Protein AF-A0A8S8Y258-F1 (afdb_monomer)

Foldseek 3Di:
DPPVVVVVVVVVVVVVVVVVVVVVVVVVVVVVVVVVVVVVVVLVQLCVVFNQWDPDDDLVLCVDLLVVLLVLLVVLLVVLVQLVDPPGPLLVDDLVLLPDDPVRLVVQLVVLVCCVVVDPDPSNSVSSNVVSVSSNVSSVQSVCVVVVHDDDDDCVVVVVSVVSSVVSVLLSRLDDTTRRVSCQARPPFAQSVRPPPDDDPPRVPDTDHNVVVVVLLVLLLVLLCVQQLCLQLVLLLCLQQPDDPVVVVPVLVVLVVLLVDDVVVLLVCLLVPVLVVVQVVQCVCVVVVVDPDRDDSPDSNSSNNSLNVSLNSQLNNQLNVLLNVDDCCQVVVCVVVVDDSVCSSPVPRCVNSVVRSVVSSVVSSCVSNVDDRD

Nearest PDB structures (foldseek):
  2onk-assembly2_I  TM=7.856E-01  e=3.856E-03  Archaeoglobus fulgidus
  8y5f-assembly1_C  TM=7.071E-01  e=2.733E-02  Escherichia coli
  3d31-assembly1_C  TM=7.090E-01  e=6.658E-02  unclassified
  8hpr-assembly1_B  TM=5.576E-01  e=3.733E-02  Mycolicibacterium smegmatis MC2 155

Structure (mmCIF, N/CA/C/O backbone):
data_AF-A0A8S8Y258-F1
#
_entry.id   AF-A0A8S8Y258-F1
#
loop_
_atom_site.group_PDB
_atom_site.id
_atom_site.type_symbol
_atom_site.label_atom_id
_atom_site.label_alt_id
_atom_site.label_comp_id
_atom_site.label_asym_id
_atom_site.label_entity_id
_atom_site.label_seq_id
_atom_site.pdbx_PDB_ins_code
_atom_site.Cartn_x
_atom_site.Cartn_y
_atom_site.Cartn_z
_atom_site.occupancy
_atom_site.B_iso_or_equiv
_atom_site.auth_seq_id
_atom_site.auth_comp_id
_atom_site.auth_asym_id
_atom_site.auth_atom_id
_atom_site.pdbx_PDB_model_num
ATOM 1 N N . MET A 1 1 ? 6.209 30.764 51.365 1.00 47.53 1 MET A N 1
ATOM 2 C CA . MET A 1 1 ? 7.335 30.220 50.572 1.00 47.53 1 MET A CA 1
ATOM 3 C C . MET A 1 1 ? 6.901 29.320 49.404 1.00 47.53 1 MET A C 1
ATOM 5 O O . MET A 1 1 ? 7.716 29.102 48.525 1.00 47.53 1 MET A O 1
ATOM 9 N N . ASN A 1 2 ? 5.632 28.879 49.316 1.00 54.19 2 ASN A N 1
ATOM 10 C CA . ASN A 1 2 ? 5.162 28.019 48.209 1.00 54.19 2 ASN A CA 1
ATOM 11 C C . ASN A 1 2 ? 4.767 28.771 46.917 1.00 54.19 2 ASN A C 1
ATOM 13 O O . ASN A 1 2 ? 4.946 28.239 45.833 1.00 54.19 2 ASN A O 1
ATOM 17 N N . SER A 1 3 ? 4.318 30.029 46.998 1.00 56.97 3 SER A N 1
ATOM 18 C CA . SER A 1 3 ? 3.810 30.787 45.831 1.00 56.97 3 SER A CA 1
ATOM 19 C C . SER A 1 3 ? 4.901 31.278 44.851 1.00 56.97 3 SER A C 1
ATOM 21 O O . SER A 1 3 ? 4.662 31.396 43.651 1.00 56.97 3 SER A O 1
ATOM 23 N N . ILE A 1 4 ? 6.133 31.506 45.328 1.00 52.44 4 ILE A N 1
ATOM 24 C CA . ILE A 1 4 ? 7.259 31.953 44.483 1.00 52.44 4 ILE A CA 1
ATOM 25 C C . ILE A 1 4 ? 7.882 30.770 43.726 1.00 52.44 4 ILE A C 1
ATOM 27 O O . ILE A 1 4 ? 8.189 30.902 42.544 1.00 52.44 4 ILE A O 1
ATOM 31 N N . PHE A 1 5 ? 7.992 29.601 44.368 1.00 52.62 5 PHE A N 1
ATOM 32 C CA . PHE A 1 5 ? 8.496 28.372 43.740 1.00 52.62 5 PHE A CA 1
ATOM 33 C C . PHE A 1 5 ? 7.560 27.858 42.636 1.00 52.62 5 PHE A C 1
ATOM 35 O O . PHE A 1 5 ? 8.025 27.373 41.610 1.00 52.62 5 PHE A O 1
ATOM 42 N N . GLU A 1 6 ? 6.249 28.032 42.796 1.00 55.16 6 GLU A N 1
ATOM 43 C CA . GLU A 1 6 ? 5.246 27.646 41.797 1.00 55.16 6 GLU A CA 1
ATOM 44 C C . GLU A 1 6 ? 5.285 28.547 40.546 1.00 55.16 6 GLU A C 1
ATOM 46 O O . GLU A 1 6 ? 5.158 28.068 39.418 1.00 55.16 6 GLU A O 1
ATOM 51 N N . LYS A 1 7 ? 5.562 29.849 40.726 1.00 53.09 7 LYS A N 1
ATOM 52 C CA . LYS A 1 7 ? 5.806 30.795 39.622 1.00 53.09 7 LYS A CA 1
ATOM 53 C C . LYS A 1 7 ? 7.143 30.552 38.913 1.00 53.09 7 LYS A C 1
ATOM 55 O O . LYS A 1 7 ? 7.197 30.676 37.694 1.00 53.09 7 LYS A O 1
ATOM 60 N N . PHE A 1 8 ? 8.195 30.180 39.647 1.00 48.56 8 PHE A N 1
ATOM 61 C CA . PHE A 1 8 ? 9.517 29.872 39.080 1.00 48.56 8 PHE A CA 1
ATOM 62 C C . PHE A 1 8 ? 9.543 28.515 38.348 1.00 48.56 8 PHE A C 1
ATOM 64 O O . PHE A 1 8 ? 10.131 28.392 37.276 1.00 48.56 8 PHE A O 1
ATOM 71 N N . SER A 1 9 ? 8.846 27.508 38.884 1.00 54.06 9 SER A N 1
ATOM 72 C CA . SER A 1 9 ? 8.715 26.164 38.299 1.00 54.06 9 SER A CA 1
ATOM 73 C C . SER A 1 9 ? 7.989 26.170 36.944 1.00 54.06 9 SER A C 1
ATOM 75 O O . SER A 1 9 ? 8.401 25.469 36.013 1.00 54.06 9 SER A O 1
ATOM 77 N N . LYS A 1 10 ? 6.961 27.021 36.791 1.00 56.47 10 LYS A N 1
ATOM 78 C CA . LYS A 1 10 ? 6.221 27.182 35.526 1.00 56.47 10 LYS A CA 1
ATOM 79 C C . LYS A 1 10 ? 7.085 27.719 34.377 1.00 56.47 10 LYS A C 1
ATOM 81 O O . LYS A 1 10 ? 6.880 27.308 33.240 1.00 56.47 10 LYS A O 1
ATOM 86 N N . ASP A 1 11 ? 8.056 28.586 34.667 1.00 64.94 11 ASP A N 1
ATOM 87 C CA . ASP A 1 11 ? 8.903 29.229 33.651 1.00 64.94 11 ASP A CA 1
ATOM 88 C C . ASP A 1 11 ? 10.159 28.396 33.311 1.00 64.94 11 ASP A C 1
ATOM 90 O O . ASP A 1 11 ? 10.604 28.354 32.164 1.00 64.94 11 ASP A O 1
ATOM 94 N N . ILE A 1 12 ? 10.700 27.647 34.282 1.00 78.19 12 ILE A N 1
ATOM 95 C CA . ILE A 1 12 ? 11.830 26.727 34.055 1.00 78.19 12 ILE A CA 1
ATOM 96 C C . ILE A 1 12 ? 11.398 25.526 33.211 1.00 78.19 12 ILE A C 1
ATOM 98 O O . ILE 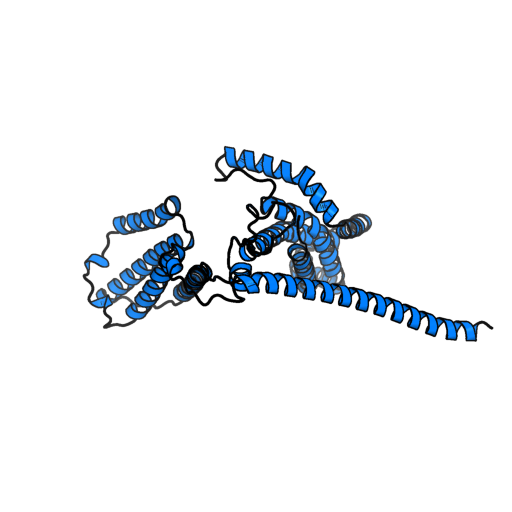A 1 12 ? 12.093 25.165 32.265 1.00 78.19 12 ILE A O 1
ATOM 102 N N . SER A 1 13 ? 10.238 24.936 33.508 1.00 80.56 13 SER A N 1
ATOM 103 C CA . SER A 1 13 ? 9.746 23.763 32.775 1.00 80.56 13 SER A CA 1
ATOM 104 C C . SER A 1 13 ? 9.507 24.079 31.295 1.00 80.56 13 SER A C 1
ATOM 106 O O . SER A 1 13 ? 9.905 23.304 30.429 1.00 80.56 13 SER A O 1
ATOM 108 N N . GLY A 1 14 ? 8.942 25.255 30.990 1.00 84.50 14 GLY A N 1
ATOM 109 C CA . GLY A 1 14 ? 8.751 25.720 29.613 1.00 84.50 14 GLY A CA 1
ATOM 110 C C . GLY A 1 14 ? 10.070 25.938 28.867 1.00 84.50 14 GLY A C 1
ATOM 111 O O . GLY A 1 14 ? 10.207 25.502 27.727 1.00 84.50 14 GLY A O 1
ATOM 112 N N . LYS A 1 15 ? 11.073 26.536 29.523 1.00 87.00 15 LYS A N 1
ATOM 113 C CA . LYS A 1 15 ? 12.413 26.736 28.942 1.00 87.00 15 LYS A CA 1
ATOM 114 C C . LYS A 1 15 ? 13.147 25.416 28.705 1.00 87.00 15 LYS A C 1
ATOM 116 O O . LYS A 1 15 ? 13.771 25.257 27.661 1.00 87.00 15 LYS A O 1
ATOM 121 N N . VAL A 1 16 ? 13.040 24.457 29.624 1.00 90.12 16 VAL A N 1
ATOM 122 C CA . VAL A 1 16 ? 13.630 23.117 29.468 1.00 90.12 16 VAL A CA 1
ATOM 123 C C . VAL A 1 16 ? 12.968 22.356 28.318 1.00 90.12 16 VAL A C 1
ATOM 125 O O . VAL A 1 16 ? 13.675 21.819 27.468 1.00 90.12 16 VAL A O 1
ATOM 128 N N . LEU A 1 17 ? 11.633 22.358 28.232 1.00 88.31 17 LEU A N 1
ATOM 129 C CA . LEU A 1 17 ? 10.907 21.731 27.121 1.00 88.31 17 LEU A CA 1
ATOM 130 C C . LEU A 1 17 ? 11.237 22.397 25.782 1.00 88.31 17 LEU A C 1
ATOM 132 O O . LEU A 1 17 ? 11.435 21.700 24.788 1.00 88.31 17 LEU A O 1
ATOM 136 N N . PHE A 1 18 ? 11.369 23.726 25.763 1.00 90.88 18 PHE A N 1
ATOM 137 C CA . PHE A 1 18 ? 11.802 24.457 24.578 1.00 90.88 18 PHE A CA 1
ATOM 138 C C . PHE A 1 18 ? 13.207 24.027 24.138 1.00 90.88 18 PHE A C 1
ATOM 140 O O . PHE A 1 18 ? 13.374 23.642 22.985 1.00 90.88 18 PHE A O 1
ATOM 147 N N . ILE A 1 19 ? 14.190 23.998 25.046 1.00 93.69 19 ILE A N 1
ATOM 148 C CA . ILE A 1 19 ? 15.569 23.579 24.737 1.00 93.69 19 ILE A CA 1
ATOM 149 C C . ILE A 1 19 ? 15.619 22.127 24.248 1.00 93.69 19 ILE A C 1
ATOM 151 O O . ILE A 1 19 ? 16.308 21.841 23.271 1.00 93.69 19 ILE A O 1
ATOM 155 N N . LEU A 1 20 ? 14.872 21.217 24.880 1.00 92.69 20 LEU A N 1
ATOM 156 C CA . LEU A 1 20 ? 14.794 19.819 24.449 1.00 92.69 20 LEU A CA 1
ATOM 157 C C . LEU A 1 20 ? 14.180 19.696 23.051 1.00 92.69 20 LEU A C 1
ATOM 159 O O . LEU A 1 20 ? 14.751 19.024 22.194 1.00 92.69 20 LEU A O 1
ATOM 163 N N . SER A 1 21 ? 13.063 20.381 22.789 1.00 92.00 21 SER A N 1
ATOM 164 C CA . SER A 1 21 ? 12.434 20.376 21.463 1.00 92.00 21 SER A CA 1
ATOM 165 C C . SER A 1 21 ? 13.351 20.977 20.393 1.00 92.00 21 SER A C 1
ATOM 167 O O . SER A 1 21 ? 13.509 20.396 19.322 1.00 92.00 21 SER A O 1
ATOM 169 N N . LEU A 1 22 ? 14.032 22.084 20.710 1.00 93.75 22 LEU A N 1
ATOM 170 C CA . LEU A 1 22 ? 14.977 22.747 19.820 1.00 93.75 22 LEU A CA 1
ATOM 171 C C . LEU A 1 22 ? 16.178 21.844 19.526 1.00 93.75 22 LEU A C 1
ATOM 173 O O . LEU A 1 22 ? 16.613 21.762 18.383 1.00 93.75 22 LEU A O 1
ATOM 177 N N . SER A 1 23 ? 16.683 21.127 20.532 1.00 94.00 23 SER A N 1
ATOM 178 C CA . SER A 1 23 ? 17.769 20.161 20.364 1.00 94.00 23 SER A CA 1
ATOM 179 C C . SER A 1 23 ? 17.372 19.030 19.415 1.00 94.00 23 SER A C 1
ATOM 181 O O . SER A 1 23 ? 18.127 18.737 18.492 1.00 94.00 23 SER A O 1
ATOM 183 N N . VAL A 1 24 ? 16.176 18.451 19.573 1.00 94.56 24 VAL A N 1
ATOM 184 C CA . VAL A 1 24 ? 15.671 17.409 18.662 1.00 94.56 24 VAL A CA 1
ATOM 185 C C . VAL A 1 24 ? 15.540 17.947 17.238 1.00 94.56 24 VAL A C 1
ATOM 187 O O . VAL A 1 24 ? 16.014 17.303 16.303 1.00 94.56 24 VAL A O 1
ATOM 190 N N . ILE A 1 25 ? 14.975 19.146 17.066 1.00 92.75 25 ILE A N 1
ATOM 191 C CA . ILE A 1 25 ? 14.845 19.786 15.750 1.00 92.75 25 ILE A CA 1
ATOM 192 C C . ILE A 1 25 ? 16.226 19.982 15.109 1.00 92.75 25 ILE A C 1
ATOM 194 O O . ILE A 1 25 ? 16.427 19.584 13.964 1.00 92.75 25 ILE A O 1
ATOM 198 N N . LEU A 1 26 ? 17.202 20.517 15.846 1.00 94.44 26 LEU A N 1
ATOM 199 C CA . LEU A 1 26 ? 18.560 20.729 15.337 1.00 94.44 26 LEU A CA 1
ATOM 200 C C . LEU A 1 26 ? 19.265 19.416 14.975 1.00 94.44 26 LEU A C 1
ATOM 202 O O . LEU A 1 26 ? 19.935 19.362 13.948 1.00 94.44 26 LEU A O 1
ATOM 206 N N . ILE A 1 27 ? 19.079 18.351 15.762 1.00 94.94 27 ILE A N 1
ATOM 207 C CA . ILE A 1 27 ? 19.613 17.019 15.441 1.00 94.94 27 ILE A CA 1
ATOM 208 C C . ILE A 1 27 ? 18.991 16.502 14.141 1.00 94.94 27 ILE A C 1
ATOM 210 O O . ILE A 1 27 ? 19.718 16.055 13.257 1.00 94.94 27 ILE A O 1
ATOM 214 N N . THR A 1 28 ? 17.666 16.596 13.984 1.00 91.75 28 THR A N 1
ATOM 215 C CA . THR A 1 28 ? 17.000 16.151 12.749 1.00 91.75 28 THR A CA 1
ATOM 216 C C . THR A 1 28 ? 17.456 16.948 11.530 1.00 91.75 28 THR A C 1
ATOM 218 O O . THR A 1 28 ? 17.736 16.358 10.490 1.00 91.75 28 THR A O 1
ATOM 221 N N . LEU A 1 29 ? 17.612 18.266 11.670 1.00 93.00 29 LEU A N 1
ATOM 222 C CA . LEU A 1 29 ? 18.082 19.140 10.599 1.00 93.00 29 LEU A CA 1
ATOM 223 C C . LEU A 1 29 ? 19.538 18.816 10.234 1.00 93.00 29 LEU A C 1
ATOM 225 O O . LEU A 1 29 ? 19.855 18.709 9.054 1.00 93.00 29 LEU A O 1
ATOM 229 N N . GLY A 1 30 ? 20.389 18.551 11.229 1.00 93.31 30 GLY A N 1
ATOM 230 C CA . GLY A 1 30 ? 21.766 18.105 11.023 1.00 93.31 30 GLY A CA 1
ATOM 231 C C . GLY A 1 30 ? 21.858 16.763 10.294 1.00 93.31 30 GLY A C 1
ATOM 232 O O . GLY A 1 30 ? 22.644 16.634 9.362 1.00 93.31 30 GLY A O 1
ATOM 233 N N . ILE A 1 31 ? 21.021 15.781 10.649 1.00 91.44 31 ILE A N 1
ATOM 234 C CA . ILE A 1 31 ? 20.959 14.490 9.940 1.00 91.44 31 ILE A CA 1
ATOM 235 C C . ILE A 1 31 ? 20.536 14.697 8.482 1.00 91.44 31 ILE A C 1
ATOM 237 O O . ILE A 1 31 ? 21.194 14.179 7.582 1.00 91.44 31 ILE A O 1
ATOM 241 N N . ILE A 1 32 ? 19.469 15.469 8.242 1.00 90.44 32 ILE A N 1
ATOM 242 C CA . ILE A 1 32 ? 18.978 15.761 6.886 1.00 90.44 32 ILE A CA 1
ATOM 243 C C . ILE A 1 32 ? 20.065 16.456 6.066 1.00 90.44 32 ILE A C 1
ATOM 245 O O . ILE A 1 32 ? 20.312 16.064 4.929 1.00 90.44 32 ILE A O 1
ATOM 249 N N . GLN A 1 33 ? 20.736 17.453 6.644 1.00 92.31 33 GLN A N 1
ATOM 250 C CA . GLN A 1 33 ? 21.816 18.176 5.986 1.00 92.31 33 GLN A CA 1
ATOM 251 C C . GLN A 1 33 ? 22.970 17.238 5.618 1.00 92.31 33 GLN A C 1
ATOM 253 O O . GLN A 1 33 ? 23.396 17.245 4.468 1.00 92.31 33 GLN A O 1
ATOM 258 N N . THR A 1 34 ? 23.452 16.413 6.552 1.00 93.12 34 THR A N 1
ATOM 259 C CA . THR A 1 34 ? 24.541 15.461 6.287 1.00 93.12 34 THR A CA 1
ATOM 260 C C . THR A 1 34 ? 24.171 14.484 5.175 1.00 93.12 34 THR A C 1
ATOM 262 O O . THR A 1 34 ? 24.946 14.311 4.242 1.00 93.12 34 THR A O 1
ATOM 265 N N . LEU A 1 35 ? 22.972 13.894 5.223 1.00 86.19 35 LEU A N 1
ATOM 266 C CA . LEU A 1 35 ? 22.509 12.973 4.180 1.00 86.19 35 LEU A CA 1
ATOM 267 C C . LEU A 1 35 ? 22.389 13.656 2.816 1.00 86.19 35 LEU A C 1
ATOM 269 O O . LEU A 1 35 ? 22.737 13.062 1.798 1.00 86.19 35 LEU A O 1
ATOM 273 N N . LEU A 1 36 ? 21.911 14.901 2.790 1.00 87.50 36 LEU A N 1
ATOM 274 C CA . LEU A 1 36 ? 21.783 15.680 1.565 1.00 87.50 36 LEU A CA 1
ATOM 275 C C . LEU A 1 36 ? 23.156 16.004 0.967 1.00 87.50 36 LEU A C 1
ATOM 277 O O . LEU A 1 36 ? 23.340 15.821 -0.232 1.00 87.50 36 LEU A O 1
ATOM 281 N N . PHE A 1 37 ? 24.125 16.421 1.786 1.00 88.31 37 PHE A N 1
ATOM 282 C CA . PHE A 1 37 ? 25.491 16.674 1.322 1.00 88.31 37 PHE A CA 1
ATOM 283 C C . PHE A 1 37 ? 26.167 15.402 0.806 1.00 88.31 37 PHE A C 1
ATOM 285 O O . PHE A 1 37 ? 26.692 15.436 -0.299 1.00 88.31 37 PHE A O 1
ATOM 292 N N . GLU A 1 38 ? 26.091 14.288 1.540 1.00 81.25 38 GLU A N 1
ATOM 293 C CA . GLU A 1 38 ? 26.632 12.991 1.096 1.00 81.25 38 GLU A CA 1
ATOM 294 C C . GLU A 1 38 ? 25.980 12.500 -0.205 1.00 81.25 38 GLU A C 1
ATOM 296 O O . GLU A 1 38 ? 26.636 11.926 -1.071 1.00 81.25 38 GLU A O 1
ATOM 301 N N . SER A 1 39 ? 24.680 12.756 -0.384 1.00 79.44 39 SER A N 1
ATOM 302 C CA . SER A 1 39 ? 23.989 12.417 -1.632 1.00 79.44 39 SER A CA 1
ATOM 303 C C . SER A 1 39 ? 24.499 13.267 -2.799 1.00 79.44 39 SER A C 1
ATOM 305 O O . SER A 1 39 ? 24.748 12.737 -3.880 1.00 79.44 39 SER A O 1
ATOM 307 N N . ILE A 1 40 ? 24.678 14.577 -2.595 1.00 81.62 40 ILE A N 1
ATOM 308 C CA . ILE A 1 40 ? 25.197 15.482 -3.631 1.00 81.62 40 ILE A CA 1
ATOM 309 C C . ILE A 1 40 ? 26.625 15.095 -4.016 1.00 81.62 40 ILE A C 1
ATOM 311 O O . ILE A 1 40 ? 26.892 14.945 -5.205 1.00 81.62 40 ILE A O 1
ATOM 315 N N . THR A 1 41 ? 27.516 14.887 -3.042 1.00 80.12 41 THR A N 1
ATOM 316 C CA . THR A 1 41 ? 28.917 14.519 -3.305 1.00 80.12 41 THR A CA 1
ATOM 317 C C . THR A 1 41 ? 29.019 13.185 -4.038 1.00 80.12 41 THR A C 1
ATOM 319 O O . THR A 1 41 ? 29.823 13.052 -4.959 1.00 80.12 41 THR A O 1
ATOM 322 N N . PHE A 1 42 ? 28.173 12.213 -3.689 1.00 75.00 42 PHE A N 1
A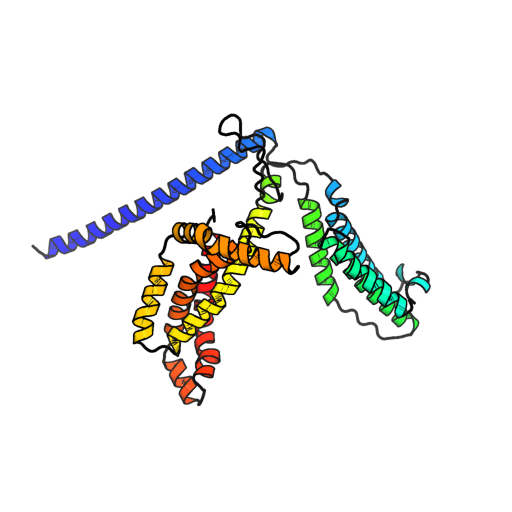TOM 323 C CA . PHE A 1 42 ? 28.082 10.938 -4.396 1.00 75.00 42 PHE A CA 1
ATOM 324 C C . PHE A 1 42 ? 27.695 11.114 -5.874 1.00 75.00 42 PHE A C 1
ATOM 326 O O . PHE A 1 42 ? 28.378 10.590 -6.757 1.00 75.00 42 PHE A O 1
ATOM 333 N N . PHE A 1 43 ? 26.629 11.868 -6.170 1.00 71.00 43 PHE A N 1
ATOM 334 C CA . PHE A 1 43 ? 26.204 12.101 -7.556 1.00 71.00 43 PHE A CA 1
ATOM 335 C C . PHE A 1 43 ? 27.187 12.978 -8.338 1.00 71.00 43 PHE A C 1
ATOM 337 O O . PHE A 1 43 ? 27.363 12.753 -9.534 1.00 71.00 43 PHE A O 1
ATOM 344 N N . GLU A 1 44 ? 27.861 13.923 -7.682 1.00 76.12 44 GLU A N 1
ATOM 345 C CA . GLU A 1 44 ? 28.895 14.763 -8.292 1.00 76.12 44 GLU A CA 1
ATOM 346 C C . GLU A 1 44 ? 30.091 13.923 -8.769 1.00 76.12 44 GLU A C 1
ATOM 348 O O . GLU A 1 44 ? 30.512 14.069 -9.915 1.00 76.12 44 GLU A O 1
ATOM 353 N N . GLN A 1 45 ? 30.555 12.957 -7.964 1.00 75.19 45 GLN A N 1
ATOM 354 C CA . GLN A 1 45 ? 31.621 12.020 -8.355 1.00 75.19 45 GLN A CA 1
ATOM 355 C C . GLN A 1 45 ? 31.241 11.148 -9.561 1.00 75.19 45 GLN A C 1
ATOM 357 O O . GLN A 1 45 ? 32.069 10.864 -10.428 1.00 75.19 45 GLN A O 1
ATOM 362 N N . ILE A 1 46 ? 29.983 10.708 -9.641 1.00 66.50 46 ILE A N 1
ATOM 363 C CA . ILE A 1 46 ? 29.499 9.920 -10.785 1.00 66.50 46 ILE A CA 1
ATOM 364 C C . ILE A 1 46 ? 29.383 10.807 -12.032 1.00 66.50 46 ILE A C 1
ATOM 366 O O . ILE A 1 46 ? 29.759 10.392 -13.133 1.00 66.50 46 ILE A O 1
ATOM 370 N N . ALA A 1 47 ? 28.883 12.032 -11.863 1.00 66.56 47 ALA A N 1
ATOM 371 C CA . ALA A 1 47 ? 28.715 12.993 -12.941 1.00 66.56 47 ALA A CA 1
ATOM 372 C C . ALA A 1 47 ? 30.052 13.492 -13.510 1.00 66.56 47 ALA A C 1
ATOM 374 O O . ALA A 1 47 ? 30.107 13.788 -14.701 1.00 66.56 47 ALA A O 1
ATOM 375 N N . GLU A 1 48 ? 31.131 13.539 -12.726 1.00 71.94 48 GLU A N 1
ATOM 376 C CA . GLU A 1 48 ? 32.466 13.920 -13.212 1.00 71.94 48 GLU A CA 1
ATOM 377 C C . GLU A 1 48 ? 32.979 12.967 -14.309 1.00 71.94 48 GLU A C 1
ATOM 379 O O . GLU A 1 48 ? 33.600 13.404 -15.276 1.00 71.94 48 GLU A O 1
ATOM 384 N N . ASN A 1 49 ? 32.626 11.678 -14.226 1.00 64.06 49 ASN A N 1
ATOM 385 C CA . ASN A 1 49 ? 33.035 10.662 -15.199 1.00 64.06 49 ASN A CA 1
ATOM 386 C C . ASN A 1 49 ? 32.054 10.471 -16.371 1.00 64.06 49 ASN A C 1
ATOM 388 O O . ASN A 1 49 ? 32.460 9.992 -17.429 1.00 64.06 49 ASN A O 1
ATOM 392 N N . ARG A 1 50 ? 30.761 10.788 -16.195 1.00 60.84 50 ARG A N 1
ATOM 393 C CA . ARG A 1 50 ? 29.690 10.464 -17.169 1.00 60.84 50 ARG A CA 1
ATOM 394 C C . ARG A 1 50 ? 28.835 11.643 -17.632 1.00 60.84 50 ARG A C 1
ATOM 396 O O . ARG A 1 50 ? 28.017 11.485 -18.535 1.00 60.84 50 ARG A O 1
ATOM 403 N N . GLY A 1 51 ? 28.993 12.810 -17.019 1.00 65.06 51 GLY A N 1
ATOM 404 C CA . GLY A 1 51 ? 28.069 13.933 -17.141 1.00 65.06 51 GLY A CA 1
ATOM 405 C C . GLY A 1 51 ? 26.787 13.746 -16.316 1.00 65.06 51 GLY A C 1
ATOM 406 O O . GLY A 1 51 ? 26.316 12.632 -16.072 1.00 65.06 51 GLY A O 1
ATOM 407 N N . TRP A 1 52 ? 26.193 14.864 -15.887 1.00 66.12 52 TRP A N 1
ATOM 408 C CA . TRP A 1 52 ? 24.909 14.885 -15.165 1.00 66.12 52 TRP A CA 1
ATOM 409 C C . TRP A 1 52 ? 23.748 14.346 -16.016 1.00 66.12 52 TRP A C 1
ATOM 411 O O . TRP A 1 52 ? 22.864 13.651 -15.514 1.00 66.12 52 TRP A O 1
ATOM 421 N N . PHE A 1 53 ? 23.798 14.640 -17.316 1.00 61.00 53 PHE A N 1
ATOM 422 C CA . PHE A 1 53 ? 22.866 14.200 -18.348 1.00 61.00 53 PHE A CA 1
ATOM 423 C C . PHE A 1 53 ? 23.679 13.877 -19.603 1.00 61.00 53 PHE A C 1
ATOM 425 O O . PHE A 1 53 ? 24.541 14.679 -19.973 1.00 61.00 53 PHE A O 1
ATOM 432 N N . SER A 1 54 ? 23.416 12.754 -20.275 1.00 57.72 54 SER A N 1
ATOM 433 C CA . SER A 1 54 ? 23.913 12.585 -21.637 1.00 57.72 54 SER A CA 1
ATOM 434 C C . SER A 1 54 ? 22.976 13.285 -22.621 1.00 57.72 54 SER A C 1
ATOM 436 O O . SER A 1 54 ? 21.758 13.353 -22.439 1.00 57.72 54 SER A O 1
ATOM 438 N N . LEU A 1 55 ? 23.567 13.826 -23.682 1.00 56.44 55 LEU A N 1
ATOM 439 C CA . LEU A 1 55 ? 22.849 14.303 -24.865 1.00 56.44 55 LEU A CA 1
ATOM 440 C C . LEU A 1 55 ? 22.990 13.308 -26.028 1.00 56.44 55 LEU A C 1
ATOM 442 O O . LEU A 1 55 ? 22.658 13.633 -27.167 1.00 56.44 55 LEU A O 1
ATOM 446 N N . GLU A 1 56 ? 23.502 12.105 -25.755 1.00 55.09 56 GLU A N 1
ATOM 447 C CA . GLU A 1 56 ? 23.662 11.047 -26.746 1.00 55.09 56 GLU A CA 1
ATOM 448 C C . GLU A 1 56 ? 22.342 10.294 -26.897 1.00 55.09 56 GLU A C 1
ATOM 450 O O . GLU A 1 56 ? 22.038 9.342 -26.182 1.00 55.09 56 GLU A O 1
ATOM 455 N N . TRP A 1 57 ? 21.524 10.751 -27.841 1.00 56.22 57 TRP A N 1
ATOM 456 C CA . TRP A 1 57 ? 20.270 10.091 -28.178 1.00 56.22 57 TRP A CA 1
ATOM 457 C C . TRP A 1 57 ? 20.546 8.795 -28.945 1.00 56.22 57 TRP A C 1
ATOM 459 O O . TRP A 1 57 ? 20.905 8.824 -30.123 1.00 56.22 57 TRP A O 1
ATOM 469 N N . ASN A 1 58 ? 20.339 7.644 -28.301 1.00 57.72 58 ASN A N 1
ATOM 470 C CA . ASN A 1 58 ? 20.372 6.349 -28.977 1.00 57.72 58 ASN A CA 1
ATOM 471 C C . ASN A 1 58 ? 18.960 5.936 -29.426 1.00 57.72 58 ASN A C 1
ATOM 473 O O . ASN A 1 58 ? 18.142 5.459 -28.635 1.00 57.72 58 ASN A O 1
ATOM 477 N N . PHE A 1 59 ? 18.697 6.058 -30.730 1.00 61.12 59 PHE A N 1
ATOM 478 C CA . PHE A 1 59 ? 17.430 5.671 -31.364 1.00 61.12 59 PHE A CA 1
ATOM 479 C C . PHE A 1 59 ? 17.156 4.153 -31.376 1.00 61.12 59 PHE A C 1
ATOM 481 O O . PHE A 1 59 ? 16.110 3.732 -31.866 1.00 61.12 59 PHE A O 1
ATOM 488 N N . GLY A 1 60 ? 18.037 3.316 -30.817 1.00 61.34 60 GLY A N 1
ATOM 489 C CA . GLY A 1 60 ? 17.835 1.868 -30.706 1.00 61.34 60 GLY A CA 1
ATOM 490 C C . GLY A 1 60 ? 16.546 1.475 -29.971 1.00 61.34 60 GLY A C 1
ATOM 491 O O . GLY A 1 60 ? 15.922 0.485 -30.342 1.00 61.34 60 GLY A O 1
ATOM 492 N N . GLY A 1 61 ? 16.080 2.292 -29.017 1.00 63.88 61 GLY A N 1
ATOM 493 C CA . GLY A 1 61 ? 14.797 2.105 -28.322 1.00 63.88 61 GLY A CA 1
ATOM 494 C C . GLY A 1 61 ? 13.566 2.208 -29.234 1.00 63.88 61 GLY A C 1
ATOM 495 O O . GLY A 1 61 ? 12.528 1.639 -28.926 1.00 63.88 61 GLY A O 1
ATOM 496 N N . ILE A 1 62 ? 13.678 2.848 -30.405 1.00 65.31 62 ILE A N 1
ATOM 497 C CA . ILE A 1 62 ? 12.610 2.861 -31.425 1.00 65.31 62 ILE A CA 1
ATOM 498 C C . ILE A 1 62 ? 12.490 1.491 -32.110 1.00 65.31 62 ILE A C 1
ATOM 500 O O . ILE A 1 62 ? 11.398 1.090 -32.509 1.00 65.31 62 ILE A O 1
ATOM 504 N N . ILE A 1 63 ? 13.605 0.764 -32.228 1.00 67.56 63 ILE A N 1
ATOM 505 C CA . ILE A 1 63 ? 13.674 -0.570 -32.842 1.00 67.56 63 ILE A CA 1
ATOM 506 C C . ILE A 1 63 ? 13.397 -1.671 -31.794 1.00 67.56 63 ILE A C 1
ATOM 508 O O . ILE A 1 63 ? 13.264 -2.841 -32.143 1.00 67.56 63 ILE A O 1
ATOM 512 N N . SER A 1 64 ? 13.262 -1.322 -30.508 1.00 73.12 64 SER A N 1
ATOM 513 C CA . SER A 1 64 ? 12.880 -2.275 -29.460 1.00 73.12 64 SER A CA 1
ATOM 514 C C . SER A 1 64 ? 11.423 -2.739 -29.614 1.00 73.12 64 SER A C 1
ATOM 516 O O . SER A 1 64 ? 10.631 -2.149 -30.354 1.00 73.12 64 SER A O 1
ATOM 518 N N . SER A 1 65 ? 11.041 -3.797 -28.893 1.00 72.94 65 SER A N 1
ATOM 519 C CA . SER A 1 65 ? 9.655 -4.289 -28.864 1.00 72.94 65 SER A CA 1
ATOM 520 C C . SER A 1 65 ? 8.664 -3.200 -28.422 1.00 72.94 65 SER A C 1
ATOM 522 O O . SER A 1 65 ? 7.595 -3.067 -29.021 1.00 72.94 65 SER A O 1
ATOM 524 N N . SER A 1 66 ? 9.042 -2.366 -27.449 1.00 74.12 66 SER A N 1
ATOM 525 C CA . SER A 1 66 ? 8.258 -1.216 -26.980 1.00 74.12 66 SER A CA 1
ATOM 526 C C . SER A 1 66 ? 8.194 -0.081 -28.007 1.00 74.12 66 SER A C 1
ATOM 528 O O . SER A 1 66 ? 7.134 0.516 -28.200 1.00 74.12 66 SER A O 1
ATOM 530 N N . GLY A 1 67 ? 9.287 0.179 -28.733 1.00 77.44 67 GLY A N 1
ATOM 531 C CA . GLY A 1 67 ? 9.314 1.155 -29.827 1.00 77.44 67 GLY A CA 1
ATOM 532 C C . GLY A 1 67 ? 8.427 0.749 -31.008 1.00 77.44 67 GLY A C 1
ATOM 533 O O . GLY A 1 67 ? 7.623 1.548 -31.496 1.00 77.44 67 GLY A O 1
ATOM 534 N N . MET A 1 68 ? 8.481 -0.523 -31.408 1.00 81.06 68 MET A N 1
ATOM 535 C CA . MET A 1 68 ? 7.585 -1.079 -32.427 1.00 81.06 68 MET A CA 1
ATOM 536 C C . MET A 1 68 ? 6.115 -1.031 -31.988 1.00 81.06 68 MET A C 1
ATOM 538 O O . MET A 1 68 ? 5.251 -0.668 -32.788 1.00 81.06 68 MET A O 1
ATOM 542 N N . ALA A 1 69 ? 5.827 -1.324 -30.716 1.00 82.62 69 ALA A N 1
ATOM 543 C CA . ALA A 1 69 ? 4.490 -1.189 -30.140 1.00 82.62 69 ALA A CA 1
ATOM 544 C C . ALA A 1 69 ? 3.963 0.253 -30.255 1.00 82.62 69 ALA A C 1
ATOM 546 O O . ALA A 1 69 ? 2.851 0.476 -30.743 1.00 82.62 69 ALA A O 1
ATOM 547 N N . ALA A 1 70 ? 4.784 1.242 -29.889 1.00 83.00 70 ALA A N 1
ATOM 548 C CA . ALA A 1 70 ? 4.440 2.656 -30.002 1.00 83.00 70 ALA A CA 1
ATOM 549 C C . ALA A 1 70 ? 4.149 3.068 -31.455 1.00 83.00 70 ALA A C 1
ATOM 551 O O . ALA A 1 70 ? 3.134 3.717 -31.717 1.00 83.00 70 ALA A O 1
ATOM 552 N N . LEU A 1 71 ? 4.985 2.651 -32.412 1.00 85.38 71 LEU A N 1
ATOM 553 C CA . LEU A 1 71 ? 4.781 2.940 -33.836 1.00 85.38 71 LEU A CA 1
ATOM 554 C C . LEU A 1 71 ? 3.469 2.351 -34.368 1.00 85.38 71 LEU A C 1
ATOM 556 O O . LEU A 1 71 ? 2.727 3.046 -35.068 1.00 85.38 71 LEU A O 1
ATOM 560 N N . ILE A 1 72 ? 3.150 1.104 -34.002 1.00 85.19 72 ILE A N 1
ATOM 561 C CA . ILE A 1 72 ? 1.883 0.457 -34.367 1.00 85.19 72 ILE A CA 1
ATOM 562 C C . ILE A 1 72 ? 0.707 1.264 -33.810 1.00 85.19 72 ILE A C 1
ATOM 564 O O . ILE A 1 72 ? -0.209 1.600 -34.556 1.00 85.19 72 ILE A O 1
ATOM 568 N N . LEU A 1 73 ? 0.730 1.630 -32.527 1.00 84.69 73 LEU A N 1
ATOM 569 C CA . LEU A 1 73 ? -0.373 2.365 -31.904 1.00 84.69 73 LEU A CA 1
ATOM 570 C C . LEU A 1 73 ? -0.566 3.772 -32.494 1.00 84.69 73 LEU A C 1
ATOM 572 O O . LEU A 1 73 ? -1.705 4.173 -32.747 1.00 84.69 73 LEU A O 1
ATOM 576 N N . ILE A 1 74 ? 0.520 4.497 -32.789 1.00 85.94 74 ILE A N 1
ATOM 577 C CA . ILE A 1 74 ? 0.461 5.795 -33.482 1.00 85.94 74 ILE A CA 1
ATOM 578 C C . ILE A 1 74 ? -0.181 5.627 -34.862 1.00 85.94 74 ILE A C 1
ATOM 580 O O . ILE A 1 74 ? -1.079 6.393 -35.226 1.00 85.94 74 ILE A O 1
ATOM 584 N N . PHE A 1 75 ? 0.226 4.599 -35.611 1.00 86.38 75 PHE A N 1
ATOM 585 C CA . PHE A 1 75 ? -0.360 4.287 -36.911 1.00 86.38 75 PHE A CA 1
ATOM 586 C C . PHE A 1 75 ? -1.859 3.970 -36.805 1.00 86.38 75 PHE A C 1
ATOM 588 O O . PHE A 1 75 ? -2.646 4.444 -37.623 1.00 86.38 75 PHE A O 1
ATOM 595 N N . LEU A 1 76 ? -2.290 3.239 -35.773 1.00 84.50 76 LEU A N 1
ATOM 596 C CA . LEU A 1 76 ? -3.706 2.935 -35.543 1.00 84.50 76 LEU A CA 1
ATOM 597 C C . LEU A 1 76 ? -4.534 4.174 -35.191 1.00 84.50 76 LEU A C 1
ATOM 599 O O . LEU A 1 76 ? -5.658 4.306 -35.677 1.00 84.50 76 LEU A O 1
ATOM 603 N N . ILE A 1 77 ? -3.999 5.091 -34.377 1.00 83.69 77 ILE A N 1
ATOM 604 C CA . ILE A 1 77 ? -4.662 6.367 -34.064 1.00 83.69 77 ILE A CA 1
ATOM 605 C C . ILE A 1 77 ? -4.814 7.201 -35.336 1.00 83.69 77 ILE A C 1
ATOM 607 O O . ILE A 1 77 ? -5.885 7.763 -35.585 1.00 83.69 77 ILE A O 1
ATOM 611 N N . PHE A 1 78 ? -3.769 7.248 -36.163 1.00 83.81 78 PHE A N 1
ATOM 612 C CA . PHE A 1 78 ? -3.817 7.924 -37.452 1.00 83.81 78 PHE A CA 1
ATOM 613 C C . PHE A 1 78 ? -4.860 7.286 -38.382 1.00 83.81 78 PHE A C 1
ATOM 615 O O . PHE A 1 78 ? -5.687 8.000 -38.947 1.00 83.81 78 PHE A O 1
ATOM 622 N N . ALA A 1 79 ? -4.902 5.953 -38.472 1.00 80.56 79 ALA A N 1
ATOM 623 C CA . ALA A 1 79 ? -5.888 5.225 -39.266 1.00 80.56 79 ALA A CA 1
ATOM 624 C C . ALA A 1 79 ? -7.334 5.454 -38.778 1.00 80.56 79 ALA A C 1
ATOM 626 O O . ALA A 1 79 ? -8.210 5.706 -39.605 1.00 80.56 79 ALA A O 1
ATOM 627 N N . ASP A 1 80 ? -7.603 5.434 -37.463 1.00 80.19 80 ASP A N 1
ATOM 628 C CA . ASP A 1 80 ? -8.931 5.772 -36.909 1.00 80.19 80 ASP A CA 1
ATOM 629 C C . ASP A 1 80 ? -9.302 7.227 -37.228 1.00 80.19 80 ASP A C 1
ATOM 631 O O . ASP A 1 80 ? -10.444 7.485 -37.601 1.00 80.19 80 ASP A O 1
ATOM 635 N N . SER A 1 81 ? -8.351 8.165 -37.160 1.00 79.69 81 SER A N 1
ATOM 636 C CA . SER A 1 81 ? -8.586 9.577 -37.490 1.00 79.69 81 SER A CA 1
ATOM 637 C C . SER A 1 81 ? -8.937 9.776 -38.968 1.00 79.69 81 SER A C 1
ATOM 639 O O . SER A 1 81 ? -9.982 10.347 -39.278 1.00 79.69 81 SER A O 1
ATOM 641 N N . VAL A 1 82 ? -8.125 9.230 -39.881 1.00 79.69 82 VAL A N 1
ATOM 642 C CA . VAL A 1 82 ? -8.351 9.305 -41.337 1.00 79.69 82 VAL A CA 1
ATOM 643 C C . VAL A 1 82 ? -9.632 8.576 -41.739 1.00 79.69 82 VAL A C 1
ATOM 645 O O . VAL A 1 82 ? -10.300 8.976 -42.687 1.00 79.69 82 VAL A O 1
ATOM 648 N N . SER A 1 83 ? -10.028 7.535 -41.003 1.00 73.62 83 SER A N 1
ATOM 649 C CA . SER A 1 83 ? -11.262 6.806 -41.297 1.00 73.62 83 SER A CA 1
ATOM 650 C C . SER A 1 83 ? -12.529 7.610 -41.051 1.00 73.62 83 SER A C 1
ATOM 652 O O . SER A 1 83 ? -13.571 7.240 -41.581 1.00 73.62 83 SER A O 1
ATOM 654 N N . ARG A 1 84 ? -12.473 8.684 -40.256 1.00 72.62 84 ARG A N 1
ATOM 655 C CA . ARG A 1 84 ? -13.635 9.551 -40.008 1.00 72.62 84 ARG A CA 1
ATOM 656 C C . ARG A 1 84 ? -13.973 10.406 -41.217 1.00 72.62 84 ARG A C 1
ATOM 658 O O . ARG A 1 84 ? -15.134 10.763 -41.365 1.00 72.62 84 ARG A O 1
ATOM 665 N N . ASP A 1 85 ? -12.990 10.665 -42.071 1.00 72.62 85 ASP A N 1
ATOM 666 C CA . ASP A 1 85 ? -13.186 11.400 -43.310 1.00 72.62 85 ASP A CA 1
ATOM 667 C C . ASP A 1 85 ? -13.951 10.540 -44.335 1.00 72.62 85 ASP A C 1
ATOM 669 O O . ASP A 1 85 ? -13.745 9.318 -44.437 1.00 72.62 85 ASP A O 1
ATOM 673 N N . GLU A 1 86 ? -14.880 11.162 -45.057 1.00 63.56 86 GLU A N 1
ATOM 674 C CA . GLU A 1 86 ? -15.734 10.483 -46.042 1.00 63.56 86 GLU A CA 1
ATOM 675 C C . GLU A 1 86 ? -14.964 10.219 -47.346 1.00 63.56 86 GLU A C 1
ATOM 677 O O . GLU A 1 86 ? -15.005 9.098 -47.861 1.00 63.56 86 GLU A O 1
ATOM 682 N N . ASP A 1 87 ? -14.141 11.178 -47.784 1.00 62.53 87 ASP A N 1
ATOM 683 C CA . ASP A 1 87 ? -13.337 11.120 -49.019 1.00 62.53 87 ASP A CA 1
ATOM 684 C C . ASP A 1 87 ? -11.880 10.656 -48.794 1.00 62.53 87 ASP A C 1
ATOM 686 O O . ASP A 1 87 ? -11.022 10.733 -49.683 1.00 62.53 87 ASP A O 1
ATOM 690 N N . GLY A 1 88 ? -11.581 10.165 -47.590 1.00 63.22 88 GLY A N 1
ATOM 691 C CA . GLY A 1 88 ? -10.229 9.814 -47.158 1.00 63.22 88 GLY A CA 1
ATOM 692 C C . GLY A 1 88 ? -9.606 8.622 -47.901 1.00 63.22 88 GLY A C 1
ATOM 693 O O . GLY A 1 88 ? -10.286 7.759 -48.447 1.00 63.22 88 GLY A O 1
ATOM 694 N N . LEU A 1 89 ? -8.273 8.509 -47.846 1.00 63.72 89 LEU A N 1
ATOM 695 C CA . LEU A 1 89 ? -7.472 7.448 -48.492 1.00 63.72 89 LEU A CA 1
ATOM 696 C C . LEU A 1 89 ? -7.957 6.009 -48.214 1.00 63.72 89 LEU A C 1
ATOM 698 O O . LEU A 1 89 ? -7.742 5.117 -49.031 1.00 63.72 89 LEU A O 1
ATOM 702 N N . ILE A 1 90 ? -8.624 5.783 -47.080 1.00 66.81 90 ILE A N 1
ATOM 703 C CA . ILE A 1 90 ? -9.110 4.467 -46.641 1.00 66.81 90 ILE A CA 1
ATOM 704 C C . ILE A 1 90 ? -10.314 3.988 -47.474 1.00 66.81 90 ILE A C 1
ATOM 706 O O . ILE A 1 90 ? -10.469 2.780 -47.654 1.00 66.81 90 ILE A O 1
ATOM 710 N N . SER A 1 91 ? -11.124 4.894 -48.037 1.00 64.31 91 SER A N 1
ATOM 711 C CA . SER A 1 91 ? -12.271 4.528 -48.889 1.00 64.31 91 SER A CA 1
ATOM 712 C C . SER A 1 91 ? -11.857 4.024 -50.278 1.00 64.31 91 SER A C 1
ATOM 714 O O . SER A 1 91 ? -12.649 3.379 -50.959 1.00 64.31 91 SER A O 1
ATOM 716 N N . LYS A 1 92 ? -10.602 4.266 -50.687 1.00 72.19 92 LYS A N 1
ATOM 717 C CA . LYS A 1 92 ? -10.029 3.828 -51.974 1.00 72.19 92 LYS A CA 1
ATOM 718 C C . LYS A 1 92 ? -9.347 2.455 -51.915 1.00 72.19 92 LYS A C 1
ATOM 720 O O . LYS A 1 92 ? -8.837 1.986 -52.931 1.00 72.19 92 LYS A O 1
ATOM 725 N N . LEU A 1 93 ? -9.291 1.824 -50.740 1.00 75.62 93 LEU A N 1
ATOM 726 C CA . LEU A 1 93 ? -8.675 0.506 -50.563 1.00 75.62 93 LEU A CA 1
ATOM 727 C C . LEU A 1 93 ? -9.559 -0.611 -51.148 1.00 75.62 93 LEU A C 1
ATOM 729 O O . LEU A 1 93 ? -10.784 -0.500 -51.105 1.00 75.62 93 LEU A O 1
ATOM 733 N N . PRO A 1 94 ? -8.965 -1.701 -51.676 1.00 75.56 94 PRO A N 1
ATOM 734 C CA . PRO A 1 94 ? -9.726 -2.758 -52.330 1.00 75.56 94 PRO A CA 1
ATOM 735 C C . PRO A 1 94 ? -10.640 -3.495 -51.344 1.00 75.56 94 PRO A C 1
ATOM 737 O O . PRO A 1 94 ? -10.259 -3.790 -50.211 1.00 75.56 94 PRO A O 1
ATOM 740 N N . ASP A 1 95 ? -11.840 -3.845 -51.812 1.00 68.00 95 ASP A N 1
ATOM 741 C CA . ASP A 1 95 ? -12.904 -4.462 -51.005 1.00 68.00 95 ASP A CA 1
ATOM 742 C C . ASP A 1 95 ? -12.479 -5.773 -50.313 1.00 68.00 95 ASP A C 1
ATOM 744 O O . ASP A 1 95 ? -12.984 -6.111 -49.239 1.00 68.00 95 ASP A O 1
ATOM 748 N N . SER A 1 96 ? -11.506 -6.487 -50.890 1.00 72.38 96 SER A N 1
ATOM 749 C CA . SER A 1 96 ? -10.966 -7.746 -50.366 1.00 72.38 96 SER A CA 1
ATOM 750 C C . SER A 1 96 ? -10.347 -7.626 -48.969 1.00 72.38 96 SER A C 1
ATOM 752 O O . SER A 1 96 ? -10.321 -8.609 -48.233 1.00 72.38 96 SER A O 1
ATOM 754 N N . LEU A 1 97 ? -9.873 -6.437 -48.583 1.00 73.19 97 LEU A N 1
ATOM 755 C CA . LEU A 1 97 ? -9.286 -6.172 -47.263 1.00 73.19 97 LEU A CA 1
ATOM 756 C C . LEU A 1 97 ? -10.332 -6.082 -46.142 1.00 73.19 97 LEU A C 1
ATOM 758 O O . LEU A 1 97 ? -9.996 -6.279 -44.972 1.00 73.19 97 LEU A O 1
ATOM 762 N N . TRP A 1 98 ? -11.589 -5.789 -46.481 1.00 75.50 98 TRP A N 1
ATOM 763 C CA . TRP A 1 98 ? -12.653 -5.532 -45.506 1.00 75.50 98 TRP A CA 1
ATOM 764 C C . TRP A 1 98 ? -13.638 -6.696 -45.382 1.00 75.50 98 TRP A C 1
ATOM 766 O O . TRP A 1 98 ? -14.179 -6.941 -44.300 1.00 75.50 98 TRP A O 1
ATOM 776 N N . SER A 1 99 ? -13.863 -7.441 -46.466 1.00 73.75 99 SER A N 1
ATOM 777 C CA . SER A 1 99 ? -14.818 -8.551 -46.523 1.00 73.75 99 SER A CA 1
ATOM 778 C C . SER A 1 99 ? -14.176 -9.902 -46.177 1.00 73.75 99 SER A C 1
ATOM 780 O O . SER A 1 99 ? -14.150 -10.821 -46.996 1.00 73.75 99 SER A O 1
ATOM 782 N N . VAL A 1 100 ? -13.643 -10.039 -44.961 1.00 78.44 100 VAL A N 1
ATOM 783 C CA . VAL A 1 100 ? -13.047 -11.308 -44.505 1.00 78.44 100 VAL A CA 1
ATOM 784 C C . VAL A 1 100 ? -14.139 -12.270 -44.001 1.00 78.44 100 VAL A C 1
ATOM 786 O O . VAL A 1 100 ? -14.994 -11.852 -43.213 1.00 78.44 100 VAL A O 1
ATOM 789 N N . PRO A 1 101 ? -14.128 -13.561 -44.400 1.00 81.00 101 PRO A N 1
ATOM 790 C CA . PRO A 1 101 ? -15.093 -14.549 -43.921 1.00 81.00 101 PRO A CA 1
ATOM 791 C C . PRO A 1 101 ? -15.093 -14.685 -42.388 1.00 81.00 101 PRO A C 1
ATOM 793 O O . PRO A 1 101 ? -14.035 -14.551 -41.767 1.00 81.00 101 PRO A O 1
ATOM 796 N N . PRO A 1 102 ? -16.223 -15.059 -41.753 1.00 80.81 102 PRO A N 1
ATOM 797 C CA . PRO A 1 102 ? -16.315 -15.204 -40.295 1.00 80.81 102 PRO A CA 1
ATOM 798 C C . PRO A 1 102 ? -15.269 -16.158 -39.702 1.00 80.81 102 PRO A C 1
ATOM 800 O O . PRO A 1 102 ? -14.778 -15.940 -38.596 1.00 80.81 102 PRO A O 1
ATOM 803 N N . VAL A 1 103 ? -14.903 -17.200 -40.455 1.00 82.44 103 VAL A N 1
ATOM 804 C CA . VAL A 1 103 ? -13.849 -18.156 -40.086 1.00 82.44 103 VAL A CA 1
ATOM 805 C C . VAL A 1 103 ? -12.473 -17.485 -40.088 1.00 82.44 103 VAL A C 1
ATOM 807 O O . VAL A 1 103 ? -11.727 -17.637 -39.128 1.00 82.44 103 VAL A O 1
ATOM 810 N N . GLY A 1 104 ? -12.168 -16.673 -41.105 1.00 81.94 104 GLY A N 1
ATOM 811 C CA . GLY A 1 104 ? -10.912 -15.922 -41.189 1.00 81.94 104 GLY A CA 1
ATOM 812 C C . GLY A 1 104 ? -10.749 -14.915 -40.050 1.00 81.94 104 GLY A C 1
ATOM 813 O O . GLY A 1 104 ? -9.665 -14.792 -39.492 1.00 81.94 104 GLY A O 1
ATOM 814 N N . VAL A 1 105 ? -11.838 -14.265 -39.625 1.00 83.62 105 VAL A N 1
ATOM 815 C CA . VAL A 1 105 ? -11.825 -13.354 -38.466 1.00 83.62 105 VAL A CA 1
ATOM 816 C C . VAL A 1 105 ? -11.497 -14.100 -37.169 1.00 83.62 105 VAL A C 1
ATOM 818 O O . VAL A 1 105 ? -10.709 -13.606 -36.366 1.00 83.62 105 VAL A O 1
ATOM 821 N N . ARG A 1 106 ? -12.061 -15.300 -36.964 1.00 83.88 106 ARG A N 1
ATOM 822 C CA . ARG A 1 106 ? -11.753 -16.139 -35.791 1.00 83.88 106 ARG A CA 1
ATOM 823 C C . ARG A 1 106 ? -10.314 -16.648 -35.812 1.00 83.88 106 ARG A C 1
ATOM 825 O O . ARG A 1 106 ? -9.682 -16.662 -34.764 1.00 83.88 106 ARG A O 1
ATOM 832 N N . ILE A 1 107 ? -9.798 -17.020 -36.985 1.00 83.94 107 ILE A N 1
ATOM 833 C CA . ILE A 1 107 ? -8.401 -17.440 -37.162 1.00 83.94 107 ILE A CA 1
ATOM 834 C C . ILE A 1 107 ? -7.449 -16.277 -36.863 1.00 83.94 107 ILE A C 1
ATOM 836 O O . ILE A 1 107 ? -6.507 -16.459 -36.106 1.00 83.94 107 ILE A O 1
ATOM 840 N N . LEU A 1 108 ? -7.710 -15.075 -37.384 1.00 82.81 108 LEU A N 1
ATOM 841 C CA . LEU A 1 108 ? -6.888 -13.891 -37.108 1.00 82.81 108 LEU A CA 1
ATOM 842 C C . LEU A 1 108 ? -6.907 -13.502 -35.625 1.00 82.81 108 LEU A C 1
ATOM 844 O O . LEU A 1 108 ? -5.857 -13.199 -35.067 1.00 82.81 108 LEU A O 1
ATOM 848 N N . LEU A 1 109 ? -8.072 -13.572 -34.975 1.00 85.06 109 LEU A N 1
ATOM 849 C CA . LEU A 1 109 ? -8.181 -13.356 -33.532 1.00 85.06 109 LEU A CA 1
ATOM 850 C C . LEU A 1 109 ? -7.396 -14.420 -32.751 1.00 85.06 109 LEU A C 1
ATOM 852 O O . LEU A 1 109 ? -6.632 -14.074 -31.854 1.00 85.06 109 LEU A O 1
ATOM 856 N N . ALA A 1 110 ? -7.523 -15.696 -33.125 1.00 83.06 110 ALA A N 1
ATOM 857 C CA . ALA A 1 110 ? -6.762 -16.780 -32.513 1.00 83.06 110 ALA A CA 1
ATOM 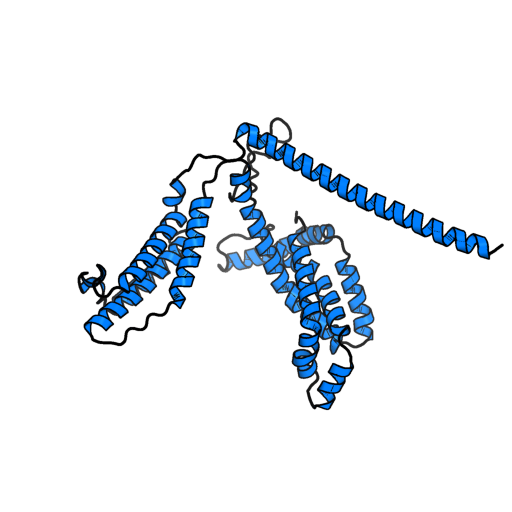858 C C . ALA A 1 110 ? -5.250 -16.591 -32.700 1.00 83.06 110 ALA A C 1
ATOM 860 O O . ALA A 1 110 ? -4.517 -16.763 -31.739 1.00 83.06 110 ALA A O 1
ATOM 861 N N . ILE A 1 111 ? -4.787 -16.160 -33.879 1.00 83.62 111 ILE A N 1
ATOM 862 C CA . ILE A 1 111 ? -3.374 -15.841 -34.137 1.00 83.62 111 ILE A CA 1
ATOM 863 C C . ILE A 1 111 ? -2.914 -14.669 -33.259 1.00 83.62 111 ILE A C 1
ATOM 865 O O . ILE A 1 111 ? -1.869 -14.771 -32.626 1.00 83.62 111 ILE A O 1
ATOM 869 N N . SER A 1 112 ? -3.700 -13.591 -33.163 1.00 80.19 112 SER A N 1
ATOM 870 C CA . SER A 1 112 ? -3.357 -12.431 -32.322 1.00 80.19 112 SER A CA 1
ATOM 871 C C . SER A 1 112 ? -3.307 -12.756 -30.824 1.00 80.19 112 SER A C 1
ATOM 873 O O . SER A 1 112 ? -2.509 -12.176 -30.097 1.00 80.19 112 SER A O 1
ATOM 875 N N . LEU A 1 113 ? -4.123 -13.709 -30.360 1.00 81.75 113 LEU A N 1
ATOM 876 C CA . LEU A 1 113 ? -4.089 -14.201 -28.981 1.00 81.75 113 LEU A CA 1
ATOM 877 C C . LEU A 1 113 ? -2.949 -15.198 -28.761 1.00 81.75 113 LEU A C 1
ATOM 879 O O . LEU A 1 113 ? -2.291 -15.154 -27.731 1.00 81.75 113 LEU A O 1
ATOM 883 N N . LEU A 1 114 ? -2.683 -16.070 -29.733 1.00 81.88 114 LEU A N 1
ATOM 884 C CA . LEU A 1 114 ? -1.625 -17.076 -29.665 1.00 81.88 114 LEU A CA 1
ATOM 885 C C . LEU A 1 114 ? -0.232 -16.432 -29.625 1.00 81.88 114 LEU A C 1
ATOM 887 O O . LEU A 1 114 ? 0.673 -16.986 -29.014 1.00 81.88 114 LEU A O 1
ATOM 891 N N . GLN A 1 115 ? -0.068 -15.230 -30.182 1.00 78.62 115 GLN A N 1
ATOM 892 C CA . GLN A 1 115 ? 1.173 -14.457 -30.072 1.00 78.62 115 GLN A CA 1
ATOM 893 C C . GLN A 1 115 ? 1.574 -14.118 -28.628 1.00 78.62 115 GLN A C 1
ATOM 895 O O . GLN A 1 115 ? 2.770 -14.022 -28.370 1.00 78.62 115 GLN A O 1
ATOM 900 N N . PHE A 1 116 ? 0.632 -14.049 -27.675 1.00 77.69 116 PHE A N 1
ATOM 901 C CA . PHE A 1 116 ? 0.964 -13.866 -26.252 1.00 77.69 116 PHE A CA 1
ATOM 902 C C . PHE A 1 116 ? 1.814 -15.002 -25.673 1.00 77.69 116 PHE A C 1
ATOM 904 O O . PHE A 1 116 ? 2.466 -14.797 -24.658 1.00 77.69 116 PHE A O 1
ATOM 911 N N . VAL A 1 117 ? 1.797 -16.180 -26.301 1.00 73.56 117 VAL A N 1
ATOM 912 C CA . VAL A 1 117 ? 2.548 -17.360 -25.852 1.00 73.56 117 VAL A CA 1
ATOM 913 C C . VAL A 1 117 ? 3.964 -17.392 -26.437 1.00 73.56 117 VAL A C 1
ATOM 915 O O . VAL A 1 117 ? 4.855 -17.982 -25.842 1.00 73.56 117 VAL A O 1
ATOM 918 N N . PHE A 1 118 ? 4.178 -16.784 -27.609 1.00 69.50 118 PHE A N 1
ATOM 919 C CA . PHE A 1 118 ? 5.414 -16.954 -28.387 1.00 69.50 118 PHE A CA 1
ATOM 920 C C . PHE A 1 118 ? 6.277 -15.693 -28.495 1.00 69.50 118 PHE A C 1
ATOM 922 O O . PHE A 1 118 ? 7.421 -15.794 -28.932 1.00 69.50 118 PHE A O 1
ATOM 929 N N . VAL A 1 119 ? 5.738 -14.513 -28.177 1.00 71.31 119 VAL A N 1
ATOM 930 C CA . VAL A 1 119 ? 6.441 -13.234 -28.331 1.00 71.31 119 VAL A CA 1
ATOM 931 C C . VAL A 1 119 ? 6.632 -12.574 -26.972 1.00 71.31 119 VAL A C 1
ATOM 933 O O . VAL A 1 119 ? 5.659 -12.196 -26.315 1.00 71.31 119 VAL A O 1
ATOM 936 N N . ASP A 1 120 ? 7.892 -12.361 -26.601 1.00 61.84 120 ASP A N 1
ATOM 937 C CA . ASP A 1 120 ? 8.268 -11.616 -25.404 1.00 61.84 120 ASP A CA 1
ATOM 938 C C . ASP A 1 120 ? 7.994 -10.116 -25.600 1.00 61.84 120 ASP A C 1
ATOM 940 O O . ASP A 1 120 ? 8.545 -9.465 -26.492 1.00 61.84 120 ASP A O 1
ATOM 944 N N . GLY A 1 121 ? 7.122 -9.549 -24.763 1.00 71.00 121 GLY A N 1
ATOM 945 C CA . GLY A 1 121 ? 6.793 -8.121 -24.792 1.00 71.00 121 GLY A CA 1
ATOM 946 C C . GLY A 1 121 ? 5.299 -7.842 -24.680 1.00 71.00 121 GLY A C 1
ATOM 947 O O . GLY A 1 121 ? 4.579 -7.754 -25.676 1.00 71.00 121 GLY A O 1
ATOM 948 N N . LEU A 1 122 ? 4.842 -7.605 -23.450 1.00 75.31 122 LEU A N 1
ATOM 949 C CA . LEU A 1 122 ? 3.437 -7.336 -23.131 1.00 75.31 122 LEU A CA 1
ATOM 950 C C . LEU A 1 122 ? 2.861 -6.146 -23.923 1.00 75.31 122 LEU A C 1
ATOM 952 O O . LEU A 1 122 ? 1.750 -6.232 -24.443 1.00 75.31 122 LEU A O 1
ATOM 956 N N . LEU A 1 123 ? 3.624 -5.059 -24.079 1.00 77.00 123 LEU A N 1
ATOM 957 C CA . LEU A 1 123 ? 3.185 -3.867 -24.817 1.00 77.00 123 LEU A CA 1
ATOM 958 C C . LEU A 1 123 ? 3.007 -4.125 -26.321 1.00 77.00 123 LEU A C 1
ATOM 960 O O . LEU A 1 123 ? 2.049 -3.627 -26.921 1.00 77.00 123 LEU A O 1
ATOM 964 N N . LEU A 1 124 ? 3.883 -4.926 -26.930 1.00 80.75 124 LEU A N 1
ATOM 965 C CA . LEU A 1 124 ? 3.792 -5.290 -28.345 1.00 80.75 124 LEU A CA 1
ATOM 966 C C . LEU A 1 124 ? 2.570 -6.179 -28.603 1.00 80.75 124 LEU A C 1
ATOM 968 O O . LEU A 1 124 ? 1.781 -5.896 -29.505 1.00 80.75 124 LEU A O 1
ATOM 972 N N . ASN A 1 125 ? 2.352 -7.178 -27.747 1.00 83.38 125 ASN A N 1
ATOM 973 C CA . ASN A 1 125 ? 1.210 -8.088 -27.834 1.00 83.38 125 ASN A CA 1
ATOM 974 C C . ASN A 1 125 ? -0.133 -7.355 -27.664 1.00 83.38 125 ASN A C 1
ATOM 976 O O . ASN A 1 125 ? -1.068 -7.552 -28.447 1.00 83.38 125 ASN A O 1
ATOM 980 N N . ILE A 1 126 ? -0.216 -6.425 -26.706 1.00 81.81 126 ILE A N 1
ATOM 981 C CA . ILE A 1 126 ? -1.386 -5.549 -26.530 1.00 81.81 126 ILE A CA 1
ATOM 982 C C . ILE A 1 126 ? -1.613 -4.669 -27.769 1.00 81.81 126 ILE A C 1
ATOM 984 O O . ILE A 1 126 ? -2.752 -4.496 -28.207 1.00 81.81 126 ILE A O 1
ATOM 988 N N . SER A 1 127 ? -0.545 -4.146 -28.374 1.00 83.06 127 SER A N 1
ATOM 989 C CA . SER A 1 127 ? -0.640 -3.292 -29.565 1.00 83.06 127 SER A CA 1
ATOM 990 C C . SER A 1 127 ? -1.164 -4.044 -30.788 1.00 83.06 127 SER A C 1
ATOM 992 O O . SER A 1 127 ? -1.973 -3.502 -31.543 1.00 83.06 127 SER A O 1
ATOM 994 N N . ILE A 1 128 ? -0.780 -5.311 -30.961 1.00 83.75 128 ILE A N 1
ATOM 995 C CA . ILE A 1 128 ? -1.270 -6.160 -32.056 1.00 83.75 128 ILE A CA 1
ATOM 996 C C . ILE A 1 128 ? -2.746 -6.537 -31.851 1.00 83.75 128 ILE A C 1
ATOM 998 O O . ILE A 1 128 ? -3.533 -6.482 -32.802 1.00 83.75 128 ILE A O 1
ATOM 1002 N N . LEU A 1 129 ? -3.172 -6.832 -30.618 1.00 84.00 129 LEU A N 1
ATOM 1003 C CA . LEU A 1 129 ? -4.597 -7.019 -30.315 1.00 84.00 129 LEU A CA 1
ATOM 1004 C C . LEU A 1 129 ? -5.413 -5.762 -30.615 1.00 84.00 129 LEU A C 1
ATOM 1006 O O . LEU A 1 129 ? -6.489 -5.842 -31.215 1.00 84.00 129 LEU A O 1
ATOM 1010 N N . PHE A 1 130 ? -4.901 -4.588 -30.248 1.00 83.06 130 PHE A N 1
ATOM 1011 C CA . PHE A 1 130 ? -5.562 -3.335 -30.592 1.00 83.06 130 PHE A CA 1
ATOM 1012 C C . PHE A 1 130 ? -5.594 -3.087 -32.100 1.00 83.06 130 PHE A C 1
ATOM 1014 O O . PHE A 1 130 ? -6.618 -2.613 -32.597 1.00 83.06 130 PHE A O 1
ATOM 1021 N N . ALA A 1 131 ? -4.566 -3.491 -32.849 1.00 84.38 131 ALA A N 1
ATOM 1022 C CA . ALA A 1 131 ? -4.589 -3.444 -34.309 1.00 84.38 131 ALA A CA 1
ATOM 1023 C C . ALA A 1 131 ? -5.736 -4.282 -34.888 1.00 84.38 131 ALA A C 1
ATOM 1025 O O . ALA A 1 131 ? -6.464 -3.808 -35.764 1.00 84.38 131 ALA A O 1
ATOM 1026 N N . PHE A 1 132 ? -5.966 -5.482 -34.348 1.00 84.75 132 PHE A N 1
ATOM 1027 C CA . PHE A 1 132 ? -7.093 -6.326 -34.741 1.00 84.75 132 PHE A CA 1
ATOM 1028 C C . PHE A 1 132 ? -8.450 -5.670 -34.432 1.00 84.75 132 PHE A C 1
ATOM 1030 O O . PHE A 1 132 ? -9.339 -5.640 -35.290 1.00 84.75 132 PHE A O 1
ATOM 1037 N N . VAL A 1 133 ? -8.617 -5.099 -33.233 1.00 83.12 133 VAL A N 1
ATOM 1038 C CA . VAL A 1 133 ? -9.859 -4.414 -32.825 1.00 83.12 133 VAL A CA 1
ATOM 1039 C C . VAL A 1 133 ? -10.148 -3.209 -33.725 1.00 83.12 133 VAL A C 1
ATOM 1041 O O . VAL A 1 133 ? -11.277 -3.046 -34.200 1.00 83.12 133 VAL A O 1
ATOM 1044 N N . VAL A 1 134 ? -9.133 -2.385 -34.000 1.00 81.06 134 VAL A N 1
ATOM 1045 C CA . VAL A 1 134 ? -9.249 -1.218 -34.883 1.00 81.06 134 VAL A CA 1
ATOM 1046 C C . VAL A 1 134 ? -9.572 -1.653 -36.305 1.00 81.06 134 VAL A C 1
ATOM 1048 O O . VAL A 1 134 ? -10.522 -1.132 -36.885 1.00 81.06 134 VAL A O 1
ATOM 1051 N N . TRP A 1 135 ? -8.877 -2.655 -36.847 1.00 83.12 135 TRP A N 1
ATOM 1052 C CA . TRP A 1 135 ? -9.183 -3.194 -38.171 1.00 83.12 135 TRP A CA 1
ATOM 1053 C C . TRP A 1 135 ? -10.629 -3.696 -38.263 1.00 83.12 135 TRP A C 1
ATOM 1055 O O . TRP A 1 135 ? -11.340 -3.356 -39.210 1.00 83.12 135 TRP A O 1
ATOM 1065 N N . ARG A 1 136 ? -11.122 -4.425 -37.252 1.00 83.88 136 ARG A N 1
ATOM 1066 C CA . ARG A 1 136 ? -12.507 -4.916 -37.238 1.00 83.88 136 ARG A CA 1
ATOM 1067 C C . ARG A 1 136 ? -13.523 -3.775 -37.213 1.00 83.88 136 ARG A C 1
ATOM 1069 O O . ARG A 1 136 ? -14.540 -3.845 -37.912 1.00 83.88 136 ARG A O 1
ATOM 1076 N N . LYS A 1 137 ? -13.247 -2.730 -36.431 1.00 80.25 137 LYS A N 1
ATOM 1077 C CA . LYS A 1 137 ? -14.061 -1.512 -36.372 1.00 80.25 137 LYS A CA 1
ATOM 1078 C C . LYS A 1 137 ? -14.065 -0.797 -37.726 1.00 80.25 137 LYS A C 1
ATOM 1080 O O . LYS A 1 137 ? -15.145 -0.518 -38.245 1.00 80.25 137 LYS A O 1
ATOM 1085 N N . LEU A 1 138 ? -12.898 -0.582 -38.331 1.00 78.50 138 LEU A N 1
ATOM 1086 C CA . LEU A 1 138 ? -12.757 0.028 -39.657 1.00 78.50 138 LEU A CA 1
ATOM 1087 C C . LEU A 1 138 ? -13.507 -0.766 -40.732 1.00 78.50 138 LEU A C 1
ATOM 1089 O O . LEU A 1 138 ? -14.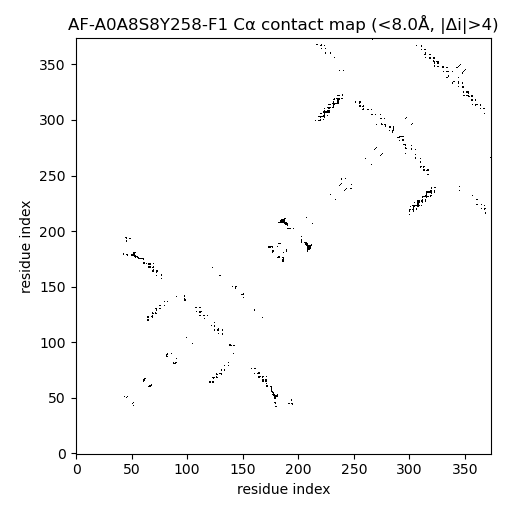300 -0.185 -41.469 1.00 78.50 138 LEU A O 1
ATOM 1093 N N . ALA A 1 139 ? -13.362 -2.093 -40.749 1.00 77.94 139 ALA A N 1
ATOM 1094 C CA . ALA A 1 139 ? -14.095 -2.972 -41.657 1.00 77.94 139 ALA A CA 1
ATOM 1095 C C . ALA A 1 139 ? -15.615 -2.808 -41.502 1.00 77.94 139 ALA A C 1
ATOM 1097 O O . ALA A 1 139 ? -16.339 -2.703 -42.490 1.00 77.94 139 ALA A O 1
ATOM 1098 N N . SER A 1 140 ? -16.112 -2.734 -40.262 1.00 78.75 140 SER A N 1
ATOM 1099 C CA . SER A 1 140 ? -17.540 -2.512 -40.009 1.00 78.75 140 SER A CA 1
ATOM 1100 C C . SER A 1 140 ? -18.026 -1.135 -40.477 1.00 78.75 140 SER A C 1
ATOM 1102 O O . SER A 1 140 ? -19.135 -1.037 -40.997 1.00 78.75 140 SER A O 1
ATOM 1104 N N . LEU A 1 141 ? -17.203 -0.089 -40.343 1.00 78.00 141 LEU A N 1
ATOM 1105 C CA . LEU A 1 141 ? -17.532 1.267 -40.786 1.00 78.00 141 LEU A CA 1
ATOM 1106 C C . LEU A 1 141 ? -17.582 1.355 -42.316 1.00 78.00 141 LEU A C 1
ATOM 1108 O O . LEU A 1 141 ? -18.538 1.903 -42.858 1.00 78.00 141 LEU A O 1
ATOM 1112 N N . GLN A 1 142 ? -16.610 0.759 -43.011 1.00 77.12 142 GLN A N 1
ATOM 1113 C CA . GLN A 1 142 ? -16.579 0.726 -44.478 1.00 77.12 142 GLN A CA 1
ATOM 1114 C C . GLN A 1 142 ? -17.750 -0.080 -45.057 1.00 77.12 142 GLN A C 1
ATOM 1116 O O . GLN A 1 142 ? -18.423 0.375 -45.981 1.00 77.12 142 GLN A O 1
ATOM 1121 N N . LEU A 1 143 ? -18.071 -1.236 -44.464 1.00 76.19 143 LEU A N 1
ATOM 1122 C CA . LEU A 1 143 ? -19.251 -2.011 -44.859 1.00 76.19 143 LEU A CA 1
ATOM 1123 C C . LEU A 1 143 ? -20.544 -1.215 -44.622 1.00 76.19 143 LEU A C 1
ATOM 1125 O O . LEU A 1 143 ? -21.395 -1.164 -45.506 1.00 76.19 143 LEU A O 1
ATOM 1129 N N . LYS A 1 144 ? -20.686 -0.532 -43.477 1.00 79.00 144 LYS A N 1
ATOM 1130 C CA . LYS A 1 144 ? -21.854 0.324 -43.208 1.00 79.00 144 LYS A CA 1
ATOM 1131 C C . LYS A 1 144 ? -21.987 1.475 -44.207 1.00 79.00 144 LYS A C 1
ATOM 1133 O O . LYS A 1 144 ? -23.102 1.718 -44.653 1.00 79.00 144 LYS A O 1
ATOM 1138 N N . ARG A 1 145 ? -20.885 2.123 -44.609 1.00 74.94 145 ARG A N 1
ATOM 1139 C CA . ARG A 1 145 ? -20.890 3.163 -45.659 1.00 74.94 145 ARG A CA 1
ATOM 1140 C C . ARG A 1 145 ? -21.408 2.628 -46.992 1.00 74.94 145 ARG A C 1
ATOM 1142 O O . ARG A 1 145 ? -22.226 3.277 -47.631 1.00 74.94 145 ARG A O 1
ATOM 1149 N N . LYS A 1 146 ? -20.984 1.423 -47.383 1.00 73.88 146 LYS A N 1
ATOM 1150 C CA . LYS A 1 146 ? -21.379 0.797 -48.655 1.00 73.88 146 LYS A CA 1
ATOM 1151 C C . LYS A 1 146 ? -22.830 0.301 -48.665 1.00 73.88 146 LYS A C 1
ATOM 1153 O O . LYS A 1 146 ? -23.484 0.363 -49.699 1.00 73.88 146 LYS A O 1
ATOM 1158 N N . PHE A 1 147 ? -23.327 -0.185 -47.526 1.00 76.75 147 PHE A N 1
ATOM 1159 C CA . PHE A 1 147 ? -24.677 -0.749 -47.385 1.00 76.75 147 PHE A CA 1
ATOM 1160 C C . PHE A 1 147 ? -25.702 0.216 -46.752 1.00 76.75 147 PHE A C 1
ATOM 1162 O O . PHE A 1 147 ? -26.819 -0.201 -46.459 1.00 76.75 147 PHE A O 1
ATOM 1169 N N . GLY A 1 148 ? -25.349 1.492 -46.544 1.00 69.62 148 GLY A N 1
ATOM 1170 C CA . GLY A 1 148 ? -26.270 2.535 -46.066 1.00 69.62 148 GLY A CA 1
ATOM 1171 C C . GLY A 1 148 ? -26.687 2.427 -44.591 1.00 69.62 148 GLY A C 1
ATOM 1172 O O . GLY A 1 148 ? -27.788 2.835 -44.234 1.00 69.62 148 GLY A O 1
ATOM 1173 N N . GLY A 1 149 ? -25.847 1.849 -43.727 1.00 72.81 149 GLY A N 1
ATOM 1174 C CA . GLY A 1 149 ? -26.119 1.718 -42.290 1.00 72.81 149 GLY A CA 1
ATOM 1175 C C . GLY A 1 149 ? -25.737 2.963 -41.478 1.00 72.81 149 GLY A C 1
ATOM 1176 O O . GLY A 1 149 ? -24.810 3.679 -41.845 1.00 72.81 149 GLY A O 1
ATOM 1177 N N . ASN A 1 150 ? -26.397 3.189 -40.333 1.00 72.88 150 ASN A N 1
ATOM 1178 C CA . ASN A 1 150 ? -26.084 4.321 -39.450 1.00 72.88 150 ASN A CA 1
ATOM 1179 C C . ASN A 1 150 ? -24.660 4.226 -38.856 1.00 72.88 150 ASN A C 1
ATOM 1181 O O . ASN A 1 150 ? -24.226 3.152 -38.400 1.00 72.88 150 ASN A O 1
ATOM 1185 N N . ILE A 1 151 ? -23.943 5.353 -38.858 1.00 70.56 151 ILE A N 1
ATOM 1186 C CA . ILE A 1 151 ? -22.535 5.462 -38.462 1.00 70.56 151 ILE A CA 1
ATOM 1187 C C . ILE A 1 151 ? -22.439 6.225 -37.140 1.00 70.56 151 ILE A C 1
ATOM 1189 O O . ILE A 1 151 ? -22.486 7.450 -37.114 1.00 70.56 151 ILE A O 1
ATOM 1193 N N . ASP A 1 152 ? -22.227 5.492 -36.050 1.00 70.75 152 ASP A N 1
ATOM 1194 C CA . ASP A 1 152 ? -21.987 6.085 -34.735 1.00 70.75 152 ASP A CA 1
ATOM 1195 C C . ASP A 1 152 ? -20.487 6.058 -34.407 1.00 70.75 152 ASP A C 1
ATOM 1197 O O . ASP A 1 152 ? -19.856 4.997 -34.360 1.00 70.75 152 ASP A O 1
ATOM 1201 N N . PHE A 1 153 ? -19.900 7.230 -34.152 1.00 66.94 153 PHE A N 1
ATOM 1202 C CA . PHE A 1 153 ? -18.498 7.355 -33.750 1.00 66.94 153 PHE A CA 1
ATOM 1203 C C . PHE A 1 153 ? -18.365 7.373 -32.224 1.00 66.94 153 PHE A C 1
ATOM 1205 O O . PHE A 1 153 ? -18.492 8.412 -31.582 1.00 66.94 153 PHE A O 1
ATOM 1212 N N . THR A 1 154 ? -18.053 6.227 -31.618 1.00 69.00 154 THR A N 1
ATOM 1213 C CA . THR A 1 154 ? -17.743 6.164 -30.180 1.00 69.00 154 THR A CA 1
ATOM 1214 C C . THR A 1 154 ? -16.263 6.482 -29.921 1.00 69.00 154 THR A C 1
ATOM 1216 O O . THR A 1 154 ? -15.375 5.877 -30.529 1.00 69.00 154 THR A O 1
ATOM 1219 N N . ASN A 1 155 ? -15.980 7.403 -28.991 1.00 69.69 155 ASN A N 1
ATOM 1220 C CA . ASN A 1 155 ? -14.611 7.813 -28.627 1.00 69.69 155 ASN A CA 1
ATOM 1221 C C . ASN A 1 155 ? -13.955 6.943 -27.535 1.00 69.69 155 ASN A C 1
ATOM 1223 O O . ASN A 1 155 ? -12.755 7.083 -27.309 1.00 69.69 155 ASN A O 1
ATOM 1227 N N . SER A 1 156 ? -14.695 6.042 -26.876 1.00 67.69 156 SER A N 1
ATOM 1228 C CA . SER A 1 156 ? -14.236 5.332 -25.668 1.00 67.69 156 SER A CA 1
ATOM 1229 C C . SER A 1 156 ? -12.915 4.576 -25.853 1.00 67.69 156 SER A C 1
ATOM 1231 O O . SER A 1 156 ? -12.045 4.632 -24.992 1.00 67.69 156 SER A O 1
ATOM 1233 N N . TRP A 1 157 ? -12.720 3.938 -27.008 1.00 69.94 157 TRP A N 1
ATOM 1234 C CA . TRP A 1 157 ? -11.500 3.180 -27.312 1.00 69.94 157 TRP A CA 1
ATOM 1235 C C . TRP A 1 157 ? -10.288 4.064 -27.619 1.00 69.94 157 TRP A C 1
ATOM 1237 O O . TRP A 1 157 ? -9.155 3.672 -27.363 1.00 69.94 157 TRP A O 1
ATOM 1247 N N . ARG A 1 158 ? -10.510 5.285 -28.119 1.00 72.81 158 ARG A N 1
ATOM 1248 C CA . ARG A 1 158 ? -9.426 6.181 -28.540 1.00 72.81 158 ARG A CA 1
ATOM 1249 C C . ARG A 1 158 ? -8.614 6.682 -27.349 1.00 72.81 158 ARG A C 1
ATOM 1251 O O . ARG A 1 158 ? -7.396 6.746 -27.433 1.00 72.81 158 ARG A O 1
ATOM 1258 N N . ASN A 1 159 ? -9.279 6.972 -26.232 1.00 76.88 159 ASN A N 1
ATOM 1259 C CA . ASN A 1 159 ? -8.606 7.403 -25.005 1.00 76.88 159 ASN A CA 1
ATOM 1260 C C . ASN A 1 159 ? -7.725 6.285 -24.428 1.00 76.88 159 ASN A C 1
ATOM 1262 O O . ASN A 1 159 ? -6.611 6.552 -23.986 1.00 76.88 159 ASN A O 1
ATOM 1266 N N . VAL A 1 160 ? -8.201 5.037 -24.493 1.00 77.69 160 VAL A N 1
ATOM 1267 C CA . VAL A 1 160 ? -7.427 3.856 -24.090 1.00 77.69 160 VAL A CA 1
ATOM 1268 C C . VAL A 1 160 ? -6.192 3.706 -24.982 1.00 77.69 160 VAL A C 1
ATOM 1270 O O . VAL A 1 160 ? -5.089 3.566 -24.467 1.00 77.69 160 VAL A O 1
ATOM 1273 N N . PHE A 1 161 ? -6.332 3.838 -26.306 1.00 78.88 161 PHE A N 1
ATOM 1274 C CA . PHE A 1 161 ? -5.183 3.774 -27.220 1.00 78.88 161 PHE A CA 1
ATOM 1275 C C . PHE A 1 161 ? -4.178 4.898 -26.983 1.00 78.88 161 PHE A C 1
ATOM 1277 O O . PHE A 1 161 ? -2.983 4.625 -26.939 1.00 78.88 161 PHE A O 1
ATOM 1284 N N . CYS A 1 162 ? -4.633 6.138 -26.782 1.00 79.12 162 CYS A N 1
ATOM 1285 C CA . CYS A 1 162 ? -3.746 7.261 -26.473 1.00 79.12 162 CYS A CA 1
ATOM 1286 C C . CYS A 1 162 ? -2.941 7.012 -25.190 1.00 79.12 162 CYS A C 1
ATOM 1288 O O . CYS A 1 162 ? -1.746 7.291 -25.168 1.00 79.12 162 CYS A O 1
ATOM 1290 N N . LEU A 1 163 ? -3.568 6.442 -24.155 1.00 81.31 163 LEU A N 1
ATOM 1291 C CA . LEU A 1 163 ? -2.887 6.086 -22.912 1.00 81.31 163 LEU A CA 1
ATOM 1292 C C . LEU A 1 163 ? -1.808 5.018 -23.144 1.00 81.31 163 LEU A C 1
ATOM 1294 O O . LEU A 1 163 ? -0.663 5.219 -22.752 1.00 81.31 163 LEU A O 1
ATOM 1298 N N . PHE A 1 164 ? -2.140 3.916 -23.824 1.00 77.94 164 PHE A N 1
ATOM 1299 C CA . PHE A 1 164 ? -1.164 2.861 -24.131 1.00 77.94 164 PHE A CA 1
ATOM 1300 C C . PHE A 1 164 ? -0.047 3.341 -25.063 1.00 77.94 164 PHE A C 1
ATOM 1302 O O . PHE A 1 164 ? 1.097 2.933 -24.900 1.00 77.94 164 PHE A O 1
ATOM 1309 N N . THR A 1 165 ? -0.351 4.251 -25.992 1.00 80.06 165 THR A N 1
ATOM 1310 C CA . THR A 1 165 ? 0.653 4.877 -26.866 1.00 80.06 165 THR A CA 1
ATOM 1311 C C . THR A 1 165 ? 1.613 5.733 -26.056 1.00 80.06 165 THR A C 1
ATOM 1313 O O . THR A 1 165 ? 2.816 5.674 -26.276 1.00 80.06 165 THR A O 1
ATOM 1316 N N . PHE A 1 166 ? 1.094 6.509 -25.101 1.00 78.25 166 PHE A N 1
ATOM 1317 C CA . PHE A 1 166 ? 1.914 7.315 -24.205 1.00 78.25 166 PHE A CA 1
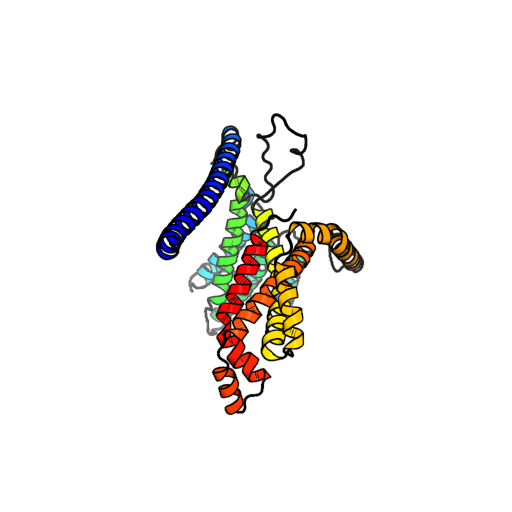ATOM 1318 C C . PHE A 1 166 ? 2.821 6.438 -23.337 1.00 78.25 166 PHE A C 1
ATOM 1320 O O . PHE A 1 166 ? 4.007 6.725 -23.232 1.00 78.25 166 PHE A O 1
ATOM 1327 N N . ILE A 1 167 ? 2.294 5.341 -22.785 1.00 76.44 167 ILE A N 1
ATOM 1328 C CA . ILE A 1 167 ? 3.074 4.372 -22.000 1.00 76.44 167 ILE A CA 1
ATOM 1329 C C . ILE A 1 167 ? 4.168 3.724 -22.861 1.00 76.44 167 ILE A C 1
ATOM 1331 O O . ILE A 1 167 ? 5.317 3.681 -22.439 1.00 76.44 167 ILE A O 1
ATOM 1335 N N . ALA A 1 168 ? 3.839 3.267 -24.073 1.00 76.25 168 ALA A N 1
ATOM 1336 C CA . ALA A 1 168 ? 4.804 2.635 -24.975 1.00 76.25 168 ALA A CA 1
ATOM 1337 C C . ALA A 1 168 ? 5.880 3.616 -25.472 1.00 76.25 168 ALA A C 1
ATOM 1339 O O . ALA A 1 168 ? 7.048 3.250 -25.558 1.00 76.25 168 ALA A O 1
ATOM 1340 N N . LEU A 1 169 ? 5.508 4.868 -25.769 1.00 75.12 169 LEU A N 1
ATOM 1341 C CA . LEU A 1 169 ? 6.458 5.930 -26.113 1.00 75.12 169 LEU A CA 1
ATOM 1342 C C . LEU A 1 169 ? 7.364 6.271 -24.938 1.00 75.12 169 LEU A C 1
ATOM 1344 O O . LEU A 1 169 ? 8.564 6.426 -25.134 1.00 75.12 169 LEU A O 1
ATOM 1348 N N . PHE A 1 170 ? 6.794 6.395 -23.741 1.00 69.81 170 PHE A N 1
ATOM 1349 C CA . PHE A 1 170 ? 7.561 6.653 -22.534 1.00 69.81 170 PHE A CA 1
ATOM 1350 C C . PHE A 1 170 ? 8.582 5.537 -22.323 1.00 69.81 170 PHE A C 1
ATOM 1352 O O . PHE A 1 170 ? 9.763 5.842 -22.291 1.00 69.81 170 PHE A O 1
ATOM 1359 N N . ASP A 1 171 ? 8.157 4.271 -22.331 1.00 67.62 171 ASP A N 1
ATOM 1360 C CA . ASP A 1 171 ? 9.039 3.106 -22.185 1.00 67.62 171 ASP A CA 1
ATOM 1361 C C . ASP A 1 171 ? 10.151 3.062 -23.257 1.00 67.62 171 ASP A C 1
ATOM 1363 O O . ASP A 1 171 ? 11.333 2.910 -22.942 1.00 67.62 171 ASP A O 1
ATOM 1367 N N . ALA A 1 172 ? 9.801 3.299 -24.527 1.00 68.94 172 ALA A N 1
ATOM 1368 C CA . ALA A 1 172 ? 10.757 3.330 -25.638 1.00 68.94 172 ALA A CA 1
ATOM 1369 C C . ALA A 1 172 ? 11.781 4.476 -25.531 1.00 68.94 172 ALA A C 1
ATOM 1371 O O . ALA A 1 172 ? 12.938 4.313 -25.923 1.00 68.94 172 ALA A O 1
ATOM 1372 N N . VAL A 1 173 ? 11.365 5.634 -25.008 1.00 63.81 173 VAL A N 1
ATOM 1373 C CA . VAL A 1 173 ? 12.228 6.806 -24.798 1.00 63.81 173 VAL A CA 1
ATOM 1374 C C . VAL A 1 173 ? 13.083 6.640 -23.538 1.00 63.81 173 VAL A C 1
ATOM 1376 O O . VAL A 1 173 ? 14.256 7.009 -23.540 1.00 63.81 173 VAL A O 1
ATOM 1379 N N . THR A 1 174 ? 12.541 6.045 -22.474 1.00 58.19 174 THR A N 1
ATOM 1380 C CA . THR A 1 174 ? 13.260 5.821 -21.212 1.00 58.19 174 THR A CA 1
ATOM 1381 C C . THR A 1 174 ? 14.294 4.709 -21.304 1.00 58.19 174 THR A C 1
ATOM 1383 O O . THR A 1 174 ? 15.243 4.714 -20.524 1.00 58.19 174 THR A O 1
ATOM 1386 N N . MET A 1 175 ? 14.177 3.803 -22.282 1.00 56.59 175 MET A N 1
ATOM 1387 C CA . MET A 1 175 ? 15.131 2.710 -22.482 1.00 56.59 175 MET A CA 1
ATOM 1388 C C . MET A 1 175 ? 16.577 3.158 -22.766 1.00 56.59 175 MET A C 1
ATOM 1390 O O . MET A 1 175 ? 17.462 2.320 -22.662 1.00 56.59 175 MET A O 1
ATOM 1394 N N . ASN A 1 176 ? 16.850 4.433 -23.085 1.00 54.28 176 ASN A N 1
ATOM 1395 C CA . ASN A 1 176 ? 18.183 4.876 -23.521 1.00 54.28 176 ASN A CA 1
ATOM 1396 C C . ASN A 1 176 ? 18.605 6.286 -23.048 1.00 54.28 176 ASN A C 1
ATOM 1398 O O . ASN A 1 176 ? 19.377 6.951 -23.739 1.00 54.28 176 ASN A O 1
ATOM 1402 N N . TYR A 1 177 ? 18.158 6.765 -21.883 1.00 51.34 177 TYR A N 1
ATOM 1403 C CA . TYR A 1 177 ? 18.830 7.923 -21.273 1.00 51.34 177 TYR A CA 1
ATOM 1404 C C . TYR A 1 177 ? 20.133 7.469 -20.610 1.00 51.34 177 TYR A C 1
ATOM 1406 O O . TYR A 1 177 ? 20.095 6.762 -19.604 1.00 51.34 177 TYR A O 1
ATOM 1414 N N . SER A 1 178 ? 21.275 7.866 -21.175 1.00 54.75 178 SER A N 1
ATOM 1415 C CA . SER A 1 178 ? 22.574 7.768 -20.500 1.00 54.75 178 SER A CA 1
ATOM 1416 C C . SER A 1 178 ? 22.865 9.034 -19.670 1.00 54.75 178 SER A C 1
ATOM 1418 O O . SER A 1 178 ? 22.265 10.092 -19.876 1.00 54.75 178 SER A O 1
ATOM 1420 N N . GLY A 1 179 ? 23.745 8.934 -18.674 1.00 55.94 179 GLY A N 1
ATOM 1421 C CA . GLY A 1 179 ? 24.078 10.018 -17.732 1.00 55.94 179 GLY A CA 1
ATOM 1422 C C . GLY A 1 179 ? 23.648 9.749 -16.284 1.00 55.94 179 GLY A C 1
ATOM 1423 O O . GLY A 1 179 ? 22.711 8.998 -16.029 1.00 55.94 179 GLY A O 1
ATOM 1424 N N . ALA A 1 180 ? 24.333 10.374 -15.319 1.00 60.50 180 ALA A N 1
ATOM 1425 C CA . ALA A 1 180 ? 24.283 9.989 -13.903 1.00 60.50 180 ALA A CA 1
ATOM 1426 C C . ALA A 1 180 ? 22.867 9.944 -13.291 1.00 60.50 180 ALA A C 1
ATOM 1428 O O . ALA A 1 180 ? 22.522 8.969 -12.626 1.00 60.50 180 ALA A O 1
ATOM 1429 N N . LEU A 1 181 ? 22.033 10.968 -13.522 1.00 64.44 181 LEU A N 1
ATOM 1430 C CA . LEU A 1 181 ? 20.662 11.013 -12.990 1.00 64.44 181 LEU A CA 1
ATOM 1431 C C . LEU A 1 181 ? 19.647 10.301 -13.894 1.00 64.44 181 LEU A C 1
ATOM 1433 O O . LEU A 1 181 ? 18.698 9.699 -13.395 1.00 64.44 181 LEU A O 1
ATOM 1437 N N . GLY A 1 182 ? 19.838 10.366 -15.214 1.00 62.19 182 GLY A N 1
ATOM 1438 C CA . GLY A 1 182 ? 18.951 9.722 -16.186 1.00 62.19 182 GLY A CA 1
ATOM 1439 C C . GLY A 1 182 ? 18.981 8.201 -16.057 1.00 62.19 182 GLY A C 1
ATOM 1440 O O . GLY A 1 182 ? 17.928 7.577 -15.937 1.00 62.19 182 GLY A O 1
ATOM 1441 N N . GLU A 1 183 ? 20.181 7.622 -15.976 1.00 61.34 183 GLU A N 1
ATOM 1442 C CA . GLU A 1 183 ? 20.370 6.189 -15.745 1.00 61.34 183 GLU A CA 1
ATOM 1443 C C . GLU A 1 183 ? 19.809 5.777 -14.380 1.00 61.34 183 GLU A C 1
ATOM 1445 O O . GLU A 1 183 ? 19.069 4.803 -14.286 1.00 61.34 183 GLU A O 1
ATOM 1450 N N . PHE A 1 184 ? 20.079 6.564 -13.333 1.00 63.03 184 PHE A N 1
ATOM 1451 C CA . PHE A 1 184 ? 19.603 6.283 -11.980 1.00 63.03 184 PHE A CA 1
ATOM 1452 C C . PHE A 1 184 ? 18.072 6.184 -11.897 1.00 63.03 184 PHE A C 1
ATOM 1454 O O . PHE A 1 184 ? 17.553 5.189 -11.391 1.00 63.03 184 PHE A O 1
ATOM 1461 N N . PHE A 1 185 ? 17.341 7.187 -12.400 1.00 65.38 185 PHE A N 1
ATOM 1462 C CA . PHE A 1 185 ? 15.880 7.236 -12.277 1.00 65.38 185 PHE A CA 1
ATOM 1463 C C . PHE A 1 185 ? 15.136 6.361 -13.292 1.00 65.38 185 PHE A C 1
ATOM 1465 O O . PHE A 1 185 ? 14.058 5.860 -12.966 1.00 65.38 185 PHE A O 1
ATOM 1472 N N . LEU A 1 186 ? 15.667 6.198 -14.508 1.00 61.78 186 LEU A N 1
ATOM 1473 C CA . LEU A 1 186 ? 14.917 5.623 -15.631 1.00 61.78 186 LEU A CA 1
ATOM 1474 C C . LEU A 1 186 ? 15.363 4.210 -16.020 1.00 61.78 186 LEU A C 1
ATOM 1476 O O . LEU A 1 186 ? 14.562 3.481 -16.603 1.00 61.78 186 LEU A O 1
ATOM 1480 N N . GLN A 1 187 ? 16.590 3.785 -15.694 1.00 59.19 187 GLN A N 1
ATOM 1481 C CA . GLN A 1 187 ? 17.033 2.429 -16.025 1.00 59.19 187 GLN A CA 1
ATOM 1482 C C . GLN A 1 187 ? 16.595 1.401 -14.974 1.00 59.19 187 GLN A C 1
ATOM 1484 O O . GLN A 1 187 ? 16.544 1.648 -13.768 1.00 59.19 187 GLN A O 1
ATOM 1489 N N . ASN A 1 188 ? 16.307 0.191 -15.456 1.00 56.03 188 ASN A N 1
ATOM 1490 C CA . ASN A 1 188 ? 15.953 -0.960 -14.619 1.00 56.03 188 ASN A CA 1
ATOM 1491 C C . ASN A 1 188 ? 17.173 -1.575 -13.921 1.00 56.03 188 ASN A C 1
ATOM 1493 O O . ASN A 1 188 ? 17.039 -2.195 -12.868 1.00 56.03 188 ASN A O 1
ATOM 1497 N N . GLN A 1 189 ? 18.357 -1.381 -14.500 1.00 56.94 189 GLN A N 1
ATOM 1498 C CA . GLN A 1 189 ? 19.636 -1.827 -13.971 1.00 56.94 189 GLN A CA 1
ATOM 1499 C C . GLN A 1 189 ? 20.623 -0.676 -14.104 1.00 56.94 189 GLN A C 1
ATOM 1501 O O . GLN A 1 189 ? 21.072 -0.375 -15.204 1.00 56.94 189 GLN A O 1
ATOM 1506 N N . TRP A 1 190 ? 20.952 -0.035 -12.987 1.00 59.91 190 TRP A N 1
ATOM 1507 C CA . TRP A 1 190 ? 21.998 0.976 -12.956 1.00 59.91 190 TRP A CA 1
ATOM 1508 C C . TRP A 1 190 ? 23.185 0.462 -12.150 1.00 59.91 190 TRP A C 1
ATOM 1510 O O . TRP A 1 190 ? 23.045 0.042 -11.001 1.00 59.91 190 TRP A O 1
ATOM 1520 N N . THR A 1 191 ? 24.359 0.454 -12.775 1.00 59.47 191 THR A N 1
ATOM 1521 C CA . THR A 1 191 ? 25.623 0.130 -12.116 1.00 59.47 191 THR A CA 1
ATOM 1522 C C . THR A 1 191 ? 26.435 1.421 -12.014 1.00 59.47 191 THR A C 1
ATOM 1524 O O . THR A 1 191 ? 26.823 1.979 -13.045 1.00 59.47 191 THR A O 1
ATOM 1527 N N . PRO A 1 192 ? 26.727 1.933 -10.803 1.00 57.06 192 PRO A N 1
ATOM 1528 C CA . PRO A 1 192 ? 27.607 3.086 -10.624 1.00 57.06 192 PRO A CA 1
ATOM 1529 C C . PRO A 1 192 ? 29.070 2.670 -10.860 1.00 57.06 192 PRO A C 1
ATOM 1531 O O . PRO A 1 192 ? 29.916 2.682 -9.966 1.00 57.06 192 PRO A O 1
ATOM 1534 N N . THR A 1 193 ? 29.380 2.248 -12.084 1.00 53.28 193 THR A N 1
ATOM 1535 C CA . THR A 1 193 ? 30.727 1.887 -12.525 1.00 53.28 193 THR A CA 1
ATOM 1536 C C . THR A 1 193 ? 31.528 3.182 -12.691 1.00 53.28 193 THR A C 1
ATOM 1538 O O . THR A 1 193 ? 31.437 3.867 -13.711 1.00 53.28 193 THR A O 1
ATOM 1541 N N . GLY A 1 194 ? 32.238 3.554 -11.618 1.00 51.00 194 GLY A N 1
ATOM 1542 C CA . GLY A 1 194 ? 33.049 4.775 -11.510 1.00 51.00 194 GLY A CA 1
ATOM 1543 C C . GLY A 1 194 ? 33.337 5.250 -10.075 1.00 51.00 194 GLY A C 1
ATOM 1544 O O . GLY A 1 194 ? 34.319 5.952 -9.871 1.00 51.00 194 GLY A O 1
ATOM 1545 N N . ALA A 1 195 ? 32.547 4.840 -9.071 1.00 45.78 195 ALA A N 1
ATOM 1546 C CA . ALA A 1 195 ? 32.743 5.242 -7.665 1.00 45.78 195 ALA A CA 1
ATOM 1547 C C . ALA A 1 195 ? 33.616 4.270 -6.837 1.00 45.78 195 ALA A C 1
ATOM 1549 O O . ALA A 1 195 ? 33.964 4.552 -5.691 1.00 45.78 195 ALA A O 1
ATOM 1550 N N . CYS A 1 196 ? 33.985 3.112 -7.394 1.00 52.47 196 CYS A N 1
ATOM 1551 C CA . CYS A 1 196 ? 34.723 2.068 -6.679 1.00 52.47 196 CYS A CA 1
ATOM 1552 C C . CYS A 1 196 ? 36.225 2.129 -7.009 1.00 52.47 196 CYS A C 1
ATOM 1554 O O . CYS A 1 196 ? 36.735 1.262 -7.711 1.00 52.47 196 CYS A O 1
ATOM 1556 N N . ALA A 1 197 ? 36.940 3.147 -6.518 1.00 49.59 197 ALA A N 1
ATOM 1557 C CA . ALA A 1 197 ? 38.408 3.139 -6.565 1.00 49.59 197 ALA A CA 1
ATOM 1558 C C . ALA A 1 197 ? 39.009 2.220 -5.483 1.00 49.59 197 ALA A C 1
ATOM 1560 O O . ALA A 1 197 ? 40.021 1.574 -5.731 1.00 49.59 197 ALA A O 1
ATOM 1561 N N . ASP A 1 198 ? 38.381 2.118 -4.304 1.00 48.16 198 ASP A N 1
ATOM 1562 C CA . ASP A 1 198 ? 38.848 1.248 -3.217 1.00 48.16 198 ASP A CA 1
ATOM 1563 C C . ASP A 1 198 ? 37.779 1.116 -2.110 1.00 48.16 198 ASP A C 1
ATOM 1565 O O . ASP A 1 198 ? 37.623 2.027 -1.297 1.00 48.16 198 ASP A O 1
ATOM 1569 N N . ARG A 1 199 ? 36.989 0.025 -2.109 1.00 42.38 199 ARG A N 1
ATOM 1570 C CA . ARG A 1 199 ? 36.382 -0.632 -0.920 1.00 42.38 199 ARG A CA 1
ATOM 1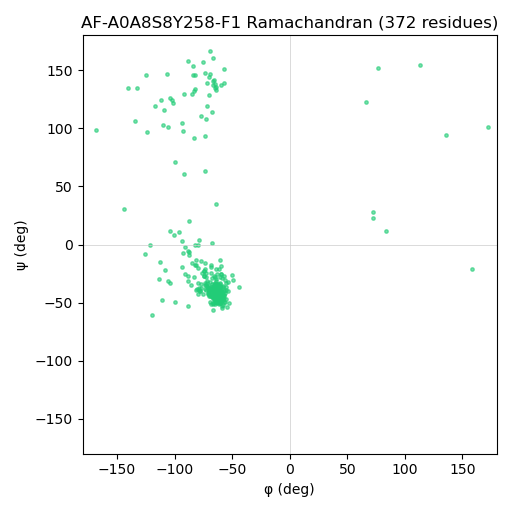571 C C . ARG A 1 199 ? 35.392 -1.728 -1.338 1.00 42.38 199 ARG A C 1
ATOM 1573 O O . ARG A 1 199 ? 34.225 -1.464 -1.592 1.00 42.38 199 ARG A O 1
ATOM 1580 N N . ARG A 1 200 ? 35.874 -2.976 -1.264 1.00 45.16 200 ARG A N 1
ATOM 1581 C CA . ARG A 1 200 ? 35.157 -4.259 -1.432 1.00 45.16 200 ARG A CA 1
ATOM 1582 C C . ARG A 1 200 ? 34.612 -4.504 -2.845 1.00 45.16 200 ARG A C 1
ATOM 1584 O O . ARG A 1 200 ? 33.798 -3.760 -3.368 1.00 45.16 200 ARG A O 1
ATOM 1591 N N . SER A 1 201 ? 35.042 -5.623 -3.418 1.00 42.44 201 SER A N 1
ATOM 1592 C CA . SER A 1 201 ? 34.767 -6.160 -4.758 1.00 42.44 201 SER A CA 1
ATOM 1593 C C . SER A 1 201 ? 33.297 -6.534 -5.042 1.00 42.44 201 SER A C 1
ATOM 1595 O O . SER A 1 201 ? 33.032 -7.514 -5.728 1.00 42.44 201 SER A O 1
ATOM 1597 N N . LEU A 1 202 ? 32.328 -5.797 -4.496 1.00 48.25 202 LEU A N 1
ATOM 1598 C CA . LEU A 1 202 ? 30.889 -6.024 -4.677 1.00 48.25 202 LEU A CA 1
ATOM 1599 C C . LEU A 1 202 ? 30.321 -5.313 -5.925 1.00 48.25 202 LEU A C 1
ATOM 1601 O O . LEU A 1 202 ? 29.154 -5.509 -6.249 1.00 48.25 202 LEU A O 1
ATOM 1605 N N . CYS A 1 203 ? 31.119 -4.489 -6.621 1.00 52.66 203 CYS A N 1
ATOM 1606 C CA . CYS A 1 203 ? 30.626 -3.575 -7.661 1.00 52.66 203 CYS A CA 1
ATOM 1607 C C . CYS A 1 203 ? 30.364 -4.229 -9.037 1.00 52.66 203 CYS A C 1
ATOM 1609 O O . CYS A 1 203 ? 29.570 -3.685 -9.797 1.00 52.66 203 CYS A O 1
ATOM 1611 N N . ASP A 1 204 ? 30.945 -5.395 -9.355 1.00 47.94 204 ASP A N 1
ATOM 1612 C CA . ASP A 1 204 ? 30.713 -6.062 -10.657 1.00 47.94 204 ASP A CA 1
ATOM 1613 C C . ASP A 1 204 ? 29.360 -6.793 -10.742 1.00 47.94 204 ASP A C 1
ATOM 1615 O O . ASP A 1 204 ? 28.913 -7.150 -11.830 1.00 47.94 204 ASP A O 1
ATOM 1619 N N . THR A 1 205 ? 28.679 -7.007 -9.611 1.00 49.03 205 THR A N 1
ATOM 1620 C CA . THR A 1 205 ? 27.439 -7.804 -9.544 1.00 49.03 205 THR A CA 1
ATOM 1621 C C . THR A 1 205 ? 26.230 -7.044 -8.998 1.00 49.03 205 THR A C 1
ATOM 1623 O O . THR A 1 205 ? 25.152 -7.623 -8.883 1.00 49.03 205 THR A O 1
ATOM 1626 N N . MET A 1 206 ? 26.377 -5.768 -8.628 1.00 52.22 206 MET A N 1
ATOM 1627 C CA . MET A 1 206 ? 25.296 -4.968 -8.040 1.00 52.22 206 MET A CA 1
ATOM 1628 C C . MET A 1 206 ? 24.743 -3.960 -9.048 1.00 52.22 206 MET A C 1
ATOM 1630 O O . MET A 1 206 ? 25.323 -2.899 -9.268 1.00 52.22 206 MET A O 1
ATOM 1634 N N . SER A 1 207 ? 23.592 -4.290 -9.640 1.00 54.72 207 SER A N 1
ATOM 1635 C CA . SER A 1 207 ? 22.775 -3.346 -10.406 1.00 54.72 207 SER A CA 1
ATOM 1636 C C . SER A 1 207 ? 21.585 -2.879 -9.569 1.00 54.72 207 SER A C 1
ATOM 1638 O O . SER A 1 207 ? 20.785 -3.704 -9.126 1.00 54.72 207 SER A O 1
ATOM 1640 N N . PHE A 1 208 ? 21.430 -1.571 -9.394 1.00 59.44 208 PHE A N 1
ATOM 1641 C CA . PHE A 1 208 ? 20.338 -0.954 -8.645 1.00 59.44 208 PHE A CA 1
ATOM 1642 C C . PHE A 1 208 ? 19.597 0.040 -9.537 1.00 59.44 208 PHE A C 1
ATOM 1644 O O . PHE A 1 208 ? 20.043 1.166 -9.675 1.00 59.44 208 PHE A O 1
ATOM 1651 N N . GLY A 1 209 ? 18.478 -0.339 -10.155 1.00 62.09 209 GLY A N 1
ATOM 1652 C CA . GLY A 1 209 ? 17.630 0.619 -10.880 1.00 62.09 209 GLY A CA 1
ATOM 1653 C C . GLY A 1 209 ? 16.542 1.205 -9.980 1.00 62.09 209 GLY A C 1
ATOM 1654 O O . GLY A 1 209 ? 15.796 0.438 -9.365 1.00 62.09 209 GLY A O 1
ATOM 1655 N N . VAL A 1 210 ? 16.386 2.535 -9.924 1.00 69.31 210 VAL A N 1
ATOM 1656 C CA . VAL A 1 210 ? 15.299 3.164 -9.141 1.00 69.31 210 VAL A CA 1
ATOM 1657 C C . VAL A 1 210 ? 13.937 2.715 -9.647 1.00 69.31 210 VAL A C 1
ATOM 1659 O O . VAL A 1 210 ? 13.049 2.475 -8.834 1.00 69.31 210 VAL A O 1
ATOM 1662 N N . ASN A 1 211 ? 13.774 2.532 -10.960 1.00 64.75 211 ASN A N 1
ATOM 1663 C CA . ASN A 1 211 ? 12.516 2.053 -11.523 1.00 64.75 211 ASN A CA 1
ATOM 1664 C C . ASN A 1 211 ? 12.151 0.656 -10.990 1.00 64.75 211 ASN A C 1
ATOM 1666 O O 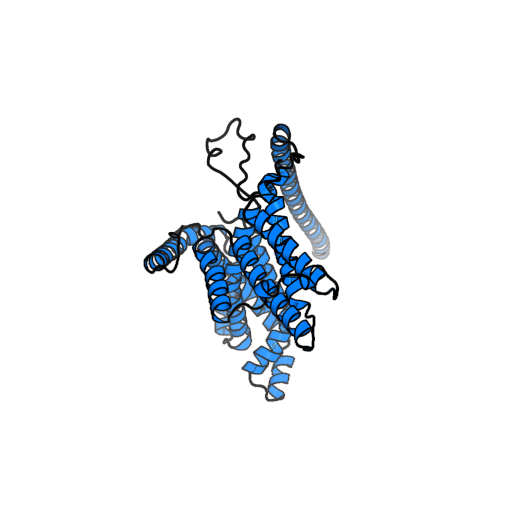. ASN A 1 211 ? 11.031 0.436 -10.534 1.00 64.75 211 ASN A O 1
ATOM 1670 N N . SER A 1 212 ? 13.120 -0.264 -10.955 1.00 67.06 212 SER A N 1
ATOM 1671 C CA . SER A 1 212 ? 12.922 -1.613 -10.409 1.00 67.06 212 SER A CA 1
ATOM 1672 C C . SER A 1 212 ? 12.597 -1.580 -8.908 1.00 67.06 212 SER A C 1
ATOM 1674 O O . SER A 1 212 ? 11.656 -2.236 -8.453 1.00 67.06 212 SER A O 1
ATOM 1676 N N . LEU A 1 213 ? 13.304 -0.745 -8.138 1.00 73.00 213 LEU A N 1
ATOM 1677 C CA . LEU A 1 213 ? 13.057 -0.564 -6.703 1.00 73.00 213 LEU A CA 1
ATOM 1678 C C . LEU A 1 213 ? 11.682 0.057 -6.423 1.00 73.00 213 LEU A C 1
ATOM 1680 O O . LEU A 1 213 ? 10.975 -0.388 -5.517 1.00 73.00 213 LEU A O 1
ATOM 1684 N N . LEU A 1 214 ? 11.275 1.054 -7.212 1.00 76.44 214 LEU A N 1
ATOM 1685 C CA . LEU A 1 214 ? 9.982 1.720 -7.091 1.00 76.44 214 LEU A CA 1
ATOM 1686 C C . LEU A 1 214 ? 8.840 0.758 -7.424 1.00 76.44 214 LEU A C 1
ATOM 1688 O O . LEU A 1 214 ? 7.890 0.655 -6.648 1.00 76.44 214 LEU A O 1
ATOM 1692 N N . LEU A 1 215 ? 8.945 0.028 -8.539 1.00 74.88 215 LEU A N 1
ATOM 1693 C CA . LEU A 1 215 ? 7.951 -0.964 -8.950 1.00 74.88 215 LEU A CA 1
ATOM 1694 C C . LEU A 1 215 ? 7.820 -2.077 -7.911 1.00 74.88 215 LEU A C 1
ATOM 1696 O O . LEU A 1 215 ? 6.704 -2.397 -7.508 1.00 74.88 215 LEU A O 1
ATOM 1700 N N . THR A 1 216 ? 8.939 -2.602 -7.412 1.00 75.44 216 THR A N 1
ATOM 1701 C CA . THR A 1 216 ? 8.941 -3.633 -6.365 1.00 75.44 216 THR A CA 1
ATOM 1702 C C . THR A 1 216 ? 8.305 -3.112 -5.076 1.00 75.44 216 THR A C 1
ATOM 1704 O O . THR A 1 216 ? 7.448 -3.773 -4.490 1.00 75.44 216 THR A O 1
ATOM 1707 N N . THR A 1 217 ? 8.642 -1.889 -4.660 1.00 82.19 217 THR A N 1
ATOM 1708 C CA . THR A 1 217 ? 8.060 -1.263 -3.461 1.00 82.19 217 THR A CA 1
ATOM 1709 C C . THR A 1 217 ? 6.557 -1.041 -3.617 1.00 82.19 217 THR A C 1
ATOM 1711 O O . THR A 1 217 ? 5.796 -1.311 -2.689 1.00 82.19 217 THR A O 1
ATOM 1714 N N . LEU A 1 218 ? 6.103 -0.591 -4.790 1.00 83.25 218 LEU A N 1
ATOM 1715 C CA . LEU A 1 218 ? 4.681 -0.414 -5.089 1.00 83.25 218 LEU A CA 1
ATOM 1716 C C . LEU A 1 218 ? 3.931 -1.749 -5.116 1.00 83.25 218 LEU A C 1
ATOM 1718 O O . LEU A 1 218 ? 2.835 -1.824 -4.566 1.00 83.25 218 LEU A O 1
ATOM 1722 N N . GLN A 1 219 ? 4.513 -2.800 -5.699 1.00 82.81 219 GLN A N 1
ATOM 1723 C CA . GLN A 1 219 ? 3.937 -4.148 -5.699 1.00 82.81 219 GLN A CA 1
ATOM 1724 C C . GLN A 1 219 ? 3.780 -4.687 -4.273 1.00 82.81 219 GLN A C 1
ATOM 1726 O O . GLN A 1 219 ? 2.695 -5.139 -3.904 1.00 82.81 219 GLN A O 1
ATOM 1731 N N . VAL A 1 220 ? 4.831 -4.578 -3.454 1.00 85.94 220 VAL A N 1
ATOM 1732 C CA . VAL A 1 220 ? 4.814 -4.984 -2.042 1.00 85.94 220 VAL A CA 1
ATOM 1733 C C . VAL A 1 220 ? 3.776 -4.183 -1.260 1.00 85.94 220 VAL A C 1
ATOM 1735 O O . VAL A 1 220 ? 2.965 -4.766 -0.546 1.00 85.94 220 VAL A O 1
ATOM 1738 N N . ALA A 1 221 ? 3.757 -2.856 -1.411 1.00 87.50 221 ALA A N 1
ATOM 1739 C CA . ALA A 1 221 ? 2.814 -1.988 -0.711 1.00 87.50 221 ALA A CA 1
ATOM 1740 C C . ALA A 1 221 ? 1.360 -2.278 -1.111 1.00 87.50 221 ALA A C 1
ATOM 1742 O O . ALA A 1 221 ? 0.486 -2.365 -0.248 1.00 87.50 221 ALA A O 1
ATOM 1743 N N . PHE A 1 222 ? 1.097 -2.473 -2.403 1.00 89.44 222 PHE A N 1
ATOM 1744 C CA . PHE A 1 222 ? -0.228 -2.823 -2.900 1.00 89.44 222 PHE A CA 1
ATOM 1745 C C . PHE A 1 222 ? -0.679 -4.197 -2.392 1.00 89.44 222 PHE A C 1
ATOM 1747 O O . PHE A 1 222 ? -1.776 -4.318 -1.846 1.00 89.44 222 PHE A O 1
ATOM 1754 N N . GLY A 1 223 ? 0.181 -5.216 -2.490 1.00 88.56 223 GLY A N 1
ATOM 1755 C CA . GLY A 1 223 ? -0.102 -6.550 -1.961 1.00 88.56 223 GLY A CA 1
ATOM 1756 C C . GLY A 1 223 ? -0.332 -6.544 -0.445 1.00 88.56 223 GLY A C 1
ATOM 1757 O O . GLY A 1 223 ? -1.265 -7.178 0.044 1.00 88.56 223 GLY A O 1
ATOM 1758 N N . ALA A 1 224 ? 0.441 -5.752 0.299 1.00 91.69 224 ALA A N 1
ATOM 1759 C CA . ALA A 1 224 ? 0.260 -5.575 1.736 1.00 91.69 224 ALA A CA 1
ATOM 1760 C C . ALA A 1 224 ? -1.097 -4.949 2.080 1.00 91.69 224 ALA A C 1
ATOM 1762 O O . ALA A 1 224 ? -1.757 -5.399 3.017 1.00 91.69 224 ALA A O 1
ATOM 1763 N N . LEU A 1 225 ? -1.548 -3.944 1.320 1.00 92.69 225 LEU A N 1
ATOM 1764 C CA . LEU A 1 225 ? -2.864 -3.329 1.512 1.00 92.69 225 LEU A CA 1
ATOM 1765 C C . LEU A 1 225 ? -4.011 -4.299 1.215 1.00 92.69 225 LEU A C 1
ATOM 1767 O O . LEU A 1 225 ? -4.992 -4.303 1.957 1.00 92.69 225 LEU A O 1
ATOM 1771 N N . LEU A 1 226 ? -3.886 -5.144 0.186 1.00 93.94 226 LEU A N 1
ATOM 1772 C CA . LEU A 1 226 ? -4.896 -6.164 -0.121 1.00 93.94 226 LEU A CA 1
ATOM 1773 C C . LEU A 1 226 ? -5.124 -7.136 1.041 1.00 93.94 226 LEU A C 1
ATOM 1775 O O . LEU A 1 226 ? -6.229 -7.644 1.197 1.00 93.94 226 LEU A O 1
ATOM 1779 N N . ILE A 1 227 ? -4.106 -7.366 1.869 1.00 92.81 227 ILE A N 1
ATOM 1780 C CA . ILE A 1 227 ? -4.200 -8.215 3.058 1.00 92.81 227 ILE A CA 1
ATOM 1781 C C . ILE A 1 227 ? -4.663 -7.389 4.265 1.00 92.81 227 ILE A C 1
ATOM 1783 O O . ILE A 1 227 ? -5.637 -7.726 4.939 1.00 92.81 227 ILE A O 1
ATOM 1787 N N . ALA A 1 228 ? -3.973 -6.284 4.544 1.00 95.12 228 ALA A N 1
ATOM 1788 C CA . ALA A 1 228 ? -4.137 -5.530 5.778 1.00 95.12 228 ALA A CA 1
ATOM 1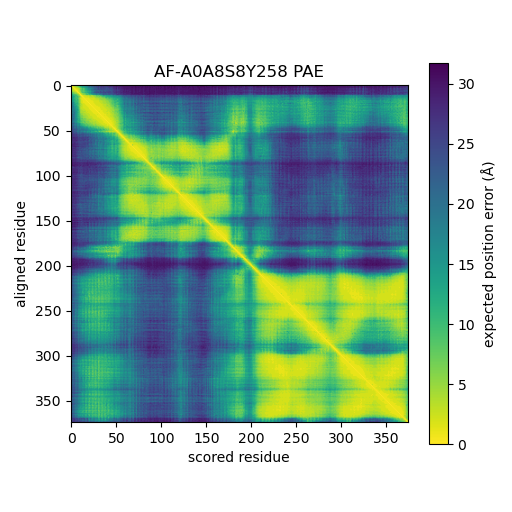789 C C . ALA A 1 228 ? -5.435 -4.724 5.841 1.00 95.12 228 ALA A C 1
ATOM 1791 O O . ALA A 1 228 ? -6.004 -4.595 6.921 1.00 95.12 228 ALA A O 1
ATOM 1792 N N . VAL A 1 229 ? -5.919 -4.177 4.722 1.00 96.31 229 VAL A N 1
ATOM 1793 C CA . VAL A 1 229 ? -7.143 -3.363 4.701 1.00 96.31 229 VAL A CA 1
ATOM 1794 C C . VAL A 1 229 ? -8.384 -4.195 5.029 1.00 96.31 229 VAL A C 1
ATOM 1796 O O . VAL A 1 229 ? -9.063 -3.842 5.992 1.00 96.31 229 VAL A O 1
ATOM 1799 N N . PRO A 1 230 ? -8.707 -5.296 4.321 1.00 96.62 230 PRO A N 1
ATOM 1800 C CA . PRO A 1 230 ? -9.913 -6.059 4.636 1.00 96.62 230 PRO A CA 1
ATOM 1801 C C . PRO A 1 230 ? -9.853 -6.685 6.033 1.00 96.62 230 PRO A C 1
ATOM 1803 O O . PRO A 1 230 ? -10.838 -6.619 6.769 1.00 96.62 230 PRO A O 1
ATOM 1806 N N . LEU A 1 231 ? -8.700 -7.232 6.437 1.00 97.00 231 LEU A N 1
ATOM 1807 C CA . LEU A 1 231 ? -8.541 -7.829 7.765 1.00 97.00 231 LEU A CA 1
ATOM 1808 C C . LEU A 1 231 ? -8.549 -6.772 8.874 1.00 97.00 231 LEU A C 1
ATOM 1810 O O . LEU A 1 231 ? -9.204 -6.957 9.899 1.00 97.00 231 LEU A O 1
ATOM 1814 N N . GLY A 1 232 ? -7.860 -5.652 8.671 1.00 96.88 232 GLY A N 1
ATOM 1815 C CA . GLY A 1 232 ? -7.762 -4.567 9.641 1.00 96.88 232 GLY A CA 1
ATOM 1816 C C . GLY A 1 232 ? -9.089 -3.841 9.829 1.00 96.88 232 GLY A C 1
ATOM 1817 O O . GLY A 1 232 ? -9.576 -3.742 10.954 1.00 96.88 232 GLY A O 1
ATOM 1818 N N . VAL A 1 233 ? -9.728 -3.410 8.738 1.00 96.88 233 VAL A N 1
ATOM 1819 C CA . VAL A 1 233 ? -11.045 -2.753 8.783 1.00 96.88 233 VAL A CA 1
ATOM 1820 C C . VAL A 1 233 ? -12.115 -3.721 9.291 1.00 96.88 233 VAL A C 1
ATOM 1822 O O . VAL A 1 233 ? -12.936 -3.336 10.120 1.00 96.88 233 VAL A O 1
ATOM 1825 N N . GLY A 1 234 ? -12.082 -4.994 8.884 1.00 96.81 234 GLY A N 1
ATOM 1826 C CA . GLY A 1 234 ? -12.985 -6.019 9.416 1.00 96.81 234 GLY A CA 1
ATOM 1827 C C . GLY A 1 234 ? -12.833 -6.208 10.928 1.00 96.81 234 GLY A C 1
ATOM 1828 O O . GLY A 1 234 ? -13.827 -6.227 11.657 1.00 96.81 234 GLY A O 1
ATOM 1829 N N . THR A 1 235 ? -11.591 -6.258 11.419 1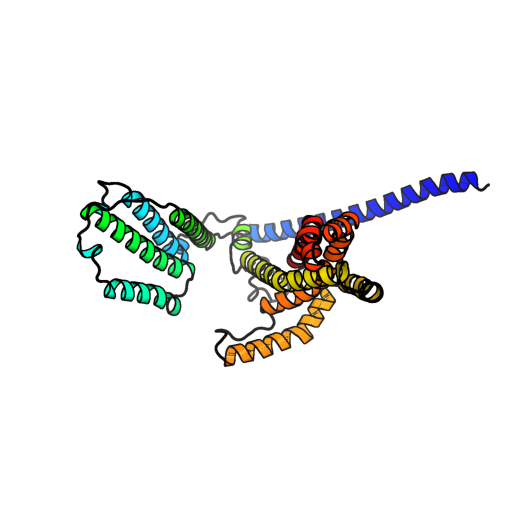.00 96.38 235 THR A N 1
ATOM 1830 C CA . THR A 1 235 ? -11.289 -6.325 12.858 1.00 96.38 235 THR A CA 1
ATOM 1831 C C . THR A 1 235 ? -11.786 -5.076 13.585 1.00 96.38 235 THR A C 1
ATOM 1833 O O . THR A 1 235 ? -12.401 -5.189 14.644 1.00 96.38 235 THR A O 1
ATOM 1836 N N . ALA A 1 236 ? -11.593 -3.894 13.000 1.00 96.88 236 ALA A N 1
ATOM 1837 C CA . ALA A 1 236 ? -12.063 -2.631 13.555 1.00 96.88 236 ALA A CA 1
ATOM 1838 C C . ALA A 1 236 ? -13.592 -2.564 13.667 1.00 96.88 236 ALA A C 1
ATOM 1840 O O . ALA A 1 236 ? -14.118 -2.176 14.711 1.00 96.88 236 ALA A O 1
ATOM 1841 N N . ILE A 1 237 ? -14.314 -2.994 12.628 1.00 96.81 237 ILE A N 1
ATOM 1842 C CA . ILE A 1 237 ? -15.782 -3.078 12.629 1.00 96.81 237 ILE A CA 1
ATOM 1843 C C . ILE A 1 237 ? -16.256 -4.050 13.711 1.00 96.81 237 ILE A C 1
ATOM 1845 O O . ILE A 1 237 ? -17.169 -3.738 14.476 1.00 96.81 237 ILE A O 1
ATOM 1849 N N . TYR A 1 238 ? -15.622 -5.218 13.820 1.00 96.50 238 TYR A N 1
ATOM 1850 C CA . TYR A 1 238 ? -15.982 -6.192 14.843 1.00 96.50 238 TYR A CA 1
ATOM 1851 C C . TYR A 1 238 ? -15.745 -5.654 16.262 1.00 96.50 238 TYR A C 1
ATOM 1853 O O . TYR A 1 238 ? -16.639 -5.746 17.103 1.00 96.50 238 TYR A O 1
ATOM 1861 N N . LEU A 1 239 ? -14.582 -5.052 16.529 1.00 95.81 239 LEU A N 1
ATOM 1862 C CA . LEU A 1 239 ? -14.228 -4.511 17.847 1.00 95.81 239 LEU A CA 1
ATOM 1863 C C . LEU A 1 239 ? -15.068 -3.293 18.259 1.00 95.81 239 LEU A C 1
ATOM 1865 O O . LEU A 1 239 ? -15.359 -3.124 19.446 1.00 95.81 239 LEU A O 1
ATOM 1869 N N . SER A 1 240 ? -15.463 -2.453 17.304 1.00 94.19 240 SER A N 1
ATOM 1870 C CA . SER A 1 240 ? -16.275 -1.262 17.578 1.00 94.19 240 SER A CA 1
ATOM 1871 C C . SER A 1 240 ? -17.761 -1.583 17.745 1.00 94.19 240 SER A C 1
ATOM 1873 O O . SER A 1 240 ? -18.381 -1.070 18.674 1.00 94.19 240 SER A O 1
ATOM 1875 N N . GLU A 1 241 ? -18.330 -2.449 16.900 1.00 93.06 241 GLU A N 1
ATOM 1876 C CA . GLU A 1 241 ? -19.783 -2.651 16.850 1.00 93.06 241 GLU A CA 1
ATOM 1877 C C . GLU A 1 241 ? -20.258 -3.952 17.509 1.00 93.06 241 GLU A C 1
ATOM 1879 O O . GLU A 1 241 ? -21.358 -3.992 18.066 1.00 93.06 241 GLU A O 1
ATOM 1884 N N . TYR A 1 242 ? -19.483 -5.038 17.462 1.00 92.81 242 TYR A N 1
ATOM 1885 C CA . TYR A 1 242 ? -19.963 -6.383 17.826 1.00 92.81 242 TYR A CA 1
ATOM 1886 C C . TYR A 1 242 ? -19.313 -6.961 19.084 1.00 92.81 242 TYR A C 1
ATOM 1888 O O . TYR A 1 242 ? -19.950 -7.742 19.794 1.00 92.81 242 TYR A O 1
ATOM 1896 N N . ALA A 1 243 ? -18.069 -6.594 19.373 1.00 93.06 243 ALA A N 1
ATOM 1897 C CA . ALA A 1 243 ? -17.299 -7.168 20.461 1.00 93.06 243 ALA A CA 1
ATOM 1898 C C . ALA A 1 243 ? -17.824 -6.762 21.847 1.00 93.06 243 ALA A C 1
ATOM 1900 O O . ALA A 1 243 ? -18.227 -5.628 22.099 1.00 93.06 243 ALA A O 1
ATOM 1901 N N . ASN A 1 244 ? -17.749 -7.703 22.789 1.00 94.75 244 ASN A N 1
ATOM 1902 C CA . ASN A 1 244 ? -17.999 -7.429 24.202 1.00 94.75 244 ASN A CA 1
ATOM 1903 C C . ASN A 1 244 ? -16.890 -6.504 24.760 1.00 94.75 244 ASN A C 1
ATOM 1905 O O . ASN A 1 244 ? -15.718 -6.742 24.450 1.00 94.75 244 ASN A O 1
ATOM 1909 N N . PRO A 1 245 ? -17.205 -5.521 25.630 1.00 93.00 245 PRO A N 1
ATOM 1910 C CA . PRO A 1 245 ? -16.220 -4.647 26.274 1.00 93.00 245 PRO A CA 1
ATOM 1911 C C . PRO A 1 245 ? -14.967 -5.346 26.824 1.00 93.00 245 PRO A C 1
ATOM 1913 O O . PRO A 1 245 ? -13.866 -4.813 26.703 1.00 93.00 245 PRO A O 1
ATOM 1916 N N . ARG A 1 246 ? -15.103 -6.562 27.375 1.00 95.44 246 ARG A N 1
ATOM 1917 C CA . ARG A 1 246 ? -13.955 -7.341 27.882 1.00 95.44 246 ARG A CA 1
ATOM 1918 C C . ARG A 1 246 ? -12.978 -7.756 26.783 1.00 95.44 246 ARG A C 1
ATOM 1920 O O . ARG A 1 246 ? -11.776 -7.732 27.008 1.00 95.44 246 ARG A O 1
ATOM 1927 N N . LEU A 1 247 ? -13.490 -8.138 25.611 1.00 94.75 247 LEU A N 1
ATOM 1928 C CA . LEU A 1 247 ? -12.654 -8.532 24.479 1.00 94.75 247 LEU A CA 1
ATOM 1929 C C . LEU A 1 247 ? -11.867 -7.327 23.967 1.00 94.75 247 LEU A C 1
ATOM 1931 O O . LEU A 1 247 ? -10.666 -7.426 23.737 1.00 94.75 247 LEU A O 1
ATOM 1935 N N . VAL A 1 248 ? -12.526 -6.173 23.855 1.00 93.81 248 VAL A N 1
ATOM 1936 C CA . VAL A 1 248 ? -11.868 -4.952 23.381 1.00 93.81 248 VAL A CA 1
ATOM 1937 C C . VAL A 1 248 ? -10.777 -4.498 24.349 1.00 93.81 248 VAL A C 1
ATOM 1939 O O . VAL A 1 248 ? -9.685 -4.158 23.905 1.00 93.81 248 VAL A O 1
ATOM 1942 N N . ALA A 1 249 ? -11.024 -4.587 25.659 1.00 93.94 249 ALA A N 1
ATOM 1943 C CA . ALA A 1 249 ? -10.038 -4.249 26.685 1.00 93.94 249 ALA A CA 1
ATOM 1944 C C . ALA A 1 249 ? -8.748 -5.095 26.621 1.00 93.94 249 ALA A C 1
ATOM 1946 O O . ALA A 1 249 ? -7.733 -4.682 27.172 1.00 93.94 249 ALA A O 1
ATOM 1947 N N . ILE A 1 250 ? -8.771 -6.255 25.953 1.00 95.88 250 ILE A N 1
ATOM 1948 C CA . ILE A 1 250 ? -7.600 -7.125 25.757 1.00 95.88 250 ILE A CA 1
ATOM 1949 C C . ILE A 1 250 ? -7.000 -6.926 24.360 1.00 95.88 250 ILE A C 1
ATOM 1951 O O . ILE A 1 250 ? -5.790 -6.742 24.206 1.00 95.88 250 ILE A O 1
ATOM 1955 N N . VAL A 1 251 ? -7.841 -6.968 23.325 1.00 95.31 251 VAL A N 1
ATOM 1956 C CA . VAL A 1 251 ? -7.387 -6.963 21.929 1.00 95.31 251 VAL A CA 1
ATOM 1957 C C . VAL A 1 251 ? -6.828 -5.600 21.533 1.00 95.31 251 VAL A C 1
ATOM 1959 O O . VAL A 1 251 ? -5.771 -5.554 20.913 1.00 95.31 251 VAL A O 1
ATOM 1962 N N . LYS A 1 252 ? -7.472 -4.491 21.922 1.00 93.25 252 LYS A N 1
ATOM 1963 C CA . LYS A 1 252 ? -7.036 -3.144 21.521 1.00 93.25 252 LYS A CA 1
ATOM 1964 C C . LYS A 1 252 ? -5.616 -2.815 22.017 1.00 93.25 252 LYS A C 1
ATOM 1966 O O . LYS A 1 252 ? -4.779 -2.521 21.164 1.00 93.25 252 LYS A O 1
ATOM 1971 N N . PRO A 1 253 ? -5.276 -2.979 23.314 1.00 94.88 253 PRO A N 1
ATOM 1972 C CA . PRO A 1 253 ? -3.894 -2.810 23.771 1.00 94.88 253 PRO A CA 1
ATOM 1973 C C . PRO A 1 253 ? -2.899 -3.730 23.056 1.00 94.88 253 PRO A C 1
ATOM 1975 O O . PRO A 1 253 ? -1.777 -3.329 22.767 1.00 94.88 253 PRO A O 1
ATOM 1978 N N . THR A 1 254 ? -3.306 -4.960 22.725 1.00 94.75 254 THR A N 1
ATOM 1979 C CA . THR A 1 254 ? -2.440 -5.907 22.008 1.00 94.75 254 THR A CA 1
ATOM 1980 C C . THR A 1 254 ? -2.122 -5.412 20.594 1.00 94.75 254 THR A C 1
ATOM 1982 O O . THR A 1 254 ? -0.969 -5.479 20.171 1.00 94.75 254 THR A O 1
ATOM 1985 N N . LEU A 1 255 ? -3.110 -4.869 19.873 1.00 93.69 255 LEU A N 1
ATOM 1986 C CA . LEU A 1 255 ? -2.907 -4.272 18.548 1.00 93.69 255 LEU A CA 1
ATOM 1987 C C . LEU A 1 255 ? -1.963 -3.063 18.606 1.00 93.69 255 LEU A C 1
ATOM 1989 O O . LEU A 1 255 ? -1.091 -2.925 17.750 1.00 93.69 255 LEU A O 1
ATOM 1993 N N . GLU A 1 256 ? -2.095 -2.216 19.627 1.00 92.81 256 GLU A N 1
ATOM 1994 C CA . GLU A 1 256 ? -1.222 -1.052 19.824 1.00 92.81 256 GLU A CA 1
ATOM 1995 C C . GLU A 1 256 ? 0.221 -1.455 20.148 1.00 92.81 256 GLU A C 1
ATOM 1997 O O . GLU A 1 256 ? 1.163 -0.904 19.574 1.00 92.81 256 GLU A O 1
ATOM 2002 N N . ILE A 1 257 ? 0.405 -2.469 21.000 1.00 93.06 257 ILE A N 1
ATOM 2003 C CA . ILE A 1 257 ? 1.728 -3.028 21.304 1.00 93.06 257 ILE A CA 1
ATOM 2004 C C . ILE A 1 257 ? 2.355 -3.620 20.036 1.00 93.06 257 ILE A C 1
ATOM 2006 O O . ILE A 1 257 ? 3.511 -3.321 19.732 1.00 93.06 257 ILE A O 1
ATOM 2010 N N . LEU A 1 258 ? 1.597 -4.400 19.255 1.00 89.94 258 LEU A N 1
ATOM 2011 C CA . LEU A 1 258 ? 2.068 -4.978 17.991 1.00 89.94 258 LEU A CA 1
ATOM 2012 C C . LEU A 1 258 ? 2.460 -3.903 16.965 1.00 89.94 258 LEU A C 1
ATOM 2014 O O . LEU A 1 258 ? 3.466 -4.062 16.270 1.00 89.94 258 LEU A O 1
ATOM 2018 N N . ALA A 1 259 ? 1.725 -2.789 16.898 1.00 87.31 259 ALA A N 1
ATOM 2019 C CA . ALA A 1 259 ? 2.050 -1.655 16.026 1.00 87.31 259 ALA A CA 1
ATOM 2020 C C . ALA A 1 259 ? 3.332 -0.904 16.456 1.00 87.31 259 ALA A C 1
ATOM 2022 O O . ALA A 1 259 ? 3.990 -0.258 15.622 1.00 87.31 259 ALA A O 1
ATOM 2023 N N . GLY A 1 260 ? 3.688 -0.998 17.742 1.00 85.38 260 GLY A N 1
ATOM 2024 C CA . GLY A 1 260 ? 4.905 -0.444 18.337 1.00 85.38 260 GLY A CA 1
ATOM 2025 C C . GLY A 1 260 ? 6.160 -1.302 18.144 1.00 85.38 260 GLY A C 1
ATOM 2026 O O . GLY A 1 260 ? 7.267 -0.804 18.354 1.00 85.38 260 GLY A O 1
ATOM 2027 N N . VAL A 1 261 ? 6.025 -2.563 17.715 1.00 87.88 261 VAL A N 1
ATOM 2028 C CA . VAL A 1 261 ? 7.174 -3.453 17.486 1.00 87.88 261 VAL A CA 1
ATOM 2029 C C . VAL A 1 261 ? 8.065 -2.897 16.353 1.00 87.88 261 VAL A C 1
ATOM 2031 O O . VAL A 1 261 ? 7.556 -2.509 15.292 1.00 87.88 261 VAL A O 1
ATOM 2034 N N . PRO A 1 262 ? 9.402 -2.845 16.534 1.00 83.81 262 PRO A N 1
ATOM 2035 C CA . PRO A 1 262 ? 10.321 -2.381 15.495 1.00 83.81 262 PRO A CA 1
ATOM 2036 C C . PRO A 1 262 ? 10.241 -3.233 14.220 1.00 83.81 262 PRO A C 1
ATOM 2038 O O . PRO A 1 262 ? 10.249 -4.461 14.288 1.00 83.81 262 PRO A O 1
ATOM 2041 N N . SER A 1 263 ? 10.248 -2.603 13.037 1.00 81.56 263 SER A N 1
ATOM 2042 C CA . SER A 1 263 ? 10.143 -3.334 11.755 1.00 81.56 263 SER A CA 1
ATOM 2043 C C . SER A 1 263 ? 11.279 -4.321 11.511 1.00 81.56 263 SER A C 1
ATOM 2045 O O . SER A 1 263 ? 11.066 -5.315 10.832 1.00 81.56 263 SER A O 1
ATOM 2047 N N . VAL A 1 264 ? 12.471 -4.070 12.065 1.00 82.25 264 VAL A N 1
ATOM 2048 C CA . VAL A 1 264 ? 13.626 -4.974 11.932 1.00 82.25 264 VAL A CA 1
ATOM 2049 C C . VAL A 1 264 ? 13.308 -6.356 12.508 1.00 82.25 264 VAL A C 1
ATOM 2051 O O . VAL A 1 264 ? 13.698 -7.365 11.931 1.00 82.25 264 VAL A O 1
ATOM 2054 N N . VAL A 1 265 ? 12.534 -6.411 13.598 1.00 84.75 265 VAL A N 1
ATOM 2055 C CA . VAL A 1 265 ? 12.104 -7.676 14.210 1.00 84.75 265 VAL A CA 1
ATOM 2056 C C . VAL A 1 265 ? 11.161 -8.428 13.273 1.00 84.75 265 VAL A C 1
ATOM 2058 O O . VAL A 1 265 ? 11.347 -9.622 13.056 1.00 84.75 265 VAL A O 1
ATOM 2061 N N . TYR A 1 266 ? 10.198 -7.728 12.662 1.00 82.50 266 TYR A N 1
ATOM 2062 C CA . TYR A 1 266 ? 9.301 -8.325 11.669 1.00 82.50 266 TYR A CA 1
ATOM 2063 C C . TYR A 1 266 ? 10.052 -8.810 10.428 1.00 82.50 266 TYR A C 1
ATOM 2065 O O . TYR A 1 266 ? 9.782 -9.914 9.972 1.00 82.50 266 TYR A O 1
ATOM 2073 N N . GLY A 1 267 ? 11.013 -8.033 9.917 1.00 79.44 267 GLY A N 1
ATOM 2074 C CA . GLY A 1 267 ? 11.829 -8.418 8.763 1.00 79.44 267 GLY A CA 1
ATOM 2075 C C . GLY A 1 267 ? 12.671 -9.669 9.027 1.00 79.44 267 GLY A C 1
ATOM 2076 O O . GLY A 1 267 ? 12.704 -10.578 8.204 1.00 79.44 267 GLY A O 1
ATOM 2077 N N . PHE A 1 268 ? 13.287 -9.770 10.206 1.00 82.19 268 PHE A N 1
ATOM 2078 C CA . PHE A 1 268 ? 14.081 -10.945 10.572 1.00 82.19 268 PHE A CA 1
ATOM 2079 C C . PHE A 1 268 ? 13.213 -12.187 10.821 1.00 82.19 268 PHE A C 1
ATOM 2081 O O . PHE A 1 268 ? 13.528 -13.274 10.340 1.00 82.19 268 PHE A O 1
ATOM 2088 N N . PHE A 1 269 ? 12.086 -12.030 11.525 1.00 84.12 269 PHE A N 1
ATOM 2089 C CA . PHE A 1 269 ? 11.108 -13.106 11.711 1.00 84.12 269 PHE A CA 1
ATOM 2090 C C . PHE A 1 269 ? 10.565 -13.601 10.368 1.00 84.12 269 PHE A C 1
ATOM 2092 O O . PHE A 1 269 ? 10.479 -14.802 10.127 1.00 84.12 269 PHE A O 1
ATOM 2099 N N . ALA A 1 270 ? 10.242 -12.673 9.475 1.00 77.94 270 ALA A N 1
ATOM 2100 C CA . ALA A 1 270 ? 9.795 -12.980 8.135 1.00 77.94 270 ALA A CA 1
ATOM 2101 C C . ALA A 1 270 ? 10.826 -13.769 7.341 1.00 77.94 270 ALA A C 1
ATOM 2103 O O . ALA A 1 270 ? 10.483 -14.796 6.772 1.00 77.94 270 ALA A O 1
ATOM 2104 N N . PHE A 1 271 ? 12.082 -13.332 7.343 1.00 78.06 271 PHE A N 1
ATOM 2105 C CA . PHE A 1 271 ? 13.148 -14.020 6.627 1.00 78.06 271 PHE A CA 1
ATOM 2106 C C . PHE A 1 271 ? 13.341 -15.464 7.116 1.00 78.06 271 PHE A C 1
ATOM 2108 O O . PHE A 1 271 ? 13.532 -16.361 6.303 1.00 78.06 271 PHE A O 1
ATOM 2115 N N . ILE A 1 272 ? 13.249 -15.701 8.429 1.00 82.69 272 ILE A N 1
ATOM 2116 C CA . ILE A 1 272 ? 13.485 -17.029 9.017 1.00 82.69 272 ILE A CA 1
ATOM 2117 C C . ILE A 1 272 ? 12.269 -17.951 8.911 1.00 82.69 272 ILE A C 1
ATOM 2119 O O . ILE A 1 272 ? 12.443 -19.145 8.695 1.00 82.69 272 ILE A O 1
ATOM 2123 N N . TYR A 1 273 ? 11.054 -17.432 9.096 1.00 84.31 273 TYR A N 1
ATOM 2124 C CA . TYR A 1 273 ? 9.851 -18.264 9.214 1.00 84.31 273 TYR A CA 1
ATOM 2125 C C . TYR A 1 273 ? 8.908 -18.130 8.020 1.00 84.31 273 TYR A C 1
ATOM 2127 O O . TYR A 1 273 ? 8.464 -19.138 7.483 1.00 84.31 273 TYR A O 1
ATOM 2135 N N . ILE A 1 274 ? 8.591 -16.905 7.590 1.00 81.19 274 ILE A N 1
ATOM 2136 C CA . ILE A 1 274 ? 7.624 -16.674 6.502 1.00 81.19 274 ILE A CA 1
ATOM 2137 C C . ILE A 1 274 ? 8.257 -17.006 5.144 1.00 81.19 274 ILE A C 1
ATOM 2139 O O . ILE A 1 274 ? 7.625 -17.663 4.324 1.00 81.19 274 ILE A O 1
ATOM 2143 N N . GLY A 1 275 ? 9.508 -16.600 4.921 1.00 81.12 275 GLY A N 1
ATOM 2144 C CA . GLY A 1 275 ? 10.235 -16.800 3.670 1.00 81.12 275 GLY A CA 1
ATOM 2145 C C . GLY A 1 275 ? 10.279 -18.265 3.239 1.00 81.12 275 GLY A C 1
ATOM 2146 O O . GLY A 1 275 ? 9.815 -18.556 2.138 1.00 81.12 275 GLY A O 1
ATOM 2147 N N . PRO A 1 276 ? 10.743 -19.197 4.095 1.00 83.12 276 PRO A N 1
ATOM 2148 C CA . PRO A 1 276 ? 10.749 -20.618 3.763 1.00 83.12 276 PRO A CA 1
ATOM 2149 C C . PRO A 1 276 ? 9.356 -21.180 3.472 1.00 83.12 276 PRO A C 1
ATOM 2151 O O . PRO A 1 276 ? 9.210 -21.926 2.514 1.00 83.12 276 PRO A O 1
ATOM 2154 N N . LEU A 1 277 ? 8.324 -20.776 4.224 1.00 83.88 277 LEU A N 1
ATOM 2155 C CA . LEU A 1 277 ? 6.947 -21.233 3.991 1.00 83.88 277 LEU A CA 1
ATOM 2156 C C . LEU A 1 277 ? 6.393 -20.761 2.640 1.00 83.88 277 LEU A C 1
ATOM 2158 O O . LEU A 1 277 ? 5.708 -21.510 1.947 1.00 83.88 277 LEU A O 1
ATOM 2162 N N . VAL A 1 278 ? 6.678 -19.513 2.259 1.00 80.31 278 VAL A N 1
ATOM 2163 C CA . VAL A 1 278 ? 6.257 -18.959 0.963 1.00 80.31 278 VAL A CA 1
ATOM 2164 C C . VAL A 1 278 ? 6.998 -19.645 -0.183 1.00 80.31 278 VAL A C 1
ATOM 2166 O O . VAL A 1 278 ? 6.386 -19.917 -1.213 1.00 80.31 278 VAL A O 1
ATOM 2169 N N . VAL A 1 279 ? 8.286 -19.947 -0.007 1.00 82.50 279 VAL A N 1
ATOM 2170 C CA . VAL A 1 279 ? 9.071 -20.695 -0.998 1.00 82.50 279 VAL A CA 1
ATOM 2171 C C . VAL A 1 279 ? 8.565 -22.127 -1.125 1.00 82.50 279 VAL A C 1
ATOM 2173 O O . VAL A 1 279 ? 8.309 -22.547 -2.241 1.00 82.50 279 VAL A O 1
ATOM 2176 N N . GLU A 1 280 ? 8.313 -22.836 -0.025 1.00 84.88 280 GLU A N 1
ATOM 2177 C CA . GLU A 1 280 ? 7.773 -24.204 -0.043 1.00 84.88 280 GLU A CA 1
ATOM 2178 C C . GLU A 1 280 ? 6.414 -24.267 -0.762 1.00 84.88 280 GLU A C 1
ATOM 2180 O O . GLU A 1 280 ? 6.191 -25.111 -1.632 1.00 84.88 280 GLU A O 1
ATOM 2185 N N . PHE A 1 281 ? 5.517 -23.318 -0.473 1.00 82.06 281 PHE A N 1
ATOM 2186 C CA . PHE A 1 281 ? 4.252 -23.204 -1.200 1.00 82.06 281 PHE A CA 1
ATOM 2187 C C . PHE A 1 281 ? 4.457 -22.840 -2.678 1.00 82.06 281 PHE A C 1
ATOM 2189 O O . PHE A 1 281 ? 3.761 -23.357 -3.551 1.00 82.06 281 PHE A O 1
ATOM 2196 N N . GLY A 1 282 ? 5.410 -21.956 -2.972 1.00 81.12 282 GLY A N 1
ATOM 2197 C CA . GLY A 1 282 ? 5.766 -21.593 -4.338 1.00 81.12 282 GLY A CA 1
ATOM 2198 C C . GLY A 1 282 ? 6.356 -22.767 -5.121 1.00 81.12 282 GLY A C 1
ATOM 2199 O O . GLY A 1 282 ? 6.097 -22.880 -6.311 1.00 81.12 282 GLY A O 1
ATOM 2200 N N . GLU A 1 283 ? 7.119 -23.649 -4.473 1.00 83.50 283 GLU A N 1
ATOM 2201 C CA . GLU A 1 283 ? 7.724 -24.831 -5.089 1.00 83.50 283 GLU A CA 1
ATOM 2202 C C . GLU A 1 283 ? 6.635 -25.845 -5.425 1.00 83.50 283 GLU A C 1
ATOM 2204 O O . GLU A 1 283 ? 6.637 -26.408 -6.518 1.00 83.50 283 GLU A O 1
ATOM 2209 N N . TYR A 1 284 ? 5.651 -26.005 -4.534 1.00 83.31 284 TYR A N 1
ATOM 2210 C CA . TYR A 1 284 ? 4.436 -26.763 -4.822 1.00 83.31 284 TYR A CA 1
ATOM 2211 C C . TYR A 1 284 ? 3.669 -26.175 -6.018 1.00 83.31 284 TYR A C 1
ATOM 2213 O O . TYR A 1 284 ? 3.322 -26.898 -6.949 1.00 83.31 284 TYR A O 1
ATOM 2221 N N . ALA A 1 285 ? 3.456 -24.857 -6.045 1.00 80.00 285 ALA A N 1
ATOM 2222 C CA . ALA A 1 285 ? 2.762 -24.187 -7.144 1.00 80.00 285 ALA A CA 1
ATOM 2223 C C . ALA A 1 285 ? 3.537 -24.260 -8.476 1.00 80.00 285 ALA A C 1
ATOM 2225 O O . ALA A 1 285 ? 2.926 -24.393 -9.535 1.00 80.00 285 ALA A O 1
ATOM 2226 N N . PHE A 1 286 ? 4.871 -24.220 -8.433 1.00 81.75 286 PHE A N 1
ATOM 2227 C CA . PHE A 1 286 ? 5.739 -24.432 -9.591 1.00 81.75 286 PHE A CA 1
ATOM 2228 C C . PHE A 1 286 ? 5.654 -25.880 -10.095 1.00 81.75 286 PHE A C 1
ATOM 2230 O O . PHE A 1 286 ? 5.509 -26.107 -11.294 1.00 81.75 286 PHE A O 1
ATOM 2237 N N . ALA A 1 287 ? 5.660 -26.865 -9.191 1.00 80.38 287 ALA A N 1
ATOM 2238 C CA . ALA A 1 287 ? 5.514 -28.278 -9.539 1.00 80.38 287 ALA A CA 1
ATOM 2239 C C . ALA A 1 287 ? 4.156 -28.594 -10.196 1.00 80.38 287 ALA A C 1
ATOM 2241 O O . ALA A 1 287 ? 4.092 -29.422 -11.104 1.00 80.38 287 ALA A O 1
ATOM 2242 N N . GLU A 1 288 ? 3.090 -27.904 -9.783 1.00 82.25 288 GLU A N 1
ATOM 2243 C CA . GLU A 1 288 ? 1.748 -27.994 -10.379 1.00 82.25 288 GLU A CA 1
ATOM 2244 C C . GLU A 1 288 ? 1.577 -27.132 -11.649 1.00 82.25 288 GLU A C 1
ATOM 2246 O O . GLU A 1 288 ? 0.505 -27.121 -12.261 1.00 82.25 288 GLU A O 1
ATOM 2251 N N . GLY A 1 289 ? 2.618 -26.405 -12.070 1.00 77.50 289 GLY A N 1
ATOM 2252 C CA . GLY A 1 289 ? 2.611 -25.571 -13.276 1.00 77.50 289 GLY A CA 1
ATOM 2253 C C . GLY A 1 289 ? 1.774 -24.294 -13.160 1.00 77.50 289 GLY A C 1
ATOM 2254 O O . GLY A 1 289 ? 1.317 -23.766 -14.171 1.00 77.50 289 GLY A O 1
ATOM 2255 N N . TRP A 1 290 ? 1.523 -23.801 -11.944 1.00 76.88 290 TRP A N 1
ATOM 2256 C CA . TRP A 1 290 ? 0.808 -22.538 -11.711 1.00 76.88 290 TRP A CA 1
ATOM 2257 C C . TRP A 1 290 ? 1.722 -21.314 -11.828 1.00 76.88 290 TRP A C 1
ATOM 2259 O O . TRP A 1 290 ? 1.227 -20.191 -11.933 1.00 76.88 290 TRP A O 1
ATOM 2269 N N . ILE A 1 291 ? 3.038 -21.521 -11.759 1.00 73.25 291 ILE A N 1
ATOM 2270 C CA . ILE A 1 291 ? 4.065 -20.480 -11.817 1.00 73.25 291 ILE A CA 1
ATOM 2271 C C . ILE A 1 291 ? 5.138 -20.932 -12.809 1.00 73.25 291 ILE A C 1
ATOM 2273 O O . ILE A 1 291 ? 5.566 -22.082 -12.761 1.00 73.25 291 ILE A O 1
ATOM 2277 N N . ASP A 1 292 ? 5.573 -20.026 -13.684 1.00 70.00 292 ASP A N 1
ATOM 2278 C CA . ASP A 1 292 ? 6.556 -20.313 -14.740 1.00 70.00 292 ASP A CA 1
ATOM 2279 C C . ASP A 1 292 ? 8.015 -20.295 -14.241 1.00 70.00 292 ASP A C 1
ATOM 2281 O O . ASP A 1 292 ? 8.908 -20.843 -14.886 1.00 70.00 292 ASP A O 1
ATOM 2285 N N . GLU A 1 293 ? 8.268 -19.692 -13.075 1.00 73.31 293 GLU A N 1
ATOM 2286 C CA . GLU A 1 293 ? 9.600 -19.518 -12.487 1.00 73.31 293 GLU A CA 1
ATOM 2287 C C . GLU A 1 293 ? 9.688 -20.096 -11.064 1.00 73.31 293 GLU A C 1
ATOM 2289 O O . GLU A 1 293 ? 8.720 -20.009 -10.298 1.00 73.31 293 GLU A O 1
ATOM 2294 N N . PRO A 1 294 ? 10.849 -20.655 -10.669 1.00 69.50 294 PRO A N 1
ATOM 2295 C CA . PRO A 1 294 ? 11.047 -21.160 -9.318 1.00 69.50 294 PRO A CA 1
ATOM 2296 C C . PRO A 1 294 ? 10.979 -20.009 -8.299 1.00 69.50 294 PRO A C 1
ATOM 2298 O O . PRO A 1 294 ? 11.589 -18.952 -8.507 1.00 69.50 294 PRO A O 1
ATOM 2301 N N . PRO A 1 295 ? 10.264 -20.185 -7.175 1.00 69.94 295 PRO A N 1
ATOM 2302 C CA . PRO A 1 295 ? 10.126 -19.138 -6.173 1.00 69.94 295 PRO A CA 1
ATOM 2303 C C . PRO A 1 295 ? 11.472 -18.814 -5.515 1.00 69.94 295 PRO A C 1
ATOM 2305 O O . PRO A 1 295 ? 12.243 -19.691 -5.135 1.00 69.94 295 PRO A O 1
ATOM 2308 N N . ASN A 1 296 ? 11.727 -17.525 -5.312 1.00 70.94 296 ASN A N 1
ATOM 2309 C CA . ASN A 1 296 ? 12.857 -17.038 -4.530 1.00 70.94 296 ASN A CA 1
ATOM 2310 C C . ASN A 1 296 ? 12.354 -16.505 -3.179 1.00 70.94 296 ASN A C 1
ATOM 2312 O O . ASN A 1 296 ? 11.276 -15.915 -3.095 1.00 70.94 296 ASN A O 1
ATOM 2316 N N . VAL A 1 297 ? 13.164 -16.648 -2.128 1.00 64.62 297 VAL A N 1
ATOM 2317 C CA . VAL A 1 297 ? 12.925 -16.047 -0.805 1.00 64.62 297 VAL A CA 1
ATOM 2318 C C . VAL A 1 297 ? 12.700 -14.529 -0.911 1.00 64.62 297 VAL A C 1
ATOM 2320 O O . VAL A 1 297 ? 11.911 -13.967 -0.152 1.00 64.62 297 VAL A O 1
ATOM 2323 N N . LEU A 1 298 ? 13.342 -13.872 -1.884 1.00 68.19 298 LEU A N 1
ATOM 2324 C CA . LEU A 1 298 ? 13.241 -12.431 -2.150 1.00 68.19 298 LEU A CA 1
ATOM 2325 C C . LEU A 1 298 ? 12.080 -12.041 -3.090 1.00 68.19 298 LEU A C 1
ATOM 2327 O O . LEU A 1 298 ? 12.098 -10.967 -3.687 1.00 68.19 298 LEU A O 1
ATOM 2331 N N . ASN A 1 299 ? 11.065 -12.893 -3.253 1.00 75.31 299 ASN A N 1
ATOM 2332 C CA . ASN A 1 299 ? 9.898 -12.579 -4.081 1.00 75.31 299 ASN A CA 1
ATOM 2333 C C . ASN A 1 299 ? 9.068 -11.415 -3.472 1.00 75.31 299 ASN A C 1
ATOM 2335 O O . ASN A 1 299 ? 8.792 -11.433 -2.265 1.00 75.31 299 ASN A O 1
ATOM 2339 N N . PRO A 1 300 ? 8.590 -10.442 -4.281 1.00 77.81 300 PRO A N 1
ATOM 2340 C CA . PRO A 1 300 ? 7.684 -9.376 -3.837 1.00 77.81 300 PRO A CA 1
ATOM 2341 C C . PRO A 1 300 ? 6.457 -9.850 -3.041 1.00 77.81 300 PRO A C 1
ATOM 2343 O O . PRO A 1 300 ? 5.989 -9.142 -2.150 1.00 77.81 300 PRO A O 1
ATOM 2346 N N . ILE A 1 301 ? 5.942 -11.054 -3.309 1.00 81.25 301 ILE A N 1
ATOM 2347 C CA . ILE A 1 301 ? 4.804 -11.643 -2.582 1.00 81.25 301 ILE A CA 1
ATOM 2348 C C . ILE A 1 301 ? 5.153 -11.901 -1.112 1.00 81.25 301 ILE A C 1
ATOM 2350 O O . ILE A 1 301 ? 4.346 -11.610 -0.229 1.00 81.25 301 ILE A O 1
ATOM 2354 N N . ASN A 1 302 ? 6.361 -12.402 -0.835 1.00 81.00 302 ASN A N 1
ATOM 2355 C CA . ASN A 1 302 ? 6.829 -12.602 0.535 1.00 81.00 302 ASN A CA 1
ATOM 2356 C C . ASN A 1 302 ? 6.871 -11.254 1.272 1.00 81.00 302 ASN A C 1
ATOM 2358 O O . ASN A 1 302 ? 6.279 -11.104 2.342 1.00 81.00 302 ASN A O 1
ATOM 2362 N N . GLY A 1 303 ? 7.458 -10.236 0.632 1.00 81.81 303 GLY A N 1
ATOM 2363 C CA . GLY A 1 303 ? 7.430 -8.861 1.130 1.00 81.81 303 GLY A CA 1
ATOM 2364 C C . GLY A 1 303 ? 6.004 -8.385 1.421 1.00 81.81 303 GLY A C 1
ATOM 2365 O O . GLY A 1 303 ? 5.719 -7.931 2.526 1.00 81.81 303 GLY A O 1
ATOM 2366 N N . ALA A 1 304 ? 5.073 -8.551 0.479 1.00 87.62 304 ALA A N 1
ATOM 2367 C CA . ALA A 1 304 ? 3.683 -8.127 0.635 1.00 87.62 304 ALA A CA 1
ATOM 2368 C C . ALA A 1 304 ? 2.993 -8.755 1.859 1.00 87.62 304 ALA A C 1
ATOM 2370 O O . ALA A 1 304 ? 2.319 -8.048 2.610 1.00 87.62 304 ALA A O 1
ATOM 2371 N N . ILE A 1 305 ? 3.185 -10.055 2.100 1.00 87.00 305 ILE A N 1
ATOM 2372 C CA . ILE A 1 305 ? 2.607 -10.756 3.258 1.00 87.00 305 ILE A CA 1
ATOM 2373 C C . ILE A 1 305 ? 3.162 -10.183 4.561 1.00 87.00 305 ILE A C 1
ATOM 2375 O O . ILE A 1 305 ? 2.409 -9.840 5.472 1.00 87.00 305 ILE A O 1
ATOM 2379 N N . VAL A 1 306 ? 4.481 -10.037 4.639 1.00 86.56 306 VAL A N 1
ATOM 2380 C CA . VAL A 1 306 ? 5.188 -9.578 5.839 1.00 86.56 306 VAL A CA 1
ATOM 2381 C C . VAL A 1 306 ? 4.804 -8.148 6.186 1.00 86.56 306 VAL A C 1
ATOM 2383 O O . VAL A 1 306 ? 4.431 -7.852 7.325 1.00 86.56 306 VAL A O 1
ATOM 2386 N N . VAL A 1 307 ? 4.852 -7.262 5.190 1.00 89.06 307 VAL A N 1
ATOM 2387 C CA . VAL A 1 307 ? 4.437 -5.869 5.349 1.00 89.06 307 VAL A CA 1
ATOM 2388 C C . VAL A 1 307 ? 2.954 -5.802 5.702 1.00 89.06 307 VAL A C 1
ATOM 2390 O O . VAL A 1 307 ? 2.588 -5.042 6.597 1.00 89.06 307 VAL A O 1
ATOM 2393 N N . GLY A 1 308 ? 2.113 -6.633 5.079 1.00 91.38 308 GLY A N 1
ATOM 2394 C CA . GLY A 1 308 ? 0.688 -6.742 5.382 1.00 91.38 308 GLY A CA 1
ATOM 2395 C C . GLY A 1 308 ? 0.426 -7.082 6.849 1.00 91.38 308 GLY A C 1
ATOM 2396 O O . GLY A 1 308 ? -0.316 -6.368 7.523 1.00 91.38 308 GLY A O 1
ATOM 2397 N N . VAL A 1 309 ? 1.094 -8.110 7.381 1.00 89.12 309 VAL A N 1
ATOM 2398 C CA . VAL A 1 309 ? 0.995 -8.496 8.800 1.00 89.12 309 VAL A CA 1
ATOM 2399 C C . VAL A 1 309 ? 1.490 -7.378 9.719 1.00 89.12 309 VAL A C 1
ATOM 2401 O O . VAL A 1 309 ? 0.870 -7.120 10.748 1.00 89.12 309 VAL A O 1
ATOM 2404 N N . MET A 1 310 ? 2.559 -6.668 9.346 1.00 90.12 310 MET A N 1
ATOM 2405 C CA . MET A 1 310 ? 3.088 -5.562 10.149 1.00 90.12 310 MET A CA 1
ATOM 2406 C C . MET A 1 310 ? 2.127 -4.364 10.215 1.00 90.12 310 MET A C 1
ATOM 2408 O O . MET A 1 310 ? 1.985 -3.746 11.272 1.00 90.12 310 MET A O 1
ATOM 2412 N N . ILE A 1 311 ? 1.505 -3.980 9.096 1.00 93.19 311 ILE A N 1
ATOM 2413 C CA . ILE A 1 311 ? 0.625 -2.800 9.046 1.00 93.19 311 ILE A CA 1
ATOM 2414 C C . ILE A 1 311 ? -0.811 -3.114 9.493 1.00 93.19 311 ILE A C 1
ATOM 2416 O O . ILE A 1 311 ? -1.552 -2.191 9.825 1.00 93.19 311 ILE A O 1
ATOM 2420 N N . LEU A 1 312 ? -1.208 -4.388 9.559 1.00 94.94 312 LEU A N 1
ATOM 2421 C CA . LEU A 1 312 ? -2.551 -4.810 9.972 1.00 94.94 312 LEU A CA 1
ATOM 2422 C C . LEU A 1 312 ? -2.953 -4.283 11.364 1.00 94.94 312 LEU A C 1
ATOM 2424 O O . LEU A 1 312 ? -4.028 -3.685 11.451 1.00 94.94 312 LEU A O 1
ATOM 2428 N N . PRO A 1 313 ? -2.142 -4.411 12.438 1.00 94.31 313 PRO A N 1
ATOM 2429 C CA . PRO A 1 313 ? -2.505 -3.881 13.754 1.00 94.31 313 PRO A CA 1
ATOM 2430 C C . PRO A 1 313 ? -2.704 -2.364 13.761 1.00 94.31 313 PRO A C 1
ATOM 2432 O O . PRO A 1 313 ? -3.571 -1.859 14.473 1.00 94.31 313 PRO A O 1
ATOM 2435 N N . LEU A 1 314 ? -1.939 -1.644 12.932 1.00 93.88 314 LEU A N 1
ATOM 2436 C CA . LEU A 1 314 ? -2.066 -0.198 12.764 1.00 93.88 314 LEU A CA 1
ATOM 2437 C C . LEU A 1 314 ? -3.412 0.163 12.121 1.00 93.88 314 LEU A C 1
ATOM 2439 O O . LEU A 1 314 ? -4.140 0.989 12.670 1.00 93.88 314 LEU A O 1
ATOM 2443 N N . VAL A 1 315 ? -3.761 -0.478 10.997 1.00 97.00 315 VAL A N 1
ATOM 2444 C CA . VAL A 1 315 ? -5.046 -0.255 10.309 1.00 97.00 315 VAL A CA 1
ATOM 2445 C C . VAL A 1 315 ? -6.210 -0.613 11.230 1.00 97.00 315 VAL A C 1
ATOM 2447 O O . VAL A 1 315 ? -7.139 0.179 11.365 1.00 97.00 315 VAL A O 1
ATOM 2450 N N . ALA A 1 316 ? -6.140 -1.766 11.902 1.00 97.06 316 ALA A N 1
ATOM 2451 C CA . ALA A 1 316 ? -7.180 -2.235 12.811 1.00 97.06 316 ALA A CA 1
ATOM 2452 C C . ALA A 1 316 ? -7.398 -1.277 13.987 1.00 97.06 316 ALA A C 1
ATOM 2454 O O . ALA A 1 316 ? -8.534 -0.897 14.263 1.00 97.06 316 ALA A O 1
ATOM 2455 N N . SER A 1 317 ? -6.321 -0.862 14.659 1.00 96.12 317 SER A N 1
ATOM 2456 C CA . SER A 1 317 ? -6.426 0.022 15.818 1.00 96.12 317 SER A CA 1
ATOM 2457 C C . SER A 1 317 ? -6.974 1.395 15.423 1.00 96.12 317 SER A C 1
ATOM 2459 O O . SER A 1 317 ? -7.962 1.844 15.996 1.00 96.12 317 SER A O 1
ATOM 2461 N N . MET A 1 318 ? -6.414 2.027 14.391 1.00 96.00 318 MET A N 1
ATOM 2462 C CA . MET A 1 318 ? -6.826 3.378 13.998 1.00 96.00 318 MET A CA 1
ATOM 2463 C C . MET A 1 318 ? -8.215 3.430 13.350 1.00 96.00 318 MET A C 1
ATOM 2465 O O . MET A 1 318 ? -8.957 4.387 13.565 1.00 96.00 318 MET A O 1
ATOM 2469 N N . SER A 1 319 ? -8.590 2.414 12.565 1.00 97.50 319 SER A N 1
ATOM 2470 C CA . SER A 1 319 ? -9.955 2.316 12.031 1.00 97.50 319 SER A CA 1
ATOM 2471 C C . SER A 1 319 ? -10.982 2.119 13.150 1.00 97.50 319 SER A C 1
ATOM 2473 O O . SER A 1 319 ? -12.105 2.608 13.046 1.00 97.50 319 SER A O 1
ATOM 2475 N N . GLU A 1 320 ? -10.613 1.425 14.228 1.00 96.38 320 GLU A N 1
ATOM 2476 C CA . GLU A 1 320 ? -11.486 1.229 15.387 1.00 96.38 320 GLU A CA 1
ATOM 2477 C C . GLU A 1 320 ? -11.683 2.531 16.171 1.00 96.38 320 GLU A C 1
ATOM 2479 O O . GLU A 1 320 ? -12.824 2.852 16.512 1.00 96.38 320 GLU A O 1
ATOM 2484 N N . ASP A 1 321 ? -10.624 3.332 16.340 1.00 96.06 321 ASP A N 1
ATOM 2485 C CA . ASP A 1 321 ? -10.726 4.676 16.928 1.00 96.06 321 ASP A CA 1
ATOM 2486 C C . ASP A 1 321 ? -11.646 5.575 16.096 1.00 96.06 321 ASP A C 1
ATOM 2488 O O . ASP A 1 321 ? -12.507 6.269 16.640 1.00 96.06 321 ASP A O 1
ATOM 2492 N N . ALA A 1 322 ? -11.516 5.520 14.766 1.00 96.69 322 ALA A N 1
ATOM 2493 C CA . ALA A 1 322 ? -12.371 6.271 13.852 1.00 96.69 322 ALA A CA 1
ATOM 2494 C C . ALA A 1 322 ? -13.851 5.872 13.968 1.00 96.69 322 ALA A C 1
ATOM 2496 O O . ALA A 1 322 ? -14.725 6.737 13.960 1.00 96.69 322 ALA A O 1
ATOM 2497 N N . LEU A 1 323 ? -14.147 4.574 14.093 1.00 96.31 323 LEU A N 1
ATOM 2498 C CA . LEU A 1 323 ? -15.514 4.075 14.272 1.00 96.31 323 LEU A CA 1
ATOM 2499 C C . LEU A 1 323 ? -16.097 4.469 15.634 1.00 96.31 323 LEU A C 1
ATOM 2501 O O . LEU A 1 323 ? -17.269 4.832 15.716 1.00 96.31 323 LEU A O 1
ATOM 2505 N N . ARG A 1 324 ? -15.286 4.445 16.695 1.00 94.31 324 ARG A N 1
ATOM 2506 C CA . ARG A 1 324 ? -15.712 4.832 18.049 1.00 94.31 324 ARG A CA 1
ATOM 2507 C C . ARG A 1 324 ? -15.876 6.329 18.252 1.00 94.31 324 ARG A C 1
ATOM 2509 O O . ARG A 1 324 ? -16.622 6.728 19.140 1.00 94.31 324 ARG A O 1
ATOM 2516 N N . ALA A 1 325 ? -15.211 7.146 17.441 1.00 95.12 325 ALA A N 1
ATOM 2517 C CA . ALA A 1 325 ? -15.379 8.594 17.461 1.00 95.12 325 ALA A CA 1
ATOM 2518 C C . ALA A 1 325 ? -16.767 9.045 16.963 1.00 95.12 325 ALA A C 1
ATOM 2520 O O . ALA A 1 325 ? -17.171 10.178 17.221 1.00 95.12 325 ALA A O 1
ATOM 2521 N N . VAL A 1 326 ? -17.501 8.178 16.255 1.00 96.19 326 VAL A N 1
ATOM 2522 C CA . VAL A 1 326 ? -18.852 8.479 15.770 1.00 96.19 326 VAL A CA 1
ATOM 2523 C C . VAL A 1 326 ? -19.839 8.528 16.953 1.00 96.19 326 VAL A C 1
ATOM 2525 O O . VAL A 1 326 ? -19.902 7.568 17.726 1.00 96.19 326 VAL A O 1
ATOM 2528 N N . PRO A 1 327 ? -20.647 9.600 17.095 1.00 95.12 327 PRO A N 1
ATOM 2529 C CA . PRO A 1 327 ? -21.605 9.738 18.192 1.00 95.12 327 PRO A CA 1
ATOM 2530 C C . PRO A 1 327 ? -22.612 8.585 18.274 1.00 95.12 327 PRO A C 1
ATOM 2532 O O . PRO A 1 327 ? -23.181 8.162 17.264 1.00 95.12 327 PRO A O 1
ATOM 2535 N N . ASN A 1 328 ? -22.903 8.125 19.496 1.00 93.31 328 ASN A N 1
ATOM 2536 C CA . ASN A 1 328 ? -23.867 7.042 19.734 1.00 93.31 328 ASN A CA 1
ATOM 2537 C C . ASN A 1 328 ? -25.298 7.400 19.294 1.00 93.31 328 ASN A C 1
ATOM 2539 O O . ASN A 1 328 ? -26.051 6.504 18.919 1.00 93.31 328 ASN A O 1
ATOM 2543 N N . GLU A 1 329 ? -25.644 8.689 19.259 1.00 95.88 329 GLU A N 1
ATOM 2544 C CA . GLU A 1 329 ? -26.942 9.202 18.796 1.00 95.88 329 GLU A CA 1
ATOM 2545 C C . GLU A 1 329 ? -27.284 8.739 17.372 1.00 95.88 329 GLU A C 1
ATOM 2547 O O . GLU A 1 329 ? -28.436 8.422 17.084 1.00 95.88 329 GLU A O 1
ATOM 2552 N N . LEU A 1 330 ? -26.288 8.637 16.481 1.00 94.69 330 LEU A N 1
ATOM 2553 C CA . LEU A 1 330 ? -26.491 8.147 15.112 1.00 94.69 330 LEU A CA 1
ATOM 2554 C C . LEU A 1 330 ? -26.852 6.658 15.092 1.00 94.69 330 LEU A C 1
ATOM 2556 O O . LEU A 1 330 ? -27.689 6.225 14.295 1.00 94.69 330 LEU A O 1
ATOM 2560 N N . ARG A 1 331 ? -26.250 5.877 15.995 1.00 93.94 331 ARG A N 1
ATOM 2561 C CA . ARG A 1 331 ? -26.532 4.446 16.140 1.00 93.94 331 ARG A CA 1
ATOM 2562 C C . ARG A 1 331 ? -27.938 4.234 16.695 1.00 93.94 331 ARG A C 1
ATOM 2564 O O . ARG A 1 331 ? -28.715 3.479 16.118 1.00 93.94 331 ARG A O 1
ATOM 2571 N N . GLU A 1 332 ? -28.276 4.932 17.773 1.00 95.06 332 GLU A N 1
ATOM 2572 C CA . GLU A 1 332 ? -29.594 4.858 18.411 1.00 95.06 332 GLU A CA 1
ATOM 2573 C C . GLU A 1 332 ? -30.705 5.369 17.484 1.00 95.06 332 GLU A C 1
ATOM 2575 O O . GLU A 1 332 ? -31.740 4.716 17.354 1.00 95.06 332 GLU A O 1
ATOM 2580 N N . GLY A 1 333 ? -30.466 6.467 16.762 1.00 96.19 333 GLY A N 1
ATOM 2581 C CA . GLY A 1 333 ? -31.400 7.013 15.778 1.00 96.19 333 GLY A CA 1
ATOM 2582 C C . GLY A 1 333 ? -31.669 6.056 14.617 1.00 96.19 333 GLY A C 1
ATOM 2583 O O . GLY A 1 333 ? -32.818 5.869 14.222 1.00 96.19 333 GLY A O 1
ATOM 2584 N N . SER A 1 334 ? -30.637 5.382 14.102 1.00 96.12 334 SER A N 1
ATOM 2585 C CA . SER A 1 334 ? -30.805 4.369 13.053 1.00 96.12 334 SER A CA 1
ATOM 2586 C C . SER A 1 334 ? -31.623 3.166 13.533 1.00 96.12 334 SER A C 1
ATOM 2588 O O . SER A 1 334 ? -32.513 2.713 12.812 1.00 96.12 334 SER A O 1
ATOM 2590 N N . LEU A 1 335 ? -31.366 2.677 14.750 1.00 95.44 335 LEU A N 1
ATOM 2591 C CA . LEU A 1 335 ? -32.119 1.570 15.346 1.00 95.44 335 LEU A CA 1
ATOM 2592 C C . LEU A 1 335 ? -33.579 1.961 15.635 1.00 95.44 335 LEU A C 1
ATOM 2594 O O . LEU A 1 335 ? -34.480 1.154 15.418 1.00 95.44 335 LEU A O 1
ATOM 2598 N N . ALA A 1 336 ? -33.833 3.205 16.057 1.00 96.44 336 ALA A N 1
ATOM 2599 C CA . ALA A 1 336 ? -35.182 3.729 16.293 1.00 96.44 336 ALA A CA 1
ATOM 2600 C C . ALA A 1 336 ? -36.030 3.812 15.009 1.00 96.44 336 ALA A C 1
ATOM 2602 O O . ALA A 1 336 ? -37.250 3.678 15.067 1.00 96.44 336 ALA A O 1
ATOM 2603 N N . LEU A 1 337 ? -35.389 3.971 13.846 1.00 95.50 337 LEU A N 1
ATOM 2604 C CA . LEU A 1 337 ? -36.035 3.902 12.530 1.00 95.50 337 LEU A CA 1
ATOM 2605 C C . LEU A 1 337 ? -36.300 2.459 12.055 1.00 95.50 337 LEU A C 1
ATOM 2607 O O . LEU A 1 337 ? -36.774 2.260 10.938 1.00 95.50 337 LEU A O 1
ATOM 2611 N N . GLY A 1 338 ? -36.004 1.450 12.882 1.00 95.31 338 GLY A N 1
ATOM 2612 C CA . GLY A 1 338 ? -36.221 0.036 12.574 1.00 95.31 338 GLY A CA 1
ATOM 2613 C C . GLY A 1 338 ? -35.105 -0.615 11.754 1.00 95.31 338 GLY A C 1
ATOM 2614 O O . GLY A 1 338 ? -35.296 -1.728 11.266 1.00 95.31 338 GLY A O 1
ATOM 2615 N N . ALA A 1 339 ? -33.950 0.042 11.590 1.00 95.75 339 ALA A N 1
ATOM 2616 C CA . ALA A 1 339 ? -32.806 -0.561 10.912 1.00 95.75 339 ALA A CA 1
ATOM 2617 C C . ALA A 1 339 ? -32.203 -1.697 11.749 1.00 95.75 339 ALA A C 1
ATOM 2619 O O . ALA A 1 339 ? -32.161 -1.646 12.981 1.00 95.75 339 ALA A O 1
ATOM 2620 N N . THR A 1 340 ? -31.689 -2.726 11.079 1.00 95.94 340 THR A N 1
ATOM 2621 C CA . THR A 1 340 ? -30.934 -3.785 11.758 1.00 95.94 340 THR A CA 1
ATOM 2622 C C . THR A 1 340 ? -29.532 -3.308 12.139 1.00 95.94 340 THR A C 1
ATOM 2624 O O . THR A 1 340 ? -28.967 -2.426 11.498 1.00 95.94 340 THR A O 1
ATOM 2627 N N . LYS A 1 341 ? -28.908 -3.948 13.138 1.00 93.25 341 LYS A N 1
ATOM 2628 C CA . LYS A 1 341 ? -27.537 -3.611 13.565 1.00 93.25 341 LYS A CA 1
ATOM 2629 C C . LYS A 1 341 ? -26.528 -3.640 12.408 1.00 93.25 341 LYS A C 1
ATOM 2631 O O . LYS A 1 341 ? -25.694 -2.750 12.310 1.00 93.25 341 LYS A O 1
ATOM 2636 N N . ILE A 1 342 ? -26.647 -4.621 11.508 1.00 94.94 342 ILE A N 1
ATOM 2637 C CA . ILE A 1 342 ? -25.806 -4.726 10.305 1.00 94.94 342 ILE A CA 1
ATOM 2638 C C . ILE A 1 342 ? -26.034 -3.520 9.389 1.00 94.94 342 ILE A C 1
ATOM 2640 O O . ILE A 1 342 ? -25.073 -2.898 8.941 1.00 94.94 342 ILE A O 1
ATOM 2644 N N . GLU A 1 343 ? -27.287 -3.146 9.137 1.00 95.44 343 GLU A N 1
ATOM 2645 C CA . GLU A 1 343 ? -27.593 -1.973 8.318 1.00 95.44 343 GLU A CA 1
ATOM 2646 C C . GLU A 1 343 ? -27.082 -0.680 8.942 1.00 95.44 343 GLU A C 1
ATOM 2648 O O . GLU A 1 343 ? -26.495 0.128 8.228 1.00 95.44 343 GLU A O 1
ATOM 2653 N N . THR A 1 344 ? -27.230 -0.503 10.255 1.00 96.31 344 THR A N 1
ATOM 2654 C CA . THR A 1 344 ? -26.664 0.643 10.972 1.00 96.31 344 THR A CA 1
ATOM 2655 C C . THR A 1 344 ? -25.143 0.676 10.830 1.00 96.31 344 THR A C 1
ATOM 2657 O O . THR A 1 344 ? -24.583 1.718 10.494 1.00 96.31 344 THR A O 1
ATOM 2660 N N . THR A 1 345 ? -24.453 -0.457 10.993 1.00 95.19 345 THR A N 1
ATOM 2661 C CA . THR A 1 345 ? -22.998 -0.525 10.807 1.00 95.19 345 THR A CA 1
ATOM 2662 C C . THR A 1 345 ? -22.588 -0.112 9.390 1.00 95.19 345 THR A C 1
ATOM 2664 O O . THR A 1 345 ? -21.779 0.800 9.229 1.00 95.19 345 THR A O 1
ATOM 2667 N N . PHE A 1 346 ? -23.151 -0.739 8.354 1.00 94.88 346 PHE A N 1
ATOM 2668 C CA . PHE A 1 346 ? -22.701 -0.524 6.974 1.00 94.88 346 PHE A CA 1
ATOM 2669 C C . PHE A 1 346 ? -23.190 0.788 6.353 1.00 94.88 346 PHE A C 1
ATOM 2671 O O . PHE A 1 346 ? -22.445 1.418 5.604 1.00 94.88 346 PHE A O 1
ATOM 2678 N N . LYS A 1 347 ? -24.428 1.205 6.641 1.00 94.81 347 LYS A N 1
ATOM 2679 C CA . LYS A 1 347 ? -25.052 2.381 6.014 1.00 94.81 347 LYS A CA 1
ATOM 2680 C C . LYS A 1 347 ? -24.866 3.665 6.820 1.00 94.81 347 LYS A C 1
ATOM 2682 O O . LYS A 1 347 ? -25.025 4.730 6.246 1.00 94.81 347 LYS A O 1
ATOM 2687 N N . VAL A 1 348 ? -24.549 3.590 8.114 1.00 95.69 348 VAL A N 1
ATOM 2688 C CA . VAL A 1 348 ? -24.414 4.782 8.972 1.00 95.69 348 VAL A CA 1
ATOM 2689 C C . VAL A 1 348 ? -23.009 4.873 9.547 1.00 95.69 348 VAL A C 1
ATOM 2691 O O . VAL A 1 348 ? -22.291 5.821 9.246 1.00 95.69 348 VAL A O 1
ATOM 2694 N N . MET A 1 349 ? -22.577 3.872 10.316 1.00 96.19 349 MET A N 1
ATOM 2695 C CA . MET A 1 349 ? -21.324 3.958 11.076 1.00 96.19 349 MET A CA 1
ATOM 2696 C C . MET A 1 349 ? -20.091 4.013 10.171 1.00 96.19 349 MET A C 1
ATOM 2698 O O . MET A 1 349 ? -19.279 4.923 10.311 1.00 96.19 349 MET A O 1
ATOM 2702 N N . ILE A 1 350 ? -19.973 3.092 9.207 1.00 95.69 350 ILE A N 1
ATOM 2703 C CA . ILE A 1 350 ? -18.847 3.060 8.256 1.00 95.69 350 ILE A CA 1
ATOM 2704 C C . ILE A 1 350 ? -18.837 4.312 7.369 1.00 95.69 350 ILE A C 1
ATOM 2706 O O . ILE A 1 350 ? -17.772 4.832 7.049 1.00 95.69 350 ILE A O 1
ATOM 2710 N N . GLN A 1 351 ? -20.011 4.821 6.984 1.00 94.19 351 GLN A N 1
ATOM 2711 C CA . GLN A 1 351 ? -20.104 6.041 6.177 1.00 94.19 351 GLN A CA 1
ATOM 2712 C C . GLN A 1 351 ? -19.693 7.285 6.972 1.00 94.19 351 GLN A C 1
ATOM 2714 O O . GLN A 1 351 ? -19.009 8.156 6.439 1.00 94.19 351 GLN A O 1
ATOM 2719 N N . ALA A 1 352 ? -20.057 7.350 8.253 1.00 95.50 352 ALA A N 1
ATOM 2720 C CA . ALA A 1 352 ? -19.694 8.451 9.138 1.00 95.50 352 ALA A CA 1
ATOM 2721 C C . ALA A 1 352 ? -18.202 8.445 9.521 1.00 95.50 352 ALA A C 1
ATOM 2723 O O . ALA A 1 352 ? -17.612 9.513 9.667 1.00 95.50 352 ALA A O 1
ATOM 2724 N N . SER A 1 353 ? -17.573 7.270 9.651 1.00 96.50 353 SER A N 1
ATOM 2725 C CA . SER A 1 353 ? -16.151 7.126 10.013 1.00 96.50 353 SER A CA 1
ATOM 2726 C C . SER A 1 353 ? -15.199 7.016 8.814 1.00 96.50 353 SER A C 1
ATOM 2728 O O . SER A 1 353 ? -13.989 6.848 8.991 1.00 96.50 353 SER A O 1
ATOM 2730 N N . LEU A 1 354 ? -15.721 7.129 7.588 1.00 96.31 354 LEU A N 1
ATOM 2731 C CA . LEU A 1 354 ? -15.005 6.833 6.344 1.00 96.31 354 LEU A CA 1
ATOM 2732 C C . LEU A 1 354 ? -13.716 7.661 6.197 1.00 96.31 354 LEU A C 1
ATOM 2734 O O . LEU A 1 354 ? -12.679 7.130 5.805 1.00 96.31 354 LEU A O 1
ATOM 2738 N N . SER A 1 355 ? -13.742 8.940 6.585 1.00 96.12 355 SER A N 1
ATOM 2739 C CA . SER A 1 355 ? -12.558 9.812 6.566 1.00 96.12 355 SER A CA 1
ATOM 2740 C C . SER A 1 355 ? -11.438 9.312 7.487 1.00 96.12 355 SER A C 1
ATOM 2742 O O . SER A 1 355 ? -10.270 9.337 7.099 1.00 96.12 355 SER A O 1
ATOM 2744 N N . GLY A 1 356 ? -11.780 8.803 8.674 1.00 96.06 356 GLY A N 1
ATOM 2745 C CA . GLY A 1 356 ? -10.821 8.233 9.620 1.00 96.06 356 GLY A CA 1
ATOM 2746 C C . GLY A 1 356 ? -10.287 6.870 9.173 1.00 96.06 356 GLY A C 1
ATOM 2747 O O . GLY A 1 356 ? -9.085 6.621 9.269 1.00 96.06 356 GLY A O 1
ATOM 2748 N N . ILE A 1 357 ? -11.144 6.019 8.595 1.00 97.00 357 ILE A N 1
ATOM 2749 C CA . ILE A 1 357 ? -10.718 4.742 8.003 1.00 97.00 357 ILE A CA 1
ATOM 2750 C C . ILE A 1 357 ? -9.739 5.002 6.850 1.00 97.00 357 ILE A C 1
ATOM 2752 O O . ILE A 1 357 ? -8.647 4.437 6.842 1.00 97.00 357 ILE A O 1
ATOM 2756 N N . ILE A 1 358 ? -10.061 5.913 5.925 1.00 97.38 358 ILE A N 1
ATOM 2757 C CA . ILE A 1 358 ? -9.152 6.292 4.831 1.00 97.38 358 ILE A CA 1
ATOM 2758 C C . ILE A 1 358 ? -7.831 6.838 5.382 1.00 97.38 358 ILE A C 1
ATOM 2760 O O . ILE A 1 358 ? -6.771 6.436 4.906 1.00 97.38 358 ILE A O 1
ATOM 2764 N N . ALA A 1 359 ? -7.862 7.699 6.403 1.00 96.19 359 ALA A N 1
ATOM 2765 C CA . ALA A 1 359 ? -6.644 8.227 7.016 1.00 96.19 359 ALA A CA 1
ATOM 2766 C C . ALA A 1 359 ? -5.753 7.111 7.593 1.00 96.19 359 ALA A C 1
ATOM 2768 O O . ALA A 1 359 ? -4.536 7.139 7.399 1.00 96.19 359 ALA A O 1
ATOM 2769 N N . SER A 1 360 ? -6.346 6.096 8.232 1.00 96.00 360 SER A N 1
ATOM 2770 C CA . SER A 1 360 ? -5.599 4.934 8.729 1.00 96.00 360 SER A CA 1
ATOM 2771 C C . SER A 1 360 ? -4.943 4.123 7.605 1.00 96.00 360 SER A C 1
ATOM 2773 O O . SER A 1 360 ? -3.789 3.712 7.733 1.00 96.00 360 SER A O 1
ATOM 2775 N N . ILE A 1 361 ? -5.639 3.952 6.475 1.00 96.06 361 ILE A N 1
ATOM 2776 C CA . ILE A 1 361 ? -5.131 3.239 5.296 1.00 96.06 361 ILE A CA 1
ATOM 2777 C C . ILE A 1 361 ? -3.985 4.024 4.652 1.00 96.06 361 ILE A C 1
ATOM 2779 O O . ILE A 1 361 ? -2.955 3.439 4.321 1.00 96.06 361 ILE A O 1
ATOM 2783 N N . ILE A 1 362 ? -4.127 5.345 4.516 1.00 94.69 362 ILE A N 1
ATOM 2784 C CA . ILE A 1 362 ? -3.073 6.214 3.978 1.00 94.69 362 ILE A CA 1
ATOM 2785 C C . ILE A 1 362 ? -1.829 6.145 4.866 1.00 94.69 362 ILE A C 1
ATOM 2787 O O . ILE A 1 362 ? -0.729 5.972 4.349 1.00 94.69 362 ILE A O 1
ATOM 2791 N N . LEU A 1 363 ? -1.983 6.206 6.193 1.00 92.56 363 LEU A N 1
ATOM 2792 C CA . LEU A 1 363 ? -0.846 6.100 7.107 1.00 92.56 363 LEU A CA 1
ATOM 2793 C C . LEU A 1 363 ? -0.153 4.732 7.006 1.00 92.56 363 LEU A C 1
ATOM 2795 O O . LEU A 1 363 ? 1.078 4.656 7.007 1.00 92.56 363 LEU A O 1
ATOM 2799 N N . ALA A 1 364 ? -0.931 3.654 6.891 1.00 92.12 364 ALA A N 1
ATOM 2800 C CA . ALA A 1 364 ? -0.404 2.311 6.682 1.00 92.12 364 ALA A CA 1
ATOM 2801 C C . ALA A 1 364 ? 0.362 2.194 5.356 1.00 92.12 364 ALA A C 1
ATOM 2803 O O . ALA A 1 364 ? 1.465 1.646 5.342 1.00 92.12 364 ALA A O 1
ATOM 2804 N N . LEU A 1 365 ? -0.161 2.780 4.274 1.00 91.56 365 LEU A N 1
ATOM 2805 C CA . LEU A 1 365 ? 0.517 2.861 2.981 1.00 91.56 365 LEU A CA 1
ATOM 2806 C C . LEU A 1 365 ? 1.830 3.648 3.081 1.00 91.56 365 LEU A C 1
ATOM 2808 O O . LEU A 1 365 ? 2.867 3.165 2.631 1.00 91.56 365 LEU A O 1
ATOM 2812 N N . SER A 1 366 ? 1.825 4.817 3.727 1.00 89.44 366 SER A N 1
ATOM 2813 C CA . SER A 1 366 ? 3.045 5.602 3.955 1.00 89.44 366 SER A CA 1
ATOM 2814 C C . SER A 1 366 ? 4.096 4.809 4.733 1.00 89.44 366 SER A C 1
ATOM 2816 O O . SER A 1 366 ? 5.285 4.907 4.436 1.00 89.44 366 SER A O 1
ATOM 2818 N N . ARG A 1 367 ? 3.678 3.982 5.701 1.00 86.56 367 ARG A N 1
ATOM 2819 C CA . ARG A 1 367 ? 4.586 3.121 6.474 1.00 86.56 367 ARG A CA 1
ATOM 2820 C C . ARG A 1 367 ? 5.099 1.923 5.668 1.00 86.56 367 ARG A C 1
ATOM 2822 O O . ARG A 1 367 ? 6.227 1.501 5.908 1.00 86.56 367 ARG A O 1
ATOM 2829 N N . ALA A 1 368 ? 4.296 1.385 4.752 1.00 85.88 368 ALA A N 1
ATOM 2830 C CA . ALA A 1 368 ? 4.690 0.299 3.856 1.00 85.88 368 ALA A CA 1
ATOM 2831 C C . ALA A 1 368 ? 5.734 0.761 2.825 1.00 85.88 368 ALA A C 1
ATOM 2833 O O . ALA A 1 368 ? 6.728 0.069 2.620 1.00 85.88 368 ALA A O 1
ATOM 2834 N N . VAL A 1 369 ? 5.533 1.947 2.236 1.00 83.69 369 VAL A N 1
ATOM 2835 C CA . VAL A 1 369 ? 6.430 2.542 1.226 1.00 83.69 369 VAL A CA 1
ATOM 2836 C C . VAL A 1 369 ? 7.681 3.159 1.858 1.00 83.69 369 VAL A C 1
ATOM 2838 O O . VAL A 1 369 ? 8.772 3.048 1.313 1.00 83.69 369 VAL A O 1
ATOM 2841 N N . GLY A 1 370 ? 7.544 3.823 3.008 1.00 69.75 370 GLY A N 1
ATOM 2842 C CA . GLY A 1 370 ? 8.615 4.622 3.609 1.00 69.75 370 GLY A CA 1
ATOM 2843 C C . GLY A 1 370 ? 9.685 3.839 4.377 1.00 69.75 370 GLY A C 1
ATOM 2844 O O . GLY A 1 370 ? 10.586 4.465 4.934 1.00 69.75 370 GLY A O 1
ATOM 2845 N N . ARG A 1 371 ? 9.597 2.504 4.470 1.00 64.44 371 ARG A N 1
ATOM 2846 C CA . ARG A 1 371 ? 10.617 1.690 5.151 1.00 64.44 371 ARG A CA 1
ATOM 2847 C C . ARG A 1 371 ? 11.500 0.967 4.133 1.00 64.44 371 ARG A C 1
ATOM 2849 O O . ARG A 1 371 ? 10.957 0.229 3.317 1.00 64.44 371 ARG A O 1
ATOM 2856 N N . PRO A 1 372 ? 12.836 1.116 4.204 1.00 52.66 372 PRO A N 1
ATOM 2857 C CA . PRO A 1 372 ? 13.734 0.256 3.451 1.00 52.66 372 PRO A CA 1
ATOM 2858 C C . PRO A 1 372 ? 13.633 -1.159 4.028 1.00 52.66 372 PRO A C 1
ATOM 2860 O O . PRO A 1 372 ? 13.942 -1.390 5.202 1.00 52.66 372 PRO A O 1
ATOM 2863 N N . TRP A 1 373 ? 13.118 -2.077 3.218 1.00 55.69 373 TRP A N 1
ATOM 2864 C CA . TRP A 1 373 ? 13.094 -3.501 3.525 1.00 55.69 373 TRP A CA 1
ATOM 2865 C C . TRP A 1 373 ? 14.455 -4.093 3.129 1.00 55.69 373 TRP A C 1
ATOM 2867 O O . TRP A 1 373 ? 14.960 -3.728 2.066 1.00 55.69 373 TRP A O 1
ATOM 2877 N N . PRO A 1 374 ? 15.086 -4.885 4.013 1.00 38.88 374 PRO A N 1
ATOM 2878 C CA . PRO A 1 374 ? 16.420 -5.436 3.786 1.00 38.88 374 PRO A CA 1
ATOM 2879 C C . PRO A 1 374 ? 16.461 -6.495 2.684 1.00 38.88 374 PRO A C 1
ATOM 2881 O O . PRO A 1 374 ? 15.404 -7.115 2.415 1.00 38.88 374 PRO A O 1
#

pLDDT: mean 79.18, std 13.97, range [38.88, 97.5]

Solvent-accessible surface area (backbone atoms only — not comparable to full-atom values): 20127 Å² total; per-residue (Å²): 126,66,72,62,53,56,58,50,50,59,56,49,52,54,52,51,52,48,52,53,52,50,49,54,52,50,50,52,51,48,53,53,49,52,53,50,49,56,51,50,55,52,52,50,59,44,18,75,79,52,32,61,62,49,87,68,81,55,68,63,26,52,76,32,60,38,17,47,20,20,52,52,39,51,52,49,54,50,49,59,56,49,58,72,46,84,88,28,80,70,73,72,53,66,67,76,82,51,69,64,54,74,66,55,54,52,49,52,51,48,50,48,56,53,41,65,80,76,50,91,45,72,60,30,44,52,36,51,44,48,49,52,54,50,50,54,51,51,28,52,51,54,51,26,66,76,71,73,49,91,84,82,87,77,63,75,65,55,58,53,49,52,50,53,29,52,50,23,43,47,53,19,59,40,70,42,47,46,23,49,54,40,24,38,57,51,23,63,63,24,59,80,86,76,77,75,86,84,78,75,94,60,69,91,79,51,60,58,11,44,41,47,52,51,52,47,43,49,52,18,36,52,48,9,44,68,51,16,48,61,55,8,46,51,49,11,51,39,52,58,76,70,50,54,72,72,55,40,71,54,51,52,60,50,26,53,53,57,48,65,54,61,66,68,58,55,54,52,49,30,59,71,56,49,23,55,54,51,28,55,52,32,46,52,36,31,73,73,64,78,39,98,59,83,55,51,67,84,35,53,66,50,49,6,52,51,50,11,61,56,37,18,31,44,23,18,50,42,21,22,53,25,48,62,69,50,64,64,66,61,56,53,53,38,45,74,73,68,44,51,74,66,52,35,43,65,71,44,47,50,62,73,18,40,70,39,36,50,51,24,49,52,51,39,48,52,56,50,58,73,48,91,77,133

Sequence (374 aa):
MNSIFEKFSKDISGKVLFILSLSVILITLGIIQTLLFESITFFEQIAENRGWFSLEWNFGGIISSSGMAALILIFLIFADSVSRDEDGLISKLPDSLWSVPPVGVRILLAISLLQFVFVDGLLLNISILFAFVVWRKLASLQLKRKFGGNIDFTNSWRNVFCLFTFIALFDAVTMNYSGALGEFFLQNQWTPTGACADRRSLCDTMSFGVNSLLLTTLQVAFGALLIAVPLGVGTAIYLSEYANPRLVAIVKPTLEILAGVPSVVYGFFAFIYIGPLVVEFGEYAFAEGWIDEPPNVLNPINGAIVVGVMILPLVASMSEDALRAVPNELREGSLALGATKIETTFKVMIQASLSGIIASIILALSRAVGRPWP

Mean predicted aligned error: 15.48 Å

Secondary structure (DSSP, 8-state):
-HHHHHHHHHHHHHHHHHHHHHHHHHHHHHHHHHHHHHHHHHHHHHHHHH-SS-----THHHHSHHHHHHHHHHHHHHHHHHHTSSSSGGGGS-GGGT---HHHHHHHHHHHHHHHHH---HHHHHHHHHHHHHHHHHHHHHHHHHHT-------HHHHHHHHHHHHHHHHHHHTT--SHHHHHHH-SS---TTS-SSS-S-TTS----HHHHHHHHHHHHHHHHHHHHHHHHHHHHIIIIIS-HHHHHHHHHHHHHHHHS-HHHHHHHIIIIIHHHHHHHHHHHHHTTS-SS---TT-HHHHHHHHHHHHHHHHHHHHHHHHHTS-HHHHHHHHHTT--HHHHIIIIIHHHSHHHHHHHHHHHHHHHHSS---

Radius of gyration: 30.14 Å; Cα contacts (8 Å, |Δi|>4): 356; chains: 1; bounding box: 75×60×103 Å